Protein 8JDG (pdb70)

Nearest PDB structures (foldseek):
  8jdu-assembly1_A  TM=1.002E+00  e=8.566E-96  Mus musculus
  8jds-assembly1_A  TM=1.002E+00  e=3.041E-95  Mus musculus
  8jdx-assembly1_A  TM=1.002E+00  e=5.730E-95  Mus musculus
  8jdr-assembly1_A  TM=1.002E+00  e=1.525E-94  Mus musculus
  8jdt-assembly1_A  TM=1.001E+00  e=2.155E-94  Mus musculus

GO terms:
  GO:0140170 D-lactate dehydrogenase (FAD) activity (F, IDA)
  GO:0140174 (2R)-2-hydroxycarboxylate dehydrogenase activity (F, IDA)
  GO:0005739 mitochondrion (C, HDA)
  GO:0005739 mitochondrion (C, IDA)
  GO:0005739 mitochondrion (C, EXP)
  GO:0005515 protein binding (F, IPI)

Secondary structure (DSSP, 8-state):
--HHHHHHHHHHH-GGGEE--HHHHHHTS--SSSSPP---SEEE--SSHHHHHHHHHHHHHTT--EEEESSS--SS-TT--TT--EEEE-TT---EEEEETTTTEEEE-TT-BHHHHHHHTTTTTEE-----SS--BHHHHHHHT---TTHHHH--HHHHEEEEEEE-TTS-EEETT-TT---S---SSS--HHHHTT-TTSS-EEEEEEEE-EEPPSEEEEEEEE-SSHHHHHHHHHHHHHTT---SEEEEE-HHHHHHHHHHH-----SSSEEEEEEEE-HHHHHHHHHHHHHHHHHTTPPPPEE--HHHHHHHHHHHTHHHHHHHTSTT-EEEE-B-B--GGGHHHHHHHHHHHHHHSS--EEEEE-GGGTB-EEEEEE-TT-HHHHHHHHHHHHHHHHHHHHTT-BSBSSS--TTTSHHHHHHHHHHHHHHHHHHHHHHH-TTS-BSTTS--

Structure (mmCIF, N/CA/C/O backbone):
data_8JDG
#
_entry.id   8JDG
#
_cell.length_a   81.390
_cell.length_b   103.400
_cell.length_c   122.190
_cell.angle_alpha   90.00
_cell.angle_beta   90.00
_cell.angle_gamma   90.00
#
_symmetry.space_group_name_H-M   'I 2 2 2'
#
loop_
_entity.id
_entity.type
_entity.pdbx_description
1 polymer 'Probable D-lactate dehydrogenase, mitochondrial'
2 non-polymer 'FLAVIN-ADENINE DINUCLEOTIDE'
3 non-polymer '(2R)-2-oxidanylbutanoic acid'
4 water water
#
loop_
_atom_site.group_PDB
_atom_site.id
_atom_site.type_symbol
_atom_site.label_atom_id
_atom_site.label_alt_id
_atom_site.label_comp_id
_atom_site.label_asym_id
_atom_site.label_entity_id
_atom_site.label_seq_id
_atom_site.pdbx_PDB_ins_code
_atom_site.Cartn_x
_atom_site.Cartn_y
_atom_site.Cartn_z
_atom_site.occupancy
_atom_site.B_iso_or_equiv
_atom_site.auth_seq_id
_atom_site.auth_comp_id
_atom_site.auth_asym_id
_atom_site.auth_atom_id
_atom_site.pdbx_PDB_model_num
ATOM 1 N N . LEU A 1 14 ? 57.831 26.745 -1.600 1.00 33.08 27 LEU A N 1
ATOM 2 C CA . LEU A 1 14 ? 58.612 27.925 -1.950 1.00 30.57 27 LEU A CA 1
ATOM 3 C C . LEU A 1 14 ? 59.767 27.565 -2.875 1.00 32.08 27 LEU A C 1
ATOM 4 O O . LEU A 1 14 ? 60.366 26.499 -2.748 1.00 32.60 27 LEU A O 1
ATOM 9 N N . SER A 1 15 ? 60.083 28.473 -3.793 1.00 29.50 28 SER A N 1
ATOM 10 C CA . SER A 1 15 ? 61.196 28.273 -4.708 1.00 30.33 28 SER A CA 1
ATOM 11 C C . SER A 1 15 ? 62.528 28.425 -3.977 1.00 29.94 28 SER A C 1
ATOM 12 O O . SER A 1 15 ? 62.623 29.061 -2.922 1.00 26.84 28 SER A O 1
ATOM 15 N N . GLN A 1 16 ? 63.573 27.829 -4.557 1.00 31.59 29 GLN A N 1
ATOM 16 C CA . GLN A 1 16 ? 64.898 27.927 -3.952 1.00 29.91 29 GLN A CA 1
ATOM 17 C C . GLN A 1 16 ? 65.401 29.364 -3.943 1.00 27.28 29 GLN A C 1
ATOM 18 O O . GLN A 1 16 ? 66.044 29.796 -2.979 1.00 26.86 29 GLN A O 1
ATOM 24 N N . ASP A 1 17 ? 65.129 30.117 -5.012 1.00 27.15 30 ASP A N 1
ATOM 25 C CA . ASP A 1 17 ? 65.550 31.514 -5.051 1.00 28.50 30 ASP A CA 1
ATOM 26 C C . ASP A 1 17 ? 64.894 32.317 -3.936 1.00 22.81 30 ASP A C 1
ATOM 27 O O . ASP A 1 17 ? 65.528 33.193 -3.338 1.00 24.87 30 ASP A O 1
ATOM 32 N N . PHE A 1 18 ? 63.623 32.031 -3.645 1.00 23.43 31 PHE A N 1
ATOM 33 C CA . PHE A 1 18 ? 62.940 32.743 -2.570 1.00 22.83 31 PHE A CA 1
ATOM 34 C C . PHE A 1 18 ? 63.533 32.390 -1.212 1.00 21.83 31 PHE A C 1
ATOM 35 O O . PHE A 1 18 ? 63.747 33.272 -0.374 1.00 20.67 31 PHE A O 1
ATOM 43 N N . VAL A 1 19 ? 63.810 31.105 -0.981 1.00 21.23 32 VAL A N 1
ATOM 44 C CA . VAL A 1 19 ? 64.421 30.693 0.280 1.00 23.14 32 VAL A CA 1
ATOM 45 C C . VAL A 1 19 ? 65.788 31.341 0.449 1.00 21.06 32 VAL A C 1
ATOM 46 O O . VAL A 1 19 ? 66.141 31.807 1.538 1.00 21.49 32 VAL A O 1
ATOM 50 N N . GLU A 1 20 ? 66.578 31.390 -0.627 1.00 23.42 33 GLU A N 1
ATOM 51 C CA . GLU A 1 20 ? 67.871 32.060 -0.553 1.00 22.43 33 GLU A CA 1
ATOM 52 C C . GLU A 1 20 ? 67.715 33.546 -0.262 1.00 20.91 33 GLU A C 1
ATOM 53 O O . GLU A 1 20 ? 68.544 34.131 0.444 1.00 22.69 33 GLU A O 1
ATOM 59 N N . ALA A 1 21 ? 66.657 34.172 -0.785 1.00 20.94 34 ALA A N 1
ATOM 60 C CA . ALA A 1 21 ? 66.421 35.581 -0.487 1.00 19.44 34 ALA A CA 1
ATOM 61 C C . ALA A 1 21 ? 66.074 35.793 0.986 1.00 18.12 34 ALA A C 1
ATOM 62 O O . ALA A 1 21 ? 66.515 36.775 1.593 1.00 20.17 34 ALA A O 1
ATOM 64 N N . LEU A 1 22 ? 65.304 34.878 1.581 1.00 18.87 35 LEU A N 1
ATOM 65 C CA . LEU A 1 22 ? 65.054 34.950 3.019 1.00 17.88 35 LEU A CA 1
ATOM 66 C C . LEU A 1 22 ? 66.356 34.827 3.800 1.00 17.13 35 LEU A C 1
ATOM 67 O O . LEU A 1 22 ? 66.609 35.590 4.740 1.00 18.56 35 LEU A O 1
ATOM 72 N N . LYS A 1 23 ? 67.202 33.865 3.411 1.00 19.03 36 LYS A N 1
ATOM 73 C CA . LYS A 1 23 ? 68.477 33.661 4.091 1.00 19.98 36 LYS A CA 1
ATOM 74 C C . LYS A 1 23 ? 69.376 34.882 3.978 1.00 18.86 36 LYS A C 1
ATOM 75 O O . LYS A 1 23 ? 70.142 35.178 4.903 1.00 19.80 36 LYS A O 1
ATOM 81 N N . ALA A 1 24 ? 69.295 35.607 2.860 1.00 19.43 37 ALA A N 1
ATOM 82 C CA . ALA A 1 24 ? 70.099 36.812 2.704 1.00 21.47 37 ALA A CA 1
ATOM 83 C C . ALA A 1 24 ? 69.698 37.900 3.696 1.00 21.96 37 ALA A C 1
ATOM 84 O O . ALA A 1 24 ? 70.521 38.756 4.037 1.00 23.40 37 ALA A O 1
ATOM 86 N N . VAL A 1 25 ? 68.448 37.887 4.169 1.00 19.52 38 VAL A N 1
ATOM 87 C CA . VAL A 1 25 ? 68.003 38.891 5.134 1.00 19.76 38 VAL A CA 1
ATOM 88 C C . VAL A 1 25 ? 68.411 38.511 6.554 1.00 16.98 38 VAL A C 1
ATOM 89 O O . VAL A 1 25 ? 69.028 39.306 7.270 1.00 18.97 38 VAL A O 1
ATOM 93 N N . VAL A 1 26 ? 68.052 37.300 6.990 1.00 19.06 39 VAL A N 1
ATOM 94 C CA . VAL A 1 26 ? 68.153 36.931 8.401 1.00 18.02 39 VAL A CA 1
ATOM 95 C C . VAL A 1 26 ? 69.340 36.028 8.712 1.00 19.87 39 VAL A C 1
ATOM 96 O O . VAL A 1 26 ? 69.642 35.817 9.898 1.00 21.21 39 VAL A O 1
ATOM 100 N N . GLY A 1 27 ? 70.014 35.486 7.699 1.00 18.42 40 GLY A N 1
ATOM 101 C CA . GLY A 1 27 ? 71.082 34.533 7.925 1.00 20.38 40 GLY A CA 1
ATOM 102 C C . GLY A 1 27 ? 70.596 33.106 7.783 1.00 20.57 40 GLY A C 1
ATOM 103 O O . GLY A 1 27 ? 69.474 32.780 8.188 1.00 19.88 40 GLY A O 1
ATOM 104 N N . SER A 1 28 ? 71.433 32.246 7.204 1.00 22.01 41 SER A N 1
ATOM 105 C CA . SER A 1 28 ? 71.060 30.847 7.007 1.00 22.25 41 SER A CA 1
ATOM 106 C C . SER A 1 28 ? 70.577 30.136 8.268 1.00 20.37 41 SER A C 1
ATOM 107 O O . SER A 1 28 ? 69.588 29.387 8.175 1.00 21.15 41 SER A O 1
ATOM 110 N N . PRO A 1 29 ? 71.194 30.303 9.444 1.00 19.83 42 PRO A N 1
ATOM 111 C CA . PRO A 1 29 ? 70.687 29.600 10.634 1.00 19.61 42 PRO A CA 1
ATOM 112 C C . PRO A 1 29 ? 69.282 30.011 11.043 1.00 21.24 42 PRO A C 1
ATOM 113 O O . PRO A 1 29 ? 68.673 29.324 11.871 1.00 22.58 42 PRO A O 1
ATOM 117 N N . HIS A 1 30 ? 68.741 31.095 10.488 1.00 18.38 43 HIS A N 1
ATOM 118 C CA . HIS A 1 30 ? 67.459 31.635 10.922 1.00 17.77 43 HIS A CA 1
ATOM 119 C C . HIS A 1 30 ? 66.346 31.421 9.899 1.00 17.14 43 HIS A C 1
ATOM 120 O O . HIS A 1 30 ? 65.283 32.042 10.005 1.00 16.32 43 HIS A O 1
ATOM 127 N N . VAL A 1 31 ? 66.562 30.546 8.920 1.00 16.41 44 VAL A N 1
ATOM 128 C CA . VAL A 1 31 ? 65.527 30.104 7.994 1.00 17.49 44 VAL A CA 1
ATOM 129 C C . VAL A 1 31 ? 65.488 28.584 8.038 1.00 18.11 44 VAL A C 1
ATOM 130 O O . VAL A 1 31 ? 66.538 27.934 7.959 1.00 20.44 44 VAL A O 1
ATOM 134 N N . SER A 1 32 ? 64.291 28.012 8.145 1.00 16.21 45 SER A N 1
ATOM 135 C CA . SER A 1 32 ? 64.165 26.560 8.102 1.00 16.51 45 SER A CA 1
ATOM 136 C C . SER A 1 32 ? 63.010 26.144 7.207 1.00 19.50 45 SER A C 1
ATOM 137 O O . SER A 1 32 ? 61.894 26.656 7.339 1.00 17.61 45 SER A O 1
ATOM 140 N N . THR A 1 33 ? 63.284 25.209 6.302 1.00 19.38 46 THR A N 1
ATOM 141 C CA . THR A 1 33 ? 62.255 24.544 5.516 1.00 18.10 46 THR A CA 1
ATOM 142 C C . THR A 1 33 ? 62.093 23.083 5.909 1.00 17.97 46 THR A C 1
ATOM 143 O O . THR A 1 33 ? 61.429 22.326 5.192 1.00 19.92 46 THR A O 1
ATOM 147 N N . ALA A 1 34 ? 62.678 22.672 7.031 1.00 18.79 47 ALA A N 1
ATOM 148 C CA . ALA A 1 34 ? 62.590 21.286 7.464 1.00 19.85 47 ALA A CA 1
ATOM 149 C C . ALA A 1 34 ? 61.188 20.976 7.970 1.00 20.00 47 ALA A C 1
ATOM 150 O O . ALA A 1 34 ? 60.580 21.774 8.689 1.00 19.21 47 ALA A O 1
ATOM 152 N N . SER A 1 35 ? 60.685 19.792 7.610 1.00 22.77 48 SER A N 1
ATOM 153 C CA . SER A 1 35 ? 59.300 19.435 7.908 1.00 23.19 48 SER A CA 1
ATOM 154 C C . SER A 1 35 ? 59.006 19.495 9.402 1.00 22.29 48 SER A C 1
ATOM 155 O O . SER A 1 35 ? 57.974 20.031 9.821 1.00 22.42 48 SER A O 1
ATOM 158 N N . ALA A 1 36 ? 59.897 18.941 10.227 1.00 22.87 49 ALA A N 1
ATOM 159 C CA . ALA A 1 36 ? 59.628 18.900 11.661 1.00 21.32 49 ALA A CA 1
ATOM 160 C C . ALA A 1 36 ? 59.562 20.301 12.254 1.00 19.91 49 ALA A C 1
ATOM 161 O O . ALA A 1 36 ? 58.715 20.580 13.111 1.00 20.54 49 ALA A O 1
ATOM 163 N N . VAL A 1 37 ? 60.440 21.198 11.803 1.00 19.47 50 VAL A N 1
ATOM 164 C CA . VAL A 1 37 ? 60.443 22.564 12.318 1.00 18.65 50 VAL A CA 1
ATOM 165 C C . VAL A 1 37 ? 59.184 23.303 11.881 1.00 17.54 50 VAL A C 1
ATOM 166 O O . VAL A 1 37 ? 58.570 24.037 12.667 1.00 17.54 50 VAL A O 1
ATOM 170 N N . ARG A 1 38 ? 58.769 23.106 10.630 1.00 17.20 51 ARG A N 1
ATOM 171 C CA . ARG A 1 38 ? 57.537 23.719 10.150 1.00 17.66 51 ARG A CA 1
ATOM 172 C C . ARG A 1 38 ? 56.321 23.176 10.892 1.00 18.49 51 ARG A C 1
ATOM 173 O O . ARG A 1 38 ? 55.409 23.936 11.239 1.00 17.75 51 ARG A O 1
ATOM 181 N N . GLU A 1 39 ? 56.289 21.865 11.152 1.00 18.91 52 GLU A N 1
ATOM 182 C CA . GLU A 1 39 ? 55.150 21.288 11.857 1.00 20.27 52 GLU A CA 1
ATOM 183 C C . GLU A 1 39 ? 55.029 21.857 13.266 1.00 19.68 52 GLU A C 1
ATOM 184 O O . GLU A 1 39 ? 53.919 22.115 13.748 1.00 18.65 52 GLU A O 1
ATOM 190 N N . GLN A 1 40 ? 56.164 22.072 13.935 1.00 19.02 53 GLN A N 1
ATOM 191 C CA . GLN A 1 40 ? 56.158 22.659 15.270 1.00 19.09 53 GLN A CA 1
ATOM 192 C C . GLN A 1 40 ? 55.591 24.072 15.274 1.00 19.71 53 GLN A C 1
ATOM 193 O O . GLN A 1 40 ? 55.115 24.538 16.315 1.00 21.53 53 GLN A O 1
ATOM 199 N N . HIS A 1 41 ? 55.624 24.759 14.134 1.00 17.30 54 HIS A N 1
ATOM 200 C CA . HIS A 1 41 ? 55.111 26.113 14.002 1.00 17.45 54 HIS A CA 1
ATOM 201 C C . HIS A 1 41 ? 53.792 26.166 13.246 1.00 17.71 54 HIS A C 1
ATOM 202 O O . HIS A 1 41 ? 53.368 27.251 12.837 1.00 18.93 54 HIS A O 1
ATOM 209 N N . GLY A 1 42 ? 53.130 25.030 13.051 1.00 17.19 55 GLY A N 1
ATOM 210 C CA . GLY A 1 42 ? 51.888 24.972 12.310 1.00 18.68 55 GLY A CA 1
ATOM 211 C C . GLY A 1 42 ? 50.651 24.840 13.166 1.00 17.01 55 GLY A C 1
ATOM 212 O O . GLY A 1 42 ? 49.555 24.654 12.624 1.00 17.36 55 GLY A O 1
ATOM 213 N N . HIS A 1 43 ? 50.788 24.933 14.486 1.00 16.36 56 HIS A N 1
ATOM 214 C CA . HIS A 1 43 ? 49.664 24.771 15.391 1.00 16.51 56 HIS A CA 1
ATOM 215 C C . HIS A 1 43 ? 49.949 25.562 16.656 1.00 15.00 56 HIS A C 1
ATOM 216 O O . HIS A 1 43 ? 51.089 25.939 16.936 1.00 15.69 56 HIS A O 1
ATOM 223 N N . ASP A 1 44 ? 48.891 25.794 17.426 1.00 16.83 57 ASP A N 1
ATOM 224 C CA . ASP A 1 44 ? 49.043 26.387 18.746 1.00 16.99 57 ASP A CA 1
ATOM 225 C C . ASP A 1 44 ? 48.574 25.391 19.799 1.00 17.68 57 ASP A C 1
ATOM 226 O O . ASP A 1 44 ? 48.734 24.179 19.612 1.00 19.65 57 ASP A O 1
ATOM 231 N N . GLU A 1 45 ? 47.991 25.870 20.892 1.00 17.79 58 GLU A N 1
ATOM 232 C CA . GLU A 1 45 ? 47.578 24.979 21.967 1.00 20.37 58 GLU A CA 1
ATOM 233 C C . GLU A 1 45 ? 46.144 24.485 21.826 1.00 22.06 58 GLU A C 1
ATOM 234 O O . GLU A 1 45 ? 45.656 23.785 22.721 1.00 28.26 58 GLU A O 1
ATOM 240 N N . SER A 1 46 ? 45.466 24.801 20.730 1.00 20.22 59 SER A N 1
ATOM 241 C CA . SER A 1 46 ? 44.099 24.354 20.530 1.00 22.96 59 SER A CA 1
ATOM 242 C C . SER A 1 46 ? 44.063 23.135 19.614 1.00 24.01 59 SER A C 1
ATOM 243 O O . SER A 1 46 ? 45.077 22.698 19.065 1.00 21.89 59 SER A O 1
ATOM 246 N N . MET A 1 47 ? 42.852 22.615 19.402 1.00 24.91 60 MET A N 1
ATOM 247 C CA . MET A 1 47 ? 42.666 21.422 18.584 1.00 24.01 60 MET A CA 1
ATOM 248 C C . MET A 1 47 ? 42.703 21.687 17.085 1.00 24.43 60 MET A C 1
ATOM 249 O O . MET A 1 47 ? 42.639 20.720 16.314 1.00 25.78 60 MET A O 1
ATOM 254 N N . HIS A 1 48 ? 42.768 22.949 16.647 1.00 21.98 61 HIS A N 1
ATOM 255 C CA . HIS A 1 48 ? 42.803 23.254 15.219 1.00 20.68 61 HIS A CA 1
ATOM 256 C C . HIS A 1 48 ? 43.960 22.518 14.565 1.00 23.46 61 HIS A C 1
ATOM 257 O O . HIS A 1 48 ? 45.077 22.507 15.090 1.00 23.08 61 HIS A O 1
ATOM 264 N N . ARG A 1 49 ? 43.675 21.867 13.435 1.00 24.20 62 ARG A N 1
ATOM 265 C CA . ARG A 1 49 ? 44.632 20.897 12.913 1.00 26.61 62 ARG A CA 1
ATOM 266 C C . ARG A 1 49 ? 45.912 21.611 12.506 1.00 24.72 62 ARG A C 1
ATOM 267 O O . ARG A 1 49 ? 45.904 22.769 12.070 1.00 25.85 62 ARG A O 1
ATOM 275 N N . CYS A 1 50 ? 47.029 20.930 12.698 1.00 24.42 63 CYS A N 1
ATOM 276 C CA . CYS A 1 50 ? 48.305 21.519 12.327 1.00 23.70 63 CYS A CA 1
ATOM 277 C C . CYS A 1 50 ? 48.335 21.735 10.822 1.00 24.77 63 CYS A C 1
ATOM 278 O O . CYS A 1 50 ? 48.041 20.822 10.046 1.00 25.65 63 CYS A O 1
ATOM 281 N N . GLN A 1 51 ? 48.649 22.959 10.411 1.00 22.44 64 GLN A N 1
ATOM 282 C CA . GLN A 1 51 ? 48.856 23.295 9.004 1.00 23.74 64 GLN A CA 1
ATOM 283 C C . GLN A 1 51 ? 50.214 23.970 8.899 1.00 22.44 64 GLN A C 1
ATOM 284 O O . GLN A 1 51 ? 50.357 25.160 9.237 1.00 19.89 64 GLN A O 1
ATOM 290 N N . PRO A 1 52 ? 51.236 23.228 8.490 1.00 21.25 65 PRO A N 1
ATOM 291 C CA . PRO A 1 52 ? 52.606 23.720 8.572 1.00 19.48 65 PRO A CA 1
ATOM 292 C C . PRO A 1 52 ? 52.869 24.799 7.541 1.00 18.08 65 PRO A C 1
ATOM 293 O O . PRO A 1 52 ? 52.494 24.670 6.363 1.00 19.48 65 PRO A O 1
ATOM 297 N N . PRO A 1 53 ? 53.526 25.875 7.953 1.00 17.34 66 PRO A N 1
ATOM 298 C CA . PRO A 1 53 ? 54.019 26.855 6.988 1.00 15.82 66 PRO A CA 1
ATOM 299 C C . PRO A 1 53 ? 55.043 26.208 6.070 1.00 17.78 66 PRO A C 1
ATOM 300 O O . PRO A 1 53 ? 55.574 25.127 6.343 1.00 16.41 66 PRO A O 1
ATOM 304 N N . ASP A 1 54 ? 55.317 26.886 4.959 1.00 16.51 67 ASP A N 1
ATOM 305 C CA . ASP A 1 54 ? 56.339 26.418 4.031 1.00 17.30 67 ASP A CA 1
ATOM 306 C C . ASP A 1 54 ? 57.752 26.691 4.526 1.00 18.65 67 ASP A C 1
ATOM 307 O O . ASP A 1 54 ? 58.691 26.007 4.101 1.00 18.71 67 ASP A O 1
ATOM 312 N N . ALA A 1 55 ? 57.923 27.667 5.408 1.00 16.02 68 ALA A N 1
ATOM 313 C CA . ALA A 1 55 ? 59.216 27.964 6.000 1.00 15.85 68 ALA A CA 1
ATOM 314 C C . ALA A 1 55 ? 58.965 28.684 7.313 1.00 15.88 68 ALA A C 1
ATOM 315 O O . ALA A 1 55 ? 57.901 29.278 7.521 1.00 16.17 68 ALA A O 1
ATOM 317 N N . VAL A 1 56 ? 59.951 28.611 8.202 1.00 15.74 69 VAL A N 1
ATOM 318 C CA . VAL A 1 56 ? 59.964 29.381 9.439 1.00 15.11 69 VAL A CA 1
ATOM 319 C C . VAL A 1 56 ? 61.195 30.267 9.405 1.00 15.04 69 VAL A C 1
ATOM 320 O O . VAL A 1 56 ? 62.282 29.809 9.028 1.00 16.05 69 VAL A O 1
ATOM 324 N N . VAL A 1 57 ? 61.027 31.533 9.779 1.00 14.29 70 VAL A N 1
ATOM 325 C CA . VAL A 1 57 ? 62.096 32.519 9.727 1.00 14.27 70 VAL A CA 1
ATOM 326 C C . VAL A 1 57 ? 62.136 33.243 11.067 1.00 14.90 70 VAL A C 1
ATOM 327 O O . VAL A 1 57 ? 61.087 33.577 11.630 1.00 15.21 70 VAL A O 1
ATOM 331 N N . TRP A 1 58 ? 63.346 33.480 11.582 1.00 14.45 71 TRP A N 1
ATOM 332 C CA . TRP A 1 58 ? 63.568 34.180 12.848 1.00 13.75 71 TRP A CA 1
ATOM 333 C C . TRP A 1 58 ? 64.326 35.473 12.575 1.00 15.57 71 TRP A C 1
ATOM 334 O O . TRP A 1 58 ? 65.568 35.484 12.570 1.00 15.78 71 TRP A O 1
ATOM 345 N N . PRO A 1 59 ? 63.636 36.591 12.364 1.00 15.02 72 PRO A N 1
ATOM 346 C CA . PRO A 1 59 ? 64.343 37.865 12.198 1.00 15.08 72 PRO A CA 1
ATOM 347 C C . PRO A 1 59 ? 65.023 38.274 13.495 1.00 15.66 72 PRO A C 1
ATOM 348 O O . PRO A 1 59 ? 64.508 38.045 14.593 1.00 15.53 72 PRO A O 1
ATOM 352 N N . GLN A 1 60 ? 66.183 38.912 13.356 1.00 15.57 73 GLN A N 1
ATOM 353 C CA . GLN A 1 60 ? 67.008 39.298 14.493 1.00 15.88 73 GLN A CA 1
ATOM 354 C C . GLN A 1 60 ? 66.845 40.756 14.895 1.00 16.99 73 GLN A C 1
ATOM 355 O O . GLN A 1 60 ? 67.340 41.147 15.957 1.00 18.44 73 GLN A O 1
ATOM 361 N N . ASN A 1 61 ? 66.182 41.568 14.076 1.00 16.14 74 ASN A N 1
ATOM 362 C CA . ASN A 1 61 ? 65.939 42.967 14.395 1.00 16.54 74 ASN A CA 1
ATOM 363 C C . ASN A 1 61 ? 64.796 43.456 13.515 1.00 13.89 74 ASN A C 1
ATOM 364 O O . ASN A 1 61 ? 64.328 42.742 12.625 1.00 14.97 74 ASN A O 1
ATOM 369 N N . VAL A 1 62 ? 64.359 44.690 13.771 1.00 15.29 75 VAL A N 1
ATOM 370 C CA . VAL A 1 62 ? 63.178 45.215 13.087 1.00 15.53 75 VAL A CA 1
ATOM 371 C C . VAL A 1 62 ? 63.450 45.424 11.603 1.00 15.66 75 VAL A C 1
ATOM 372 O O . VAL A 1 62 ? 62.565 45.211 10.765 1.00 15.73 75 VAL A O 1
ATOM 376 N N . ASP A 1 63 ? 64.665 45.849 11.248 1.00 15.20 76 ASP A N 1
ATOM 377 C CA . ASP A 1 63 ? 65.008 45.975 9.833 1.00 17.07 76 ASP A CA 1
ATOM 378 C C . ASP A 1 63 ? 64.806 44.651 9.108 1.00 15.95 76 ASP A C 1
ATOM 379 O O . ASP A 1 63 ? 64.272 44.616 7.992 1.00 15.22 76 ASP A O 1
ATOM 384 N N . GLN A 1 64 ? 65.200 43.545 9.744 1.00 14.64 77 GLN A N 1
ATOM 385 C CA . GLN A 1 64 ? 65.005 42.235 9.139 1.00 14.37 77 GLN A CA 1
ATOM 386 C C . GLN A 1 64 ? 63.528 41.863 9.056 1.00 14.10 77 GLN A C 1
ATOM 387 O O . GLN A 1 64 ? 63.101 41.255 8.071 1.00 14.56 77 GLN A O 1
ATOM 393 N N . VAL A 1 65 ? 62.731 42.195 10.081 1.00 13.65 78 VAL A N 1
ATOM 394 C CA . VAL A 1 65 ? 61.291 41.945 9.985 1.00 13.45 78 VAL A CA 1
ATOM 395 C C . VAL A 1 65 ? 60.717 42.664 8.775 1.00 13.32 78 VAL A C 1
ATOM 396 O O . VAL A 1 65 ? 59.963 42.087 7.983 1.00 14.02 78 VAL A O 1
ATOM 400 N N . SER A 1 66 ? 61.083 43.935 8.615 1.00 13.98 79 SER A N 1
ATOM 401 C CA . SER A 1 66 ? 60.587 44.728 7.496 1.00 14.30 79 SER A CA 1
ATOM 402 C C . SER A 1 66 ? 60.976 44.109 6.161 1.00 14.98 79 SER A C 1
ATOM 403 O O . SER A 1 66 ? 60.151 44.010 5.247 1.00 15.40 79 SER A O 1
ATOM 406 N N . ARG A 1 67 ? 62.231 43.674 6.034 1.00 14.34 80 ARG A N 1
ATOM 407 C CA . ARG A 1 67 ? 62.697 43.126 4.767 1.00 14.56 80 ARG A CA 1
ATOM 408 C C . ARG A 1 67 ? 62.085 41.763 4.475 1.00 14.20 80 ARG A C 1
ATOM 409 O O . ARG A 1 67 ? 61.805 41.448 3.312 1.00 15.18 80 ARG A O 1
ATOM 417 N N . VAL A 1 68 ? 61.862 40.941 5.503 1.00 14.60 81 VAL A N 1
ATOM 418 C CA . VAL A 1 68 ? 61.162 39.678 5.290 1.00 14.86 81 VAL A CA 1
ATOM 419 C C . VAL A 1 68 ? 59.726 39.934 4.844 1.00 13.91 81 VAL A C 1
ATOM 420 O O . VAL A 1 68 ? 59.231 39.304 3.903 1.00 14.02 81 VAL A O 1
ATOM 424 N N . ALA A 1 69 ? 59.032 40.852 5.524 1.00 13.53 82 ALA A N 1
ATOM 425 C CA . ALA A 1 69 ? 57.652 41.157 5.148 1.00 13.85 82 ALA A CA 1
ATOM 426 C C . ALA A 1 69 ? 57.572 41.661 3.712 1.00 14.10 82 ALA A C 1
ATOM 427 O O . ALA A 1 69 ? 56.731 41.205 2.932 1.00 14.21 82 ALA A O 1
ATOM 429 N N . SER A 1 70 ? 58.457 42.588 3.340 1.00 13.27 83 SER A N 1
ATOM 430 C CA . SER A 1 70 ? 58.466 43.114 1.973 1.00 15.16 83 SER A CA 1
ATOM 431 C C . SER A 1 70 ? 58.697 42.012 0.949 1.00 16.37 83 SER A C 1
ATOM 432 O O . SER A 1 70 ? 58.027 41.964 -0.091 1.00 15.83 83 SER A O 1
ATOM 435 N N . LEU A 1 71 ? 59.659 41.130 1.217 1.00 15.28 84 LEU A N 1
ATOM 436 C CA . LEU A 1 71 ? 59.949 40.031 0.306 1.00 15.74 84 LEU A CA 1
ATOM 437 C C . LEU A 1 71 ? 58.729 39.139 0.114 1.00 15.75 84 LEU A C 1
ATOM 438 O O . LEU A 1 71 ? 58.350 38.817 -1.018 1.00 16.22 84 LEU A O 1
ATOM 443 N N . CYS A 1 72 ? 58.105 38.716 1.216 1.00 13.55 85 CYS A N 1
ATOM 444 C CA . CYS A 1 72 ? 56.931 37.857 1.119 1.00 14.67 85 CYS A CA 1
ATOM 445 C C . CYS A 1 72 ? 55.786 38.573 0.423 1.00 15.04 85 CYS A C 1
ATOM 446 O O . CYS A 1 72 ? 55.162 38.028 -0.496 1.00 15.18 85 CYS A O 1
ATOM 449 N N . TYR A 1 73 ? 55.482 39.790 0.875 1.00 14.23 86 TYR A N 1
ATOM 450 C CA . TYR A 1 73 ? 54.323 40.509 0.369 1.00 14.93 86 TYR A CA 1
ATOM 451 C C . TYR A 1 73 ? 54.424 40.699 -1.137 1.00 15.66 86 TYR A C 1
ATOM 452 O O . TYR A 1 73 ? 53.485 40.390 -1.881 1.00 15.52 86 TYR A O 1
ATOM 461 N N . ASN A 1 74 ? 55.580 41.155 -1.610 1.00 14.71 87 ASN A N 1
ATOM 462 C CA . ASN A 1 74 ? 55.701 41.460 -3.027 1.00 16.52 87 ASN A CA 1
ATOM 463 C C . ASN A 1 74 ? 55.780 40.212 -3.889 1.00 17.36 87 ASN A C 1
ATOM 464 O O . ASN A 1 74 ? 55.505 40.288 -5.091 1.00 17.95 87 ASN A O 1
ATOM 469 N N . GLN A 1 75 ? 56.103 39.063 -3.305 1.00 16.31 88 GLN A N 1
ATOM 470 C CA . GLN A 1 75 ? 56.103 37.808 -4.041 1.00 16.85 88 GLN A CA 1
ATOM 471 C C . GLN A 1 75 ? 54.818 37.012 -3.872 1.00 17.29 88 GLN A C 1
ATOM 472 O O . GLN A 1 75 ? 54.732 35.885 -4.370 1.00 18.26 88 GLN A O 1
ATOM 478 N N . GLY A 1 76 ? 53.813 37.571 -3.202 1.00 16.91 89 GLY A N 1
ATOM 479 C CA . GLY A 1 76 ? 52.562 36.860 -3.030 1.00 17.24 89 GLY A CA 1
ATOM 480 C C . GLY A 1 76 ? 52.625 35.688 -2.077 1.00 15.29 89 GLY A C 1
ATOM 481 O O . GLY A 1 76 ? 51.861 34.736 -2.236 1.00 17.32 89 GLY A O 1
ATOM 482 N N . VAL A 1 77 ? 53.502 35.744 -1.081 1.00 14.85 90 VAL A N 1
ATOM 483 C CA . VAL A 1 77 ? 53.688 34.661 -0.117 1.00 16.56 90 VAL A CA 1
ATOM 484 C C . VAL A 1 77 ? 53.031 35.074 1.196 1.00 14.66 90 VAL A C 1
ATOM 485 O O . VAL A 1 77 ? 53.387 36.127 1.744 1.00 15.00 90 VAL A O 1
ATOM 489 N N . PRO A 1 78 ? 52.104 34.283 1.744 1.00 14.54 91 PRO A N 1
ATOM 490 C CA . PRO A 1 78 ? 51.486 34.653 3.024 1.00 14.13 91 PRO A CA 1
ATOM 491 C C . PRO A 1 78 ? 52.496 34.735 4.158 1.00 15.09 91 PRO A C 1
ATOM 492 O O . PRO A 1 78 ? 53.522 34.043 4.167 1.00 15.12 91 PRO A O 1
ATOM 496 N N . ILE A 1 79 ? 52.167 35.573 5.141 1.00 13.62 92 ILE A N 1
ATOM 497 C CA . ILE A 1 79 ? 52.989 35.833 6.318 1.00 13.98 92 ILE A CA 1
ATOM 498 C C . ILE A 1 79 ? 52.171 35.441 7.543 1.00 14.75 92 ILE A C 1
ATOM 499 O O . ILE A 1 79 ? 51.022 35.876 7.683 1.00 15.31 92 ILE A O 1
ATOM 504 N N . ILE A 1 80 ? 52.754 34.645 8.433 1.00 14.18 93 ILE A N 1
ATOM 505 C CA . ILE A 1 80 ? 52.100 34.249 9.675 1.00 13.46 93 ILE A CA 1
ATOM 506 C C . ILE A 1 80 ? 52.982 34.671 10.841 1.00 13.85 93 ILE A C 1
ATOM 507 O O . ILE A 1 80 ? 53.988 34.025 11.136 1.00 14.04 93 ILE A O 1
ATOM 512 N N . PRO A 1 81 ? 52.627 35.739 11.552 1.00 12.87 94 PRO A N 1
ATOM 513 C CA . PRO A 1 81 ? 53.404 36.099 12.743 1.00 13.34 94 PRO A CA 1
ATOM 514 C C . PRO A 1 81 ? 53.243 35.025 13.806 1.00 14.00 94 PRO A C 1
ATOM 515 O O . PRO A 1 81 ? 52.167 34.443 13.964 1.00 14.06 94 PRO A O 1
ATOM 519 N N . PHE A 1 82 ? 54.328 34.754 14.528 1.00 13.44 95 PHE A N 1
ATOM 520 C CA . PHE A 1 82 ? 54.340 33.683 15.517 1.00 14.00 95 PHE A CA 1
ATOM 521 C C . PHE A 1 82 ? 55.063 34.200 16.748 1.00 13.21 95 PHE A C 1
ATOM 522 O O . PHE A 1 82 ? 56.202 34.667 16.653 1.00 13.87 95 PHE A O 1
ATOM 530 N N . GLY A 1 83 ? 54.388 34.165 17.892 1.00 12.67 96 GLY A N 1
ATOM 531 C CA . GLY A 1 83 ? 55.016 34.558 19.135 1.00 13.44 96 GLY A CA 1
ATOM 532 C C . GLY A 1 83 ? 55.494 33.335 19.887 1.00 13.34 96 GLY A C 1
ATOM 533 O O . GLY A 1 83 ? 56.485 32.706 19.507 1.00 14.80 96 GLY A O 1
ATOM 534 N N . THR A 1 84 ? 54.768 32.974 20.936 1.00 13.67 97 THR A N 1
ATOM 535 C CA . THR A 1 84 ? 55.017 31.765 21.711 1.00 14.81 97 THR A CA 1
ATOM 536 C C . THR A 1 84 ? 54.107 30.591 21.362 1.00 15.85 97 THR A C 1
ATOM 537 O O . THR A 1 84 ? 54.288 29.501 21.920 1.00 17.68 97 THR A O 1
ATOM 541 N N . GLY A 1 85 ? 53.187 30.757 20.415 1.00 14.45 98 GLY A N 1
ATOM 542 C CA . GLY A 1 85 ? 52.347 29.650 19.986 1.00 15.36 98 GLY A CA 1
ATOM 543 C C . GLY A 1 85 ? 51.398 29.126 21.039 1.00 16.12 98 GLY A C 1
ATOM 544 O O . GLY A 1 85 ? 51.004 27.955 20.981 1.00 17.64 98 GLY A O 1
ATOM 545 N N . THR A 1 86 ? 51.014 29.958 22.007 1.00 14.53 99 THR A N 1
ATOM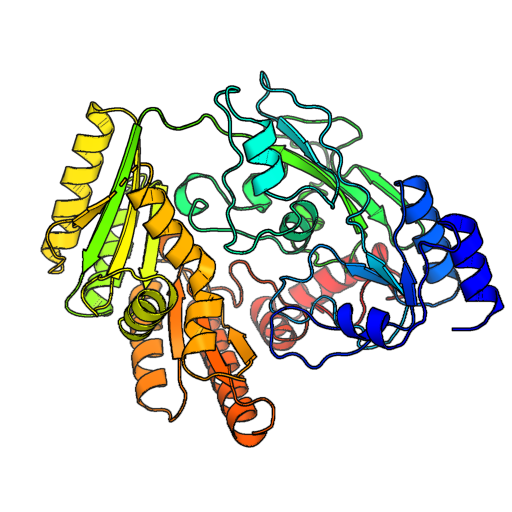 546 C CA . THR A 1 86 ? 50.110 29.536 23.069 1.00 14.52 99 THR A CA 1
ATOM 547 C C . THR A 1 86 ? 48.661 29.918 22.802 1.00 15.01 99 THR A C 1
ATOM 548 O O . THR A 1 86 ? 47.808 29.700 23.666 1.00 15.85 99 THR A O 1
ATOM 552 N N . GLY A 1 87 ? 48.358 30.475 21.631 1.00 15.35 100 GLY A N 1
ATOM 553 C CA . GLY A 1 87 ? 46.985 30.824 21.320 1.00 14.42 100 GLY A CA 1
ATOM 554 C C . GLY A 1 87 ? 46.083 29.605 21.285 1.00 14.28 100 GLY A C 1
ATOM 555 O O . GLY A 1 87 ? 46.533 28.456 21.224 1.00 15.43 100 GLY A O 1
ATOM 556 N N . VAL A 1 88 ? 44.778 29.859 21.327 1.00 14.43 101 VAL A N 1
ATOM 557 C CA . VAL A 1 88 ? 43.814 28.763 21.365 1.00 14.67 101 VAL A CA 1
ATOM 558 C C . VAL A 1 88 ? 42.771 28.852 20.258 1.00 15.45 101 VAL A C 1
ATOM 559 O O . VAL A 1 88 ? 41.740 28.170 20.320 1.00 16.20 101 VAL A O 1
ATOM 563 N N . GLU A 1 89 ? 43.024 29.668 19.226 1.00 14.29 102 GLU A N 1
ATOM 564 C CA . GLU A 1 89 ? 42.087 29.732 18.110 1.00 15.08 102 GLU A CA 1
ATOM 565 C C . GLU A 1 89 ? 42.725 29.461 16.751 1.00 14.54 102 GLU A C 1
ATOM 566 O O . GLU A 1 89 ? 42.131 29.784 15.720 1.00 15.95 102 GLU A O 1
ATOM 572 N N . GLY A 1 90 ? 43.901 28.846 16.722 1.00 14.50 103 GLY A N 1
ATOM 573 C CA . GLY A 1 90 ? 44.501 28.502 15.448 1.00 15.78 103 GLY A CA 1
ATOM 574 C C . GLY A 1 90 ? 45.110 29.675 14.719 1.00 14.18 103 GLY A C 1
ATOM 575 O O . GLY A 1 90 ? 45.318 29.604 13.502 1.00 14.62 103 GLY A O 1
ATOM 576 N N . GLY A 1 91 ? 45.418 30.755 15.439 1.00 14.37 104 GLY A N 1
ATOM 577 C CA . GLY A 1 91 ? 45.946 31.944 14.794 1.00 14.70 104 GLY A CA 1
ATOM 578 C C . GLY A 1 91 ? 47.206 31.689 13.992 1.00 13.74 104 GLY A C 1
ATOM 579 O O . GLY A 1 91 ? 47.403 32.295 12.936 1.00 14.60 104 GLY A O 1
ATOM 580 N N . VAL A 1 92 ? 48.066 30.774 14.459 1.00 14.62 105 VAL A N 1
ATOM 581 C CA . VAL A 1 92 ? 49.324 30.507 13.765 1.00 15.04 105 VAL A CA 1
ATOM 582 C C . VAL A 1 92 ? 49.198 29.431 12.697 1.00 14.46 105 VAL A C 1
ATOM 583 O O . VAL A 1 92 ? 50.184 29.150 12.003 1.00 15.42 105 VAL A O 1
ATOM 587 N N . CYS A 1 93 ? 48.025 28.829 12.529 1.00 14.79 106 CYS A N 1
ATOM 588 C CA . CYS A 1 93 ? 47.879 27.740 11.570 1.00 16.02 106 CYS A CA 1
ATOM 589 C C . CYS A 1 93 ? 48.042 28.282 10.152 1.00 17.41 106 CYS A C 1
ATOM 590 O O . CYS A 1 93 ? 47.348 29.220 9.756 1.00 17.55 106 CYS A O 1
ATOM 593 N N . ALA A 1 94 ? 48.947 27.697 9.371 1.00 16.66 107 ALA A N 1
ATOM 594 C CA . ALA A 1 94 ? 49.224 28.236 8.037 1.00 17.76 107 ALA A CA 1
ATOM 595 C C . ALA A 1 94 ? 48.260 27.641 7.009 1.00 18.67 107 ALA A C 1
ATOM 596 O O . ALA A 1 94 ? 48.614 26.805 6.176 1.00 18.41 107 ALA A O 1
ATOM 598 N N . VAL A 1 95 ? 47.017 28.132 7.056 1.00 20.13 108 VAL A N 1
ATOM 599 C CA . VAL A 1 95 ? 45.950 27.564 6.229 1.00 19.14 108 VAL A CA 1
ATOM 600 C C . VAL A 1 95 ? 46.236 27.723 4.741 1.00 20.63 108 VAL A C 1
ATOM 601 O O . VAL A 1 95 ? 45.744 26.937 3.921 1.00 22.31 108 VAL A O 1
ATOM 605 N N . GLN A 1 96 ? 47.013 28.737 4.361 1.00 18.33 109 GLN A N 1
ATOM 606 C CA . GLN A 1 96 ? 47.374 28.968 2.968 1.00 20.18 109 GLN A CA 1
ATOM 607 C C . GLN A 1 96 ? 48.877 28.840 2.749 1.00 19.75 109 GLN A C 1
ATOM 608 O O . GLN A 1 96 ? 49.418 29.394 1.787 1.00 21.12 109 GLN A O 1
ATOM 614 N N . GLY A 1 97 ? 49.563 28.108 3.627 1.00 18.02 110 GLY A N 1
ATOM 615 C CA . GLY A 1 97 ? 51.008 28.009 3.562 1.00 18.86 110 GLY A CA 1
ATOM 616 C C . GLY A 1 97 ? 51.674 29.347 3.866 1.00 18.64 110 GLY A C 1
ATOM 617 O O . GLY A 1 97 ? 51.113 30.227 4.532 1.00 17.24 110 GLY A O 1
ATOM 618 N N . GLY A 1 98 ? 52.896 29.488 3.371 1.00 16.85 111 GLY A N 1
ATOM 619 C CA . GLY A 1 98 ? 53.637 30.728 3.467 1.00 17.19 111 GLY A CA 1
ATOM 620 C C . GLY A 1 98 ? 54.760 30.674 4.485 1.00 16.04 111 GLY A C 1
ATOM 621 O O . GLY A 1 98 ? 55.267 29.608 4.855 1.00 16.79 111 GLY A O 1
ATOM 622 N N . VAL A 1 99 ? 55.158 31.860 4.938 1.00 15.38 112 VAL A N 1
ATOM 623 C CA . VAL A 1 99 ? 56.317 32.041 5.807 1.00 15.52 112 VAL A CA 1
ATOM 624 C C . VAL A 1 99 ? 55.831 32.382 7.209 1.00 14.95 112 VAL A C 1
ATOM 625 O O . VAL A 1 99 ? 55.162 33.404 7.419 1.00 14.70 112 VAL A O 1
ATOM 629 N N . CYS A 1 100 ? 56.176 31.530 8.167 1.00 14.01 113 CYS A N 1
ATOM 630 C CA . CYS A 1 100 ? 55.929 31.781 9.577 1.00 14.44 113 CYS A CA 1
ATOM 631 C C . CYS A 1 100 ? 57.100 32.588 10.124 1.00 14.58 113 CYS A C 1
ATOM 632 O O . CYS A 1 100 ? 58.255 32.162 10.021 1.00 14.94 113 CYS A O 1
ATOM 635 N N . ILE A 1 101 ? 56.812 33.755 10.688 1.00 13.04 114 ILE A N 1
ATOM 636 C CA . ILE A 1 101 ? 57.842 34.632 11.229 1.00 14.27 114 ILE A CA 1
ATOM 637 C C . ILE A 1 101 ? 57.831 34.469 12.743 1.00 14.26 114 ILE A C 1
ATOM 638 O O . ILE A 1 101 ? 56.978 35.034 13.435 1.00 14.22 114 ILE A O 1
ATOM 643 N N . ASN A 1 102 ? 58.785 33.698 13.264 1.00 13.13 115 ASN A N 1
ATOM 644 C CA . ASN A 1 102 ? 58.948 33.568 14.705 1.00 14.39 115 ASN A CA 1
ATOM 645 C C . ASN A 1 102 ? 59.723 34.778 15.205 1.00 13.67 115 ASN A C 1
ATOM 646 O O . ASN A 1 102 ? 60.879 34.988 14.821 1.00 13.98 115 ASN A O 1
ATOM 651 N N . LEU A 1 103 ? 59.094 35.567 16.067 1.00 14.16 116 LEU A N 1
ATOM 652 C CA . LEU A 1 103 ? 59.619 36.864 16.457 1.00 14.38 116 LEU A CA 1
ATOM 653 C C . LEU A 1 103 ? 60.407 36.837 17.758 1.00 14.81 116 LEU A C 1
ATOM 654 O O . LEU A 1 103 ? 60.856 37.891 18.216 1.00 14.91 116 LEU A O 1
ATOM 659 N N . THR A 1 104 ? 60.622 35.661 18.346 1.00 13.67 117 THR A N 1
ATOM 660 C CA . THR A 1 104 ? 61.062 35.615 19.738 1.00 14.36 117 THR A CA 1
ATOM 661 C C . THR A 1 104 ? 62.553 35.849 19.949 1.00 15.42 117 THR A C 1
ATOM 662 O O . THR A 1 104 ? 62.969 35.980 21.104 1.00 16.30 117 THR A O 1
ATOM 666 N N . HIS A 1 105 ? 63.371 35.914 18.898 1.00 14.30 118 HIS A N 1
ATOM 667 C CA . HIS A 1 105 ? 64.778 36.243 19.118 1.00 15.06 118 HIS A CA 1
ATOM 668 C C . HIS A 1 105 ? 64.984 37.720 19.415 1.00 15.90 118 HIS A C 1
ATOM 669 O O . HIS A 1 105 ? 66.056 38.105 19.896 1.00 17.48 118 HIS A O 1
ATOM 676 N N . MET A 1 106 ? 63.996 38.558 19.119 1.00 14.58 119 MET A N 1
ATOM 677 C CA . MET A 1 106 ? 64.007 39.953 19.542 1.00 15.16 119 MET A CA 1
ATOM 678 C C . MET A 1 106 ? 63.383 39.967 20.925 1.00 15.85 119 MET A C 1
ATOM 679 O O . MET A 1 106 ? 62.159 39.949 21.070 1.00 14.97 119 MET A O 1
ATOM 684 N N . ASP A 1 107 ? 64.232 39.961 21.948 1.00 15.85 120 ASP A N 1
ATOM 685 C CA . ASP A 1 107 ? 63.797 39.666 23.306 1.00 16.75 120 ASP A CA 1
ATOM 686 C C . ASP A 1 107 ? 64.257 40.716 24.309 1.00 16.77 120 ASP A C 1
ATOM 687 O O . ASP A 1 107 ? 64.410 40.415 25.497 1.00 19.29 120 ASP A O 1
ATOM 692 N N . GLN A 1 108 ? 64.463 41.950 23.863 1.00 16.19 121 GLN A N 1
ATOM 693 C CA . GLN A 1 108 ? 65.001 42.986 24.730 1.00 18.21 121 GLN A CA 1
ATOM 694 C C . GLN A 1 108 ? 63.900 43.832 25.357 1.00 16.51 121 GLN A C 1
ATOM 695 O O . GLN A 1 108 ? 62.875 44.128 24.727 1.00 16.51 121 GLN A O 1
ATOM 701 N N . ILE A 1 109 ? 64.128 44.214 26.612 1.00 16.89 122 ILE A N 1
ATOM 702 C CA . ILE A 1 109 ? 63.337 45.211 27.322 1.00 17.72 122 ILE A CA 1
ATOM 703 C C . ILE A 1 109 ? 64.090 46.527 27.230 1.00 19.48 122 ILE A C 1
ATOM 704 O O . ILE A 1 109 ? 65.293 46.583 27.517 1.00 20.53 122 ILE A O 1
ATOM 709 N N . THR A 1 110 ? 63.395 47.591 26.838 1.00 20.59 123 THR A N 1
ATOM 710 C CA . THR A 1 110 ? 64.026 48.893 26.685 1.00 22.92 123 THR A CA 1
ATOM 711 C C . THR A 1 110 ? 63.094 49.975 27.206 1.00 21.35 123 THR A C 1
ATOM 712 O O . THR A 1 110 ? 61.931 49.723 27.540 1.00 21.45 123 THR A O 1
ATOM 716 N N . GLU A 1 111 ? 63.629 51.194 27.266 1.00 21.61 124 GLU A N 1
ATOM 717 C CA . GLU A 1 111 ? 62.860 52.382 27.619 1.00 24.83 124 GLU A CA 1
ATOM 718 C C . GLU A 1 111 ? 62.071 52.182 28.908 1.00 22.98 124 GLU A C 1
ATOM 719 O O . GLU A 1 111 ? 60.917 52.600 29.028 1.00 24.57 124 GLU A O 1
ATOM 725 N N . LEU A 1 112 ? 62.690 51.521 29.881 1.00 19.56 125 LEU A N 1
ATOM 726 C CA . LEU A 1 112 ? 62.049 51.388 31.180 1.00 20.37 125 LEU A CA 1
ATOM 727 C C . LEU A 1 112 ? 61.994 52.763 31.829 1.00 22.03 125 LEU A C 1
ATOM 728 O O . LEU A 1 112 ? 63.032 53.375 32.103 1.00 22.49 125 LEU A O 1
ATOM 733 N N . ASN A 1 113 ? 60.783 53.264 32.036 1.00 20.30 126 ASN A N 1
ATOM 734 C CA . ASN A 1 113 ? 60.551 54.580 32.620 1.00 21.49 126 ASN A CA 1
ATOM 735 C C . ASN A 1 113 ? 59.703 54.381 33.874 1.00 22.10 126 ASN A C 1
ATOM 736 O O . ASN A 1 113 ? 58.479 54.528 33.840 1.00 22.67 126 ASN A O 1
ATOM 741 N N . THR A 1 114 ? 60.366 54.049 34.987 1.00 21.16 127 THR A N 1
ATOM 742 C CA . THR A 1 114 ? 59.678 53.754 36.241 1.00 25.54 127 THR A CA 1
ATOM 743 C C . THR A 1 114 ? 59.094 54.988 36.912 1.00 26.69 127 THR A C 1
ATOM 744 O O . THR A 1 114 ? 58.351 54.845 37.889 1.00 38.60 127 THR A O 1
ATOM 748 N N . GLU A 1 115 ? 59.437 56.186 36.454 1.00 20.21 128 GLU A N 1
ATOM 749 C CA . GLU A 1 115 ? 58.798 57.389 36.961 1.00 19.72 128 GLU A CA 1
ATOM 750 C C . GLU A 1 115 ? 57.521 57.721 36.201 1.00 20.52 128 GLU A C 1
ATOM 751 O O . GLU A 1 115 ? 56.657 58.422 36.739 1.00 19.37 128 GLU A O 1
ATOM 757 N N . ASP A 1 116 ? 57.384 57.211 34.976 1.00 18.38 129 ASP A N 1
ATOM 758 C CA . ASP A 1 116 ? 56.197 57.361 34.143 1.00 18.58 129 ASP A CA 1
ATOM 759 C C . ASP A 1 116 ? 55.354 56.097 34.114 1.00 17.44 129 ASP A C 1
ATOM 760 O O . ASP A 1 116 ? 54.296 56.082 33.474 1.00 20.44 129 ASP A O 1
ATOM 765 N N . PHE A 1 117 ? 55.829 55.028 34.748 1.00 17.27 130 PHE A N 1
ATOM 766 C CA . PHE A 1 117 ? 55.147 53.735 34.809 1.00 18.00 130 PHE A CA 1
ATOM 767 C C . PHE A 1 117 ? 54.943 53.160 33.402 1.00 16.04 130 PHE A C 1
ATOM 768 O O . PHE A 1 117 ? 53.830 52.835 32.987 1.00 15.97 130 PHE A O 1
ATOM 776 N N . SER A 1 118 ? 56.046 53.047 32.662 1.00 15.03 131 SER A N 1
ATOM 777 C CA . SER A 1 118 ? 55.975 52.529 31.303 1.00 15.87 131 SER A CA 1
ATOM 778 C C . SER A 1 118 ? 57.269 51.813 30.933 1.00 16.20 131 SER A C 1
ATOM 779 O O . SER A 1 118 ? 58.327 52.046 31.525 1.00 15.94 131 SER A O 1
ATOM 782 N N . VAL A 1 119 ? 57.165 50.944 29.926 1.00 15.29 132 VAL A N 1
ATOM 783 C CA . VAL A 1 119 ? 58.286 50.131 29.471 1.00 14.36 132 VAL A CA 1
ATOM 784 C C . VAL A 1 119 ? 57.974 49.678 28.050 1.00 14.06 132 VAL A C 1
ATOM 785 O O . VAL A 1 119 ? 56.810 49.591 27.651 1.00 15.26 132 VAL A O 1
ATOM 789 N N . VAL A 1 120 ? 59.021 49.391 27.279 1.00 14.18 133 VAL A N 1
ATOM 790 C CA . VAL A 1 120 ? 58.907 48.885 25.913 1.00 13.77 133 VAL A CA 1
ATOM 791 C C . VAL A 1 120 ? 59.500 47.483 25.865 1.00 14.87 133 VAL A C 1
ATOM 792 O O . VAL A 1 120 ? 60.608 47.257 26.370 1.00 15.42 133 VAL A O 1
ATOM 796 N N . VAL A 1 121 ? 58.781 46.545 25.241 1.00 13.41 134 VAL A N 1
ATOM 797 C CA . VAL A 1 121 ? 59.215 45.153 25.159 1.00 14.27 134 VAL A CA 1
ATOM 798 C C . VAL A 1 121 ? 59.138 44.659 23.720 1.00 13.49 134 VAL A C 1
ATOM 799 O O . VAL A 1 121 ? 58.187 44.966 22.991 1.00 14.02 134 VAL A O 1
ATOM 803 N N . GLU A 1 122 ? 60.133 43.879 23.323 1.00 13.91 135 GLU A N 1
ATOM 804 C CA . GLU A 1 122 ? 60.165 43.179 22.046 1.00 13.99 135 GLU A CA 1
ATOM 805 C C . GLU A 1 122 ? 59.436 41.846 22.172 1.00 14.71 135 GLU A C 1
ATOM 806 O O . GLU A 1 122 ? 59.140 41.391 23.282 1.00 13.80 135 GLU A O 1
ATOM 812 N N . PRO A 1 123 ? 59.128 41.180 21.048 1.00 13.44 136 PRO A N 1
ATOM 813 C CA . PRO A 1 123 ? 58.214 40.021 21.104 1.00 13.28 136 PRO A CA 1
ATOM 814 C C . PRO A 1 123 ? 58.710 38.830 21.914 1.00 13.56 136 PRO A C 1
ATOM 815 O O . PRO A 1 123 ? 57.882 38.034 22.380 1.00 13.78 136 PRO A O 1
ATOM 819 N N . GLY A 1 124 ? 60.025 38.660 22.076 1.00 14.50 137 GLY A N 1
ATOM 820 C CA . GLY A 1 124 ? 60.538 37.560 22.876 1.00 15.52 137 GLY A CA 1
ATOM 821 C C . GLY A 1 124 ? 60.402 37.733 24.374 1.00 14.99 137 GLY A C 1
ATOM 822 O O . GLY A 1 124 ? 60.679 36.786 25.117 1.00 16.62 137 GLY A O 1
ATOM 823 N N . VAL A 1 125 ? 59.986 38.909 24.836 1.00 14.98 138 VAL A N 1
ATOM 824 C CA . VAL A 1 125 ? 59.807 39.158 26.264 1.00 14.34 138 VAL A CA 1
ATOM 825 C C . VAL A 1 125 ? 58.461 38.595 26.699 1.00 15.54 138 VAL A C 1
ATOM 826 O O . VAL A 1 125 ? 57.418 38.916 26.117 1.00 15.59 138 VAL A O 1
ATOM 830 N N . THR A 1 126 ? 58.475 37.750 27.722 1.00 16.30 139 THR A N 1
ATOM 831 C CA . THR A 1 126 ? 57.257 37.248 28.336 1.00 15.84 139 THR A CA 1
ATOM 832 C C . THR A 1 126 ? 56.954 38.039 29.603 1.00 15.95 139 THR A C 1
ATOM 833 O O . THR A 1 126 ? 57.785 38.797 30.104 1.00 15.72 139 THR A O 1
ATOM 837 N N . ARG A 1 127 ? 55.738 37.858 30.126 1.00 16.46 140 ARG A N 1
ATOM 838 C CA . ARG A 1 127 ? 55.378 38.540 31.365 1.00 17.76 140 ARG A CA 1
ATOM 839 C C . ARG A 1 127 ? 56.318 38.149 32.496 1.00 18.81 140 ARG A C 1
ATOM 840 O O . ARG A 1 127 ? 56.733 38.998 33.295 1.00 18.85 140 ARG A O 1
ATOM 848 N N . LYS A 1 128 ? 56.676 36.866 32.572 1.00 18.37 141 LYS A N 1
ATOM 849 C CA . LYS A 1 128 ? 57.570 36.405 33.626 1.00 22.04 141 LYS A CA 1
ATOM 850 C C . LYS A 1 128 ? 58.934 37.076 33.517 1.00 20.19 141 LYS A C 1
ATOM 851 O O . LYS A 1 128 ? 59.503 37.509 34.526 1.00 19.58 141 LYS A O 1
ATOM 857 N N . ALA A 1 129 ? 59.453 37.218 32.294 1.00 17.61 142 ALA A N 1
ATOM 858 C CA . ALA A 1 129 ? 60.727 37.906 32.111 1.00 18.83 142 ALA A CA 1
ATOM 859 C C . ALA A 1 129 ? 60.632 39.370 32.518 1.00 18.71 142 ALA A C 1
ATOM 860 O O . ALA A 1 129 ? 61.535 39.901 33.177 1.00 19.51 142 ALA A O 1
ATOM 862 N N . LEU A 1 130 ? 59.545 40.044 32.129 1.00 17.15 143 LEU A N 1
ATOM 863 C CA . LEU A 1 130 ? 59.393 41.456 32.462 1.00 16.30 143 LEU A CA 1
ATOM 864 C C . LEU A 1 130 ? 59.298 41.654 33.970 1.00 16.31 143 LEU A C 1
ATOM 865 O O . LEU A 1 130 ? 59.982 42.511 34.540 1.00 18.18 143 LEU A O 1
ATOM 870 N N . ASN A 1 131 ? 58.462 40.858 34.637 1.00 16.79 144 ASN A N 1
ATOM 871 C CA . ASN A 1 131 ? 58.287 41.043 36.072 1.00 18.38 144 ASN A CA 1
ATOM 872 C C . ASN A 1 131 ? 59.548 40.683 36.848 1.00 20.80 144 ASN A C 1
ATOM 873 O O . ASN A 1 131 ? 59.839 41.313 37.872 1.00 20.07 144 ASN A O 1
ATOM 878 N N . THR A 1 132 ? 60.311 39.698 36.371 1.00 20.23 145 THR A N 1
ATOM 879 C CA . THR A 1 132 ? 61.620 39.426 36.958 1.00 21.04 145 THR A CA 1
ATOM 880 C C . THR A 1 132 ? 62.536 40.631 36.803 1.00 23.39 145 THR A C 1
ATOM 881 O O . THR A 1 132 ? 63.221 41.031 37.751 1.00 24.95 145 THR A O 1
ATOM 885 N N . HIS A 1 133 ? 62.548 41.233 35.611 1.00 21.07 146 HIS A N 1
ATOM 886 C CA . HIS A 1 133 ? 63.356 42.423 35.375 1.00 21.96 146 HIS A CA 1
ATOM 887 C C . HIS A 1 133 ? 62.942 43.566 36.293 1.00 22.52 146 HIS A C 1
ATOM 888 O O . HIS A 1 133 ? 63.777 44.398 36.668 1.00 23.74 146 HIS A O 1
ATOM 895 N N . LEU A 1 134 ? 61.670 43.607 36.682 1.00 19.64 147 LEU A N 1
ATOM 896 C CA . LEU A 1 134 ? 61.113 44.672 37.502 1.00 22.90 147 LEU A CA 1
ATOM 897 C C . LEU A 1 134 ? 61.192 44.393 38.997 1.00 23.33 147 LEU A C 1
ATOM 898 O O . LEU A 1 134 ? 60.664 45.188 39.780 1.00 23.33 147 LEU A O 1
ATOM 903 N N . ARG A 1 135 ? 61.812 43.291 39.416 1.00 23.71 148 ARG A N 1
ATOM 904 C CA . ARG A 1 135 ? 61.917 43.017 40.842 1.00 30.62 148 ARG A CA 1
ATOM 905 C C . ARG A 1 135 ? 62.709 44.131 41.518 1.00 32.80 148 ARG A C 1
ATOM 906 O O . ARG A 1 135 ? 63.700 44.629 40.976 1.00 38.13 148 ARG A O 1
ATOM 914 N N . ASP A 1 136 ? 62.232 44.556 42.686 1.00 35.81 149 ASP A N 1
ATOM 915 C CA . ASP A 1 136 ? 62.793 45.659 43.464 1.00 37.50 149 ASP A CA 1
ATOM 916 C C . ASP A 1 136 ? 62.539 47.034 42.853 1.00 36.85 149 ASP A C 1
ATOM 917 O O . ASP A 1 136 ? 63.049 48.034 43.374 1.00 36.00 149 ASP A O 1
ATOM 922 N N . SER A 1 137 ? 61.773 47.124 41.762 1.00 33.18 150 SER A N 1
ATOM 923 C CA . SER A 1 137 ? 61.377 48.426 41.241 1.00 27.14 150 SER A CA 1
ATOM 924 C C . SER A 1 137 ? 60.124 48.965 41.912 1.00 24.35 150 SER A C 1
ATOM 925 O O . SER A 1 137 ? 59.838 50.163 41.792 1.00 26.55 150 SER A O 1
ATOM 928 N N . GLY A 1 138 ? 59.373 48.114 42.609 1.00 23.20 151 GLY A N 1
ATOM 929 C CA . GLY A 1 138 ? 58.075 48.483 43.124 1.00 22.20 151 GLY A CA 1
ATOM 930 C C . GLY A 1 138 ? 56.965 48.470 42.097 1.00 22.39 151 GLY A C 1
ATOM 931 O O . GLY A 1 138 ? 55.825 48.810 42.438 1.00 22.03 151 GLY A O 1
ATOM 932 N N . LEU A 1 139 ? 57.260 48.088 40.857 1.00 20.03 152 LEU A N 1
ATOM 933 C CA . LEU A 1 139 ? 56.291 48.056 39.775 1.00 19.05 152 LEU A CA 1
ATOM 934 C C . LEU A 1 139 ? 56.158 46.633 39.250 1.00 18.28 152 LEU A C 1
ATOM 935 O O . LEU A 1 139 ? 57.036 45.791 39.447 1.00 19.42 152 LEU A O 1
ATOM 940 N N . TRP A 1 140 ? 55.044 46.379 38.566 1.00 17.44 153 TRP A N 1
ATOM 941 C CA . TRP A 1 140 ? 54.785 45.080 37.967 1.00 16.16 153 TRP A CA 1
ATOM 942 C C . TRP A 1 140 ? 53.846 45.265 36.784 1.00 16.16 153 TRP A C 1
ATOM 943 O O . TRP A 1 140 ? 53.158 46.284 36.666 1.00 16.36 153 TRP A O 1
ATOM 954 N N . PHE A 1 141 ? 53.838 44.264 35.898 1.00 15.56 154 PHE A N 1
ATOM 955 C CA . PHE A 1 141 ? 52.883 44.220 34.799 1.00 15.61 154 PHE A CA 1
ATOM 956 C C . PHE A 1 141 ? 51.786 43.215 35.112 1.00 15.77 154 PHE A C 1
ATOM 957 O O . PHE A 1 141 ? 52.085 42.026 35.303 1.00 16.35 154 PHE A O 1
ATOM 965 N N . PRO A 1 142 ? 50.517 43.637 35.148 1.00 16.11 155 PRO A N 1
ATOM 966 C CA . PRO A 1 142 ? 49.462 42.788 35.723 1.00 17.45 155 PRO A CA 1
ATOM 967 C C . PRO A 1 142 ? 48.774 41.804 34.789 1.00 16.23 155 PRO A C 1
ATOM 968 O O . PRO A 1 142 ? 48.203 40.828 35.280 1.00 17.29 155 PRO A O 1
ATOM 972 N N . VAL A 1 143 ? 48.747 42.037 33.476 1.00 14.83 156 VAL A N 1
ATOM 973 C CA . VAL A 1 143 ? 47.886 41.218 32.625 1.00 14.63 156 VAL A CA 1
ATOM 974 C C . VAL A 1 143 ? 48.485 39.820 32.513 1.00 14.76 156 VAL A C 1
ATOM 975 O O . VAL A 1 143 ? 49.576 39.640 31.959 1.00 15.45 156 VAL A O 1
ATOM 979 N N . ASP A 1 144 ? 47.767 38.816 33.028 1.00 16.72 157 ASP A N 1
ATOM 980 C CA . ASP A 1 144 ? 48.353 37.511 33.356 1.00 15.92 157 ASP A CA 1
ATOM 981 C C . ASP A 1 144 ? 47.603 36.322 32.754 1.00 17.54 157 ASP A C 1
ATOM 982 O O . ASP A 1 144 ? 46.994 35.526 33.481 1.00 16.98 157 ASP A O 1
ATOM 987 N N . PRO A 1 145 ? 47.697 36.118 31.440 1.00 15.35 158 PRO A N 1
ATOM 988 C CA . PRO A 1 145 ? 47.311 34.816 30.878 1.00 17.47 158 PRO A CA 1
ATOM 989 C C . PRO A 1 145 ? 48.085 33.706 31.569 1.00 18.48 158 PRO A C 1
ATOM 990 O O . PRO A 1 145 ? 49.217 33.897 32.015 1.00 18.65 158 PRO A O 1
ATOM 994 N N . GLY A 1 146 ? 47.461 32.528 31.640 1.00 17.47 159 GLY A N 1
ATOM 995 C CA . GLY A 1 146 ? 48.078 31.413 32.342 1.00 20.10 159 GLY A CA 1
ATOM 996 C C . GLY A 1 146 ? 49.355 30.910 31.699 1.00 18.45 159 GLY A C 1
ATOM 997 O O . GLY A 1 146 ? 50.228 30.370 32.386 1.00 24.27 159 GLY A O 1
ATOM 998 N N . ALA A 1 147 ? 49.482 31.068 30.384 1.00 17.87 160 ALA A N 1
ATOM 999 C CA . ALA A 1 147 ? 50.671 30.656 29.656 1.00 18.11 160 ALA A CA 1
ATOM 1000 C C . ALA A 1 147 ? 51.738 31.741 29.708 1.00 18.45 160 ALA A C 1
ATOM 1001 O O . ALA A 1 147 ? 51.434 32.933 29.780 1.00 19.99 160 ALA A O 1
ATOM 1003 N N . ASP A 1 148 ? 52.998 31.303 29.651 1.00 22.55 161 ASP A N 1
ATOM 1004 C CA . ASP A 1 148 ? 54.179 32.158 29.581 1.00 27.03 161 ASP A CA 1
ATOM 1005 C C . ASP A 1 148 ? 54.275 32.790 28.195 1.00 23.02 161 ASP A C 1
ATOM 1006 O O . ASP A 1 148 ? 55.194 32.477 27.431 1.00 28.76 161 ASP A O 1
ATOM 1011 N N . ALA A 1 149 ? 53.340 33.674 27.857 1.00 18.93 162 ALA A N 1
ATOM 1012 C CA . ALA A 1 149 ? 53.179 34.125 26.481 1.00 16.93 162 ALA A CA 1
ATOM 1013 C C . ALA A 1 149 ? 53.994 35.379 26.176 1.00 14.73 162 ALA A C 1
ATOM 1014 O O . ALA A 1 149 ? 54.258 36.210 27.047 1.00 15.24 162 ALA A O 1
ATOM 1016 N N . SER A 1 150 ? 54.370 35.506 24.904 1.00 14.33 163 SER A N 1
ATOM 1017 C CA . SER A 1 150 ? 54.913 36.751 24.369 1.00 14.14 163 SER A CA 1
ATOM 1018 C C . SER A 1 150 ? 53.984 37.920 24.672 1.00 13.07 163 SER A C 1
ATOM 1019 O O . 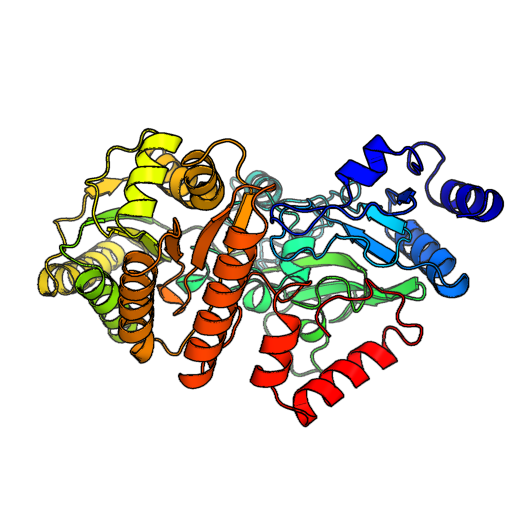SER A 1 150 ? 52.793 37.878 24.351 1.00 13.70 163 SER A O 1
ATOM 1022 N N . LEU A 1 151 ? 54.541 38.984 25.259 1.00 13.54 164 LEU A N 1
ATOM 1023 C CA . LEU A 1 151 ? 53.737 40.175 25.534 1.00 13.32 164 LEU A CA 1
ATOM 1024 C C . LEU A 1 151 ? 53.224 40.820 24.249 1.00 12.87 164 LEU A C 1
ATOM 1025 O O . LEU A 1 151 ? 52.104 41.345 24.217 1.00 12.69 164 LEU A O 1
ATOM 1030 N N . CYS A 1 152 ? 54.028 40.801 23.180 1.00 12.53 165 CYS A N 1
ATOM 1031 C CA . CYS A 1 152 ? 53.540 41.314 21.902 1.00 12.28 165 CYS A CA 1
ATOM 1032 C C . CYS A 1 152 ? 52.452 40.418 21.324 1.00 13.30 165 CYS A C 1
ATOM 1033 O O . CYS A 1 152 ? 51.530 40.915 20.666 1.00 13.50 165 CYS A O 1
ATOM 1036 N N . GLY A 1 153 ? 52.542 39.105 21.546 1.00 13.13 166 GLY A N 1
ATOM 1037 C CA . GLY A 1 153 ? 51.452 38.226 21.146 1.00 12.93 166 GLY A CA 1
ATOM 1038 C C . GLY A 1 153 ? 50.179 38.517 21.915 1.00 11.49 166 GLY A C 1
ATOM 1039 O O . GLY A 1 153 ? 49.082 38.479 21.358 1.00 12.73 166 GLY A O 1
ATOM 1040 N N . MET A 1 154 ? 50.319 38.832 23.204 1.00 11.76 167 MET A N 1
ATOM 1041 C CA . MET A 1 154 ? 49.177 39.219 24.035 1.00 12.82 167 MET A CA 1
ATOM 1042 C C . MET A 1 154 ? 48.537 40.504 23.527 1.00 13.04 167 MET A C 1
ATOM 1043 O O . MET A 1 154 ? 47.308 40.641 23.535 1.00 12.71 167 MET A O 1
ATOM 1048 N N . ALA A 1 155 ? 49.355 41.466 23.102 1.00 11.88 168 ALA A N 1
ATOM 1049 C CA . ALA A 1 155 ? 48.813 42.652 22.448 1.00 11.73 168 ALA A CA 1
ATOM 1050 C C . ALA A 1 155 ? 48.084 42.276 21.160 1.00 11.72 168 ALA A C 1
ATOM 1051 O O . ALA A 1 155 ? 46.986 42.777 20.884 1.00 12.63 168 ALA A O 1
ATOM 1053 N N . ALA A 1 156 ? 48.666 41.362 20.380 1.00 12.08 169 ALA A N 1
ATOM 1054 C CA . ALA A 1 156 ? 48.048 40.945 19.125 1.00 13.00 169 ALA A CA 1
ATOM 1055 C C . ALA A 1 156 ? 46.698 40.266 19.347 1.00 12.77 169 ALA A C 1
ATOM 1056 O O . ALA A 1 156 ? 45.769 40.457 18.555 1.00 12.31 169 ALA A O 1
ATOM 1058 N N . THR A 1 157 ? 46.559 39.460 20.406 1.00 11.88 170 THR A N 1
ATOM 1059 C CA . THR A 1 157 ? 45.287 38.778 20.638 1.00 12.59 170 THR A CA 1
ATOM 1060 C C . THR A 1 157 ? 44.296 39.594 21.458 1.00 13.52 170 THR A C 1
ATOM 1061 O O . THR A 1 157 ? 43.123 39.215 21.533 1.00 13.76 170 THR A O 1
ATOM 1065 N N . GLY A 1 158 ? 44.722 40.694 22.063 1.00 12.20 171 GLY A N 1
ATOM 1066 C CA . GLY A 1 158 ? 43.834 41.430 22.952 1.00 13.57 171 GLY A CA 1
ATOM 1067 C C . GLY A 1 158 ? 43.602 40.707 24.262 1.00 14.37 171 GLY A C 1
ATOM 1068 O O . GLY A 1 158 ? 42.486 40.735 24.800 1.00 13.90 171 GLY A O 1
ATOM 1069 N N . ALA A 1 159 ? 44.641 40.080 24.801 1.00 13.91 172 ALA A N 1
ATOM 1070 C CA . ALA A 1 159 ? 44.532 39.182 25.939 1.00 13.27 172 ALA A CA 1
ATOM 1071 C C . ALA A 1 159 ? 44.066 39.901 27.199 1.00 13.74 172 ALA A C 1
ATOM 1072 O O . ALA A 1 159 ? 44.200 41.119 27.357 1.00 14.29 172 ALA A O 1
ATOM 1074 N N . SER A 1 160 ? 43.519 39.112 28.121 1.00 13.77 173 SER A N 1
ATOM 1075 C CA . SER A 1 160 ? 43.311 39.581 29.484 1.00 15.15 173 SER A CA 1
ATOM 1076 C C . SER A 1 160 ? 43.884 38.557 30.463 1.00 14.26 173 SER A C 1
ATOM 1077 O O . SER A 1 160 ? 44.827 37.838 30.118 1.00 15.36 173 SER A O 1
ATOM 1080 N N . GLY A 1 161 ? 43.356 38.496 31.678 1.00 14.82 174 GLY A N 1
ATOM 1081 C CA . GLY A 1 161 ? 43.883 37.580 32.676 1.00 15.36 174 GLY A CA 1
ATOM 1082 C C . GLY A 1 161 ? 43.115 37.743 33.965 1.00 14.76 174 GLY A C 1
ATOM 1083 O O . GLY A 1 161 ? 42.156 38.516 34.048 1.00 15.66 174 GLY A O 1
ATOM 1084 N N . THR A 1 162 ? 43.561 37.008 34.993 1.00 14.13 175 THR A N 1
ATOM 1085 C CA . THR A 1 162 ? 42.870 37.076 36.281 1.00 15.03 175 THR A CA 1
ATOM 1086 C C . THR A 1 162 ? 42.936 38.468 36.894 1.00 16.01 175 THR A C 1
ATOM 1087 O O . THR A 1 162 ? 42.011 38.875 37.608 1.00 15.91 175 THR A O 1
ATOM 1091 N N . ASN A 1 163 ? 44.014 39.213 36.645 1.00 14.80 176 ASN A N 1
ATOM 1092 C CA . ASN A 1 163 ? 44.144 40.534 37.241 1.00 15.71 176 ASN A CA 1
ATOM 1093 C C . ASN A 1 163 ? 43.369 41.607 36.493 1.00 13.34 176 ASN A C 1
ATOM 1094 O O . ASN A 1 163 ? 43.313 42.743 36.971 1.00 16.20 176 ASN A O 1
ATOM 1099 N N . ALA A 1 164 ? 42.782 41.286 35.337 1.00 14.30 177 ALA A N 1
ATOM 1100 C CA . ALA A 1 164 ? 42.209 42.333 34.498 1.00 16.19 177 ALA A CA 1
ATOM 1101 C C . ALA A 1 164 ? 41.025 43.020 35.161 1.00 15.52 177 ALA A C 1
ATOM 1102 O O . ALA A 1 164 ? 40.803 44.214 34.926 1.00 16.18 177 ALA A O 1
ATOM 1104 N N . VAL A 1 165 ? 40.262 42.294 35.987 1.00 15.66 178 VAL A N 1
ATOM 1105 C CA . VAL A 1 165 ? 39.094 42.879 36.646 1.00 16.49 178 VAL A CA 1
ATOM 1106 C C . VAL A 1 165 ? 39.461 44.161 37.388 1.00 16.52 178 VAL A C 1
ATOM 1107 O O . VAL A 1 165 ? 38.681 45.121 37.423 1.00 20.39 178 VAL A O 1
ATOM 1111 N N . ARG A 1 166 ? 40.658 44.210 37.972 1.00 15.67 179 ARG A N 1
ATOM 1112 C CA . ARG A 1 166 ? 41.115 45.415 38.652 1.00 15.89 179 ARG A CA 1
ATOM 1113 C C . ARG A 1 166 ? 42.073 46.254 37.816 1.00 16.90 179 ARG A C 1
ATOM 1114 O O . ARG A 1 166 ? 41.968 47.486 37.808 1.00 19.01 179 ARG A O 1
ATOM 1122 N N . TYR A 1 167 ? 42.998 45.617 37.099 1.00 15.65 180 TYR A N 1
ATOM 1123 C CA . TYR A 1 167 ? 44.128 46.310 36.497 1.00 16.61 180 TYR A CA 1
ATOM 1124 C C . TYR A 1 167 ? 44.014 46.488 34.986 1.00 15.47 180 TYR A C 1
ATOM 1125 O O . TYR A 1 167 ? 44.902 47.103 34.383 1.00 17.36 180 TYR A O 1
ATOM 1134 N N . GLY A 1 168 ? 42.954 45.986 34.359 1.00 14.76 181 GLY A N 1
ATOM 1135 C CA . GLY A 1 168 ? 42.706 46.202 32.946 1.00 15.17 181 GLY A CA 1
ATOM 1136 C C . GLY A 1 168 ? 43.235 45.074 32.065 1.00 14.22 181 GLY A C 1
ATOM 1137 O O . GLY A 1 168 ? 44.053 44.248 32.471 1.00 14.77 181 GLY A O 1
ATOM 1138 N N . THR A 1 169 ? 42.757 45.059 30.820 1.00 14.72 182 THR A N 1
ATOM 1139 C CA . THR A 1 169 ? 43.183 44.096 29.817 1.00 14.53 182 THR A CA 1
ATOM 1140 C C . THR A 1 169 ? 44.400 44.647 29.065 1.00 13.86 182 THR A C 1
ATOM 1141 O O . THR A 1 169 ? 44.914 45.722 29.375 1.00 14.40 182 THR A O 1
ATOM 1145 N N . MET A 1 170 ? 44.874 43.913 28.049 1.00 13.52 183 MET A N 1
ATOM 1146 C CA . MET A 1 170 ? 45.895 44.475 27.156 1.00 13.05 183 MET A CA 1
ATOM 1147 C C . MET A 1 170 ? 45.425 45.782 26.529 1.00 13.25 183 MET A C 1
ATOM 1148 O O . MET A 1 170 ? 46.212 46.726 26.391 1.00 15.01 183 MET A O 1
ATOM 1153 N N . ARG A 1 171 ? 44.148 45.864 26.136 1.00 13.48 184 ARG A N 1
ATOM 1154 C CA . ARG A 1 171 ? 43.644 47.100 25.534 1.00 13.54 184 ARG A CA 1
ATOM 1155 C C . ARG A 1 171 ? 43.806 48.283 26.482 1.00 14.97 184 ARG A C 1
ATOM 1156 O O . ARG A 1 171 ? 44.124 49.396 26.050 1.00 15.10 184 ARG A O 1
ATOM 1164 N N . ASP A 1 172 ? 43.612 48.057 27.781 1.00 13.93 185 ASP A N 1
ATOM 1165 C CA . ASP A 1 172 ? 43.764 49.117 28.767 1.00 15.18 185 ASP A CA 1
ATOM 1166 C C . ASP A 1 172 ? 45.220 49.444 29.056 1.00 15.88 185 ASP A C 1
ATOM 1167 O O . ASP A 1 172 ? 45.507 50.551 29.525 1.00 19.46 185 ASP A O 1
ATOM 1172 N N . ASN A 1 173 ? 46.141 48.524 28.789 1.00 12.57 186 ASN A N 1
ATOM 1173 C CA . ASN A 1 173 ? 47.513 48.661 29.244 1.00 13.95 186 ASN A CA 1
ATOM 1174 C C . ASN A 1 173 ? 48.537 48.768 28.125 1.00 14.02 186 ASN A C 1
ATOM 1175 O O . ASN A 1 173 ? 49.737 48.847 28.413 1.00 16.29 186 ASN A O 1
ATOM 1180 N N . VAL A 1 174 ? 48.105 48.791 26.870 1.00 13.30 187 VAL A N 1
ATOM 1181 C CA . VAL A 1 174 ? 48.985 49.035 25.733 1.00 13.25 187 VAL A CA 1
ATOM 1182 C C . VAL A 1 174 ? 48.877 50.512 25.375 1.00 12.44 187 VAL A C 1
ATOM 1183 O O . VAL A 1 174 ? 47.797 50.993 25.008 1.00 14.50 187 VAL A O 1
ATOM 1187 N N . ILE A 1 175 ? 50.003 51.222 25.473 1.00 13.33 188 ILE A N 1
ATOM 1188 C CA . ILE A 1 175 ? 50.065 52.670 25.276 1.00 14.99 188 ILE A CA 1
ATOM 1189 C C . ILE A 1 175 ? 50.594 53.034 23.889 1.00 13.88 188 ILE A C 1
ATOM 1190 O O . ILE A 1 175 ? 50.347 54.153 23.411 1.00 13.47 188 ILE A O 1
ATOM 1195 N N . ASN A 1 176 ? 51.322 52.136 23.242 1.00 12.64 189 ASN A N 1
ATOM 1196 C CA . ASN A 1 176 ? 51.917 52.376 21.935 1.00 11.58 189 ASN A CA 1
ATOM 1197 C C . ASN A 1 176 ? 52.321 51.013 21.399 1.00 11.43 189 ASN A C 1
ATOM 1198 O O . ASN A 1 176 ? 52.548 50.072 22.167 1.00 11.98 189 ASN A O 1
ATOM 1203 N N . LEU A 1 177 ? 52.400 50.914 20.072 1.00 11.92 190 LEU A N 1
ATOM 1204 C CA . LEU A 1 177 ? 52.849 49.705 19.401 1.00 11.49 190 LEU A CA 1
ATOM 1205 C C . LEU A 1 177 ? 53.768 50.093 18.259 1.00 12.28 190 LEU A C 1
ATOM 1206 O O . LEU A 1 177 ? 53.532 51.092 17.572 1.00 12.52 190 LEU A O 1
ATOM 1211 N N . GLU A 1 178 ? 54.806 49.296 18.051 1.00 11.78 191 GLU A N 1
ATOM 1212 C CA . GLU A 1 178 ? 55.622 49.385 16.850 1.00 11.52 191 GLU A CA 1
ATOM 1213 C C . GLU A 1 178 ? 55.204 48.238 15.949 1.00 12.21 191 GLU A C 1
ATOM 1214 O O . GLU A 1 178 ? 55.224 47.078 16.376 1.00 11.56 191 GLU A O 1
ATOM 1220 N N . VAL A 1 179 ? 54.806 48.556 14.719 1.00 11.72 192 VAL A N 1
ATOM 1221 C CA . VAL A 1 179 ? 54.186 47.587 13.827 1.00 12.14 192 VAL A CA 1
ATOM 1222 C C . VAL A 1 179 ? 54.882 47.644 12.477 1.00 11.65 192 VAL A C 1
ATOM 1223 O O . VAL A 1 179 ? 54.967 48.714 11.861 1.00 13.34 192 VAL A O 1
ATOM 1227 N N . VAL A 1 180 ? 55.350 46.499 12.002 1.00 11.65 193 VAL A N 1
ATOM 1228 C CA . VAL A 1 180 ? 55.770 46.370 10.614 1.00 12.04 193 VAL A CA 1
ATOM 1229 C C . VAL A 1 180 ? 54.518 46.036 9.816 1.00 11.93 193 VAL A C 1
ATOM 1230 O O . VAL A 1 180 ? 53.895 44.990 10.024 1.00 12.41 193 VAL A O 1
ATOM 1234 N N . LEU A 1 181 ? 54.116 46.953 8.941 1.00 12.36 194 LEU A N 1
ATOM 1235 C CA . LEU A 1 181 ? 52.943 46.745 8.111 1.00 12.73 194 LEU A CA 1
ATOM 1236 C C . LEU A 1 181 ? 53.243 45.687 7.053 1.00 12.64 194 LEU A C 1
ATOM 1237 O O . LEU A 1 181 ? 54.405 45.338 6.826 1.00 13.50 194 LEU A O 1
ATOM 1242 N N . PRO A 1 182 ? 52.206 45.133 6.416 1.00 12.84 195 PRO A N 1
ATOM 1243 C CA . PRO A 1 182 ? 52.427 43.974 5.536 1.00 14.83 195 PRO A CA 1
ATOM 1244 C C . PRO A 1 182 ? 53.451 44.201 4.439 1.00 15.16 195 PRO A C 1
ATOM 1245 O O . PRO A 1 182 ? 54.194 43.269 4.101 1.00 15.66 195 PRO A O 1
ATOM 1249 N N . ASP A 1 183 ? 53.536 45.407 3.882 1.00 14.07 196 ASP A N 1
ATOM 1250 C CA . ASP A 1 183 ? 54.506 45.640 2.821 1.00 14.71 196 ASP A CA 1
ATOM 1251 C C . ASP A 1 183 ? 55.867 46.079 3.346 1.00 15.61 196 ASP A C 1
ATOM 1252 O O . ASP A 1 183 ? 56.740 46.421 2.544 1.00 15.88 196 ASP A O 1
ATOM 1257 N N . GLY A 1 184 ? 56.061 46.087 4.667 1.00 15.12 197 GLY A N 1
ATOM 1258 C CA . GLY A 1 184 ? 57.350 46.366 5.271 1.00 14.71 197 GLY A CA 1
ATOM 1259 C C . GLY A 1 184 ? 57.499 47.734 5.906 1.00 14.30 197 GLY A C 1
ATOM 1260 O O . GLY A 1 184 ? 58.506 47.969 6.587 1.00 15.21 197 GLY A O 1
ATOM 1261 N N . ARG A 1 185 ? 56.553 48.650 5.706 1.00 13.85 198 ARG A N 1
ATOM 1262 C CA . ARG A 1 185 ? 56.669 49.971 6.314 1.00 13.39 198 ARG A CA 1
ATOM 1263 C C . ARG A 1 185 ? 56.589 49.861 7.834 1.00 13.09 198 ARG A C 1
ATOM 1264 O O . ARG A 1 185 ? 55.913 48.986 8.380 1.00 14.17 198 ARG A O 1
ATOM 1272 N N . LEU A 1 186 ? 57.272 50.769 8.523 1.00 13.92 199 LEU A N 1
ATOM 1273 C CA . LEU A 1 186 ? 57.318 50.762 9.981 1.00 13.45 199 LEU A CA 1
ATOM 1274 C C . LEU A 1 186 ? 56.387 51.840 10.529 1.00 13.54 199 LEU A C 1
ATOM 1275 O O . LEU A 1 186 ? 56.535 53.020 10.193 1.00 14.79 199 LEU A O 1
ATOM 1280 N N . LEU A 1 187 ? 55.440 51.434 11.374 1.00 12.78 200 LEU A N 1
ATOM 1281 C CA . LEU A 1 187 ? 54.469 52.329 11.994 1.00 12.55 200 LEU A CA 1
ATOM 1282 C C . LEU A 1 187 ? 54.643 52.298 13.505 1.00 12.86 200 LEU A C 1
ATOM 1283 O O . LEU A 1 187 ? 54.657 51.220 14.108 1.00 14.56 200 LEU A O 1
ATOM 1288 N N . HIS A 1 188 ? 54.752 53.469 14.120 1.00 12.73 201 HIS A N 1
ATOM 1289 C CA . HIS A 1 188 ? 54.602 53.607 15.566 1.00 12.27 201 HIS A CA 1
ATOM 1290 C C . HIS A 1 188 ? 53.211 54.177 15.795 1.00 11.99 201 HIS A C 1
ATOM 1291 O O . HIS A 1 188 ? 52.941 55.328 15.439 1.00 13.36 201 HIS A O 1
ATOM 1298 N N . THR A 1 189 ? 52.312 53.359 16.352 1.00 11.33 202 THR A N 1
ATOM 1299 C CA . THR A 1 189 ? 50.890 53.695 16.280 1.00 12.15 202 THR A CA 1
ATOM 1300 C C . THR A 1 189 ? 50.579 55.032 16.937 1.00 11.57 202 THR A C 1
ATOM 1301 O O . THR A 1 189 ? 49.742 55.790 16.436 1.00 12.93 202 THR A O 1
ATOM 1305 N N . ALA A 1 190 ? 51.230 55.340 18.057 1.00 12.42 203 ALA A N 1
ATOM 1306 C CA . ALA A 1 190 ? 51.038 56.611 18.744 1.00 12.87 203 ALA A CA 1
ATOM 1307 C C . ALA A 1 190 ? 52.202 57.574 18.535 1.00 13.08 203 ALA A C 1
ATOM 1308 O O . ALA A 1 190 ? 52.256 58.619 19.195 1.00 14.39 203 ALA A O 1
ATOM 1310 N N . GLY A 1 191 ? 53.122 57.251 17.630 1.00 12.76 204 GLY A N 1
ATOM 1311 C CA . GLY A 1 191 ? 54.297 58.072 17.396 1.00 13.85 204 GLY A CA 1
ATOM 1312 C C . GLY A 1 191 ? 55.540 57.475 18.024 1.00 13.10 204 GLY A C 1
ATOM 1313 O O . GLY A 1 191 ? 55.477 56.921 19.125 1.00 13.48 204 GLY A O 1
ATOM 1314 N N . ARG A 1 192 ? 56.680 57.575 17.339 1.00 14.80 205 ARG A N 1
ATOM 1315 C CA . ARG A 1 192 ? 57.893 56.929 17.825 1.00 13.55 205 ARG A CA 1
ATOM 1316 C C . ARG A 1 192 ? 58.327 57.504 19.167 1.00 14.73 205 ARG A C 1
ATOM 1317 O O . ARG A 1 192 ? 58.506 58.718 19.312 1.00 15.92 205 ARG A O 1
ATOM 1325 N N . GLY A 1 193 ? 58.503 56.618 20.146 1.00 13.91 206 GLY A N 1
ATOM 1326 C CA . GLY A 1 193 ? 58.987 56.981 21.458 1.00 15.56 206 GLY A CA 1
ATOM 1327 C C . GLY A 1 193 ? 57.955 57.576 22.389 1.00 14.48 206 GLY A C 1
ATOM 1328 O O . GLY A 1 193 ? 58.300 57.929 23.525 1.00 17.05 206 GLY A O 1
ATOM 1329 N N . ARG A 1 194 ? 56.702 57.699 21.958 1.00 13.58 207 ARG A N 1
ATOM 1330 C CA . ARG A 1 194 ? 55.707 58.407 22.750 1.00 12.77 207 ARG A CA 1
ATOM 1331 C C . ARG A 1 194 ? 55.091 57.511 23.815 1.00 13.58 207 ARG A C 1
ATOM 1332 O O . ARG A 1 194 ? 54.897 56.309 23.616 1.00 13.36 207 ARG A O 1
ATOM 1340 N N . HIS A 1 195 ? 54.806 58.111 24.963 1.00 13.98 208 HIS A N 1
ATOM 1341 C CA . HIS A 1 195 ? 54.130 57.427 26.057 1.00 14.23 208 HIS A CA 1
ATOM 1342 C C . HIS A 1 195 ? 53.486 58.486 26.934 1.00 14.75 208 HIS A C 1
ATOM 1343 O O . HIS A 1 195 ? 54.120 59.494 27.257 1.00 17.07 208 HIS A O 1
ATOM 1350 N N . TYR A 1 196 ? 52.226 58.269 27.288 1.00 13.28 209 TYR A N 1
ATOM 1351 C CA . TYR A 1 196 ? 51.432 59.282 27.966 1.00 13.72 209 TYR A CA 1
ATOM 1352 C C . TYR A 1 196 ? 50.157 58.608 28.456 1.00 13.88 209 TYR A C 1
ATOM 1353 O O . TYR A 1 196 ? 49.843 57.478 28.067 1.00 14.47 209 TYR A O 1
ATOM 1362 N N . ARG A 1 197 ? 49.413 59.320 29.300 1.00 14.00 210 ARG A N 1
ATOM 1363 C CA . ARG A 1 197 ? 48.226 58.738 29.918 1.00 14.34 210 ARG A CA 1
ATOM 1364 C C . ARG A 1 197 ? 46.990 58.823 29.031 1.00 16.38 210 ARG A C 1
ATOM 1365 O O . ARG A 1 197 ? 46.107 57.960 29.128 1.00 17.19 210 ARG A O 1
ATOM 1373 N N . LYS A 1 198 ? 46.887 59.848 28.189 1.00 13.73 211 LYS A N 1
ATOM 1374 C CA . LYS A 1 198 ? 45.709 60.006 27.347 1.00 15.50 211 LYS A CA 1
ATOM 1375 C C . LYS A 1 198 ? 46.058 60.914 26.181 1.00 13.54 211 LYS A C 1
ATOM 1376 O O . LYS A 1 198 ? 47.005 61.701 26.245 1.00 13.91 211 LYS A O 1
ATOM 1382 N N . SER A 1 199 ? 45.284 60.788 25.109 1.00 13.81 212 SER A N 1
ATOM 1383 C CA . SER A 1 199 ? 45.477 61.625 23.938 1.00 13.56 212 SER A CA 1
ATOM 1384 C C . SER A 1 199 ? 44.204 61.648 23.115 1.00 14.38 212 SER A C 1
ATOM 1385 O O . SER A 1 199 ? 43.509 60.635 23.003 1.00 15.23 212 SER A O 1
ATOM 1388 N N . ALA A 1 200 ? 43.918 62.809 22.534 1.00 12.76 213 ALA A N 1
ATOM 1389 C CA . ALA A 1 200 ? 42.883 62.972 21.525 1.00 14.22 213 ALA A CA 1
ATOM 1390 C C . ALA A 1 200 ? 43.479 63.282 20.154 1.00 12.95 213 ALA A C 1
ATOM 1391 O O . ALA A 1 200 ? 42.765 63.755 19.262 1.00 14.16 213 ALA A O 1
ATOM 1393 N N . ALA A 1 201 ? 44.771 63.012 19.958 1.00 13.46 214 ALA A N 1
ATOM 1394 C CA . ALA A 1 201 ? 45.488 63.463 18.761 1.00 13.34 214 ALA A CA 1
ATOM 1395 C C . ALA A 1 201 ? 45.209 62.537 17.583 1.00 13.57 214 ALA A C 1
ATOM 1396 O O . ALA A 1 201 ? 45.818 61.471 17.456 1.00 14.99 214 ALA A O 1
ATOM 1398 N N . GLY A 1 202 ? 44.311 62.955 16.695 1.00 13.03 215 GLY A N 1
ATOM 1399 C CA . GLY A 1 202 ? 44.008 62.141 15.524 1.00 12.89 215 GLY A CA 1
ATOM 1400 C C . GLY A 1 202 ? 43.158 60.931 15.891 1.00 12.49 215 GLY A C 1
ATOM 1401 O O . GLY A 1 202 ? 42.471 60.903 16.920 1.00 15.68 215 GLY A O 1
ATOM 1402 N N . TYR A 1 203 ? 43.204 59.920 15.022 1.00 12.25 216 TYR A N 1
ATOM 1403 C CA . TYR A 1 203 ? 42.505 58.663 15.282 1.00 13.34 216 TYR A CA 1
ATOM 1404 C C . TYR A 1 203 ? 43.420 57.734 16.065 1.00 12.87 216 TYR A C 1
ATOM 1405 O O . TYR A 1 203 ? 44.620 57.644 15.784 1.00 15.23 216 TYR A O 1
ATOM 1414 N N . ASN A 1 204 ? 42.857 57.037 17.043 1.00 12.62 217 ASN A N 1
ATOM 1415 C CA . ASN A 1 204 ? 43.659 56.170 17.901 1.00 12.73 217 ASN A CA 1
ATOM 1416 C C . ASN A 1 204 ? 44.013 54.910 17.120 1.00 12.99 217 ASN A C 1
ATOM 1417 O O . ASN A 1 204 ? 43.196 54.000 16.974 1.00 15.54 217 ASN A O 1
ATOM 1422 N N . LEU A 1 205 ? 45.242 54.852 16.621 1.00 11.35 218 LEU A N 1
ATOM 1423 C CA . LEU A 1 205 ? 45.692 53.701 15.850 1.00 12.19 218 LEU A CA 1
ATOM 1424 C C . LEU A 1 205 ? 46.100 52.538 16.741 1.00 12.10 218 LEU A C 1
ATOM 1425 O O . LEU A 1 205 ? 46.031 51.381 16.309 1.00 13.06 218 LEU A O 1
ATOM 1430 N N . THR A 1 206 ? 46.531 52.820 17.972 1.00 11.49 219 THR A N 1
ATOM 1431 C CA . THR A 1 206 ? 46.976 51.752 18.859 1.00 12.39 219 THR A CA 1
ATOM 1432 C C . THR A 1 206 ? 45.869 50.729 19.086 1.00 12.57 219 THR A C 1
ATOM 1433 O O . THR A 1 206 ? 46.105 49.517 19.005 1.00 12.92 219 THR A O 1
ATOM 1437 N N . GLY A 1 207 ? 44.646 51.201 19.338 1.00 13.01 220 GLY A N 1
ATOM 1438 C CA . GLY A 1 207 ? 43.542 50.297 19.607 1.00 13.49 220 GLY A CA 1
ATOM 1439 C C . GLY A 1 207 ? 43.156 49.436 18.427 1.00 14.07 220 GLY A C 1
ATOM 1440 O O . GLY A 1 207 ? 42.610 48.342 18.620 1.00 16.06 220 GLY A O 1
ATOM 1441 N N . LEU A 1 208 ? 43.436 49.897 17.207 1.00 13.82 221 LEU A N 1
ATOM 1442 C CA . LEU A 1 208 ? 43.126 49.101 16.026 1.00 14.20 221 LEU A CA 1
ATOM 1443 C C . LEU A 1 208 ? 44.015 47.870 15.946 1.00 13.17 221 LEU A C 1
ATOM 1444 O O . LEU A 1 208 ? 43.576 46.807 15.493 1.00 13.98 221 LEU A O 1
ATOM 1449 N N . PHE A 1 209 ? 45.276 47.993 16.370 1.00 12.79 222 PHE A N 1
ATOM 1450 C CA . PHE A 1 209 ? 46.205 46.882 16.254 1.00 13.68 222 PHE A CA 1
ATOM 1451 C C . PHE A 1 209 ? 46.157 45.936 17.446 1.00 12.67 222 PHE A C 1
ATOM 1452 O O . PHE A 1 209 ? 46.518 44.765 17.301 1.00 13.46 222 PHE A O 1
ATOM 1460 N N . VAL A 1 210 ? 45.710 46.396 18.614 1.00 13.98 223 VAL A N 1
ATOM 1461 C CA . VAL A 1 210 ? 45.452 45.465 19.704 1.00 12.94 223 VAL A CA 1
ATOM 1462 C C . VAL A 1 210 ? 44.280 44.582 19.305 1.00 13.42 223 VAL A C 1
ATOM 1463 O O . VAL A 1 210 ? 43.237 45.077 18.866 1.00 14.99 223 VAL A O 1
ATOM 1467 N N . GLY A 1 211 ? 44.455 43.269 19.407 1.00 12.37 224 GLY A N 1
ATOM 1468 C CA . GLY A 1 211 ? 43.390 42.369 19.015 1.00 13.55 224 GLY A CA 1
ATOM 1469 C C . GLY A 1 211 ? 43.271 42.137 17.529 1.00 12.38 224 GLY A C 1
ATOM 1470 O O . GLY A 1 211 ? 42.231 41.642 17.072 1.00 13.95 224 GLY A O 1
ATOM 1471 N N . SER A 1 212 ? 44.310 42.470 16.756 1.00 12.68 225 SER A N 1
ATOM 1472 C CA . SER A 1 212 ? 44.305 42.263 15.311 1.00 12.99 225 SER A CA 1
ATOM 1473 C C . SER A 1 212 ? 44.849 40.899 14.898 1.00 12.49 225 SER A C 1
ATOM 1474 O O . SER A 1 212 ? 44.703 40.521 13.730 1.00 13.67 225 SER A O 1
ATOM 1477 N N . GLU A 1 213 ? 45.480 40.163 15.816 1.00 12.69 226 GLU A N 1
ATOM 1478 C CA . GLU A 1 213 ? 45.800 38.745 15.630 1.00 12.82 226 GLU A CA 1
ATOM 1479 C C . GLU A 1 213 ? 46.780 38.494 14.487 1.00 12.44 226 GLU A C 1
ATOM 1480 O O . GLU A 1 213 ? 46.811 37.403 13.914 1.00 13.23 226 GLU A O 1
ATOM 1486 N N . GLY A 1 214 ? 47.602 39.480 14.142 1.00 12.02 227 GLY A N 1
ATOM 1487 C CA . GLY A 1 214 ? 48.554 39.282 13.069 1.00 14.47 227 GLY A CA 1
ATOM 1488 C C . GLY A 1 214 ? 47.975 39.410 11.686 1.00 13.04 227 GLY A C 1
ATOM 1489 O O . GLY A 1 214 ? 48.653 39.053 10.716 1.00 14.11 227 GLY A O 1
ATOM 1490 N N . THR A 1 215 ? 46.750 39.927 11.562 1.00 12.39 228 THR A N 1
ATOM 1491 C CA . THR A 1 215 ? 46.113 40.130 10.266 1.00 12.97 228 THR A CA 1
ATOM 1492 C C . THR A 1 215 ? 46.271 41.546 9.722 1.00 12.56 228 THR A C 1
ATOM 1493 O O . THR A 1 215 ? 45.881 41.795 8.579 1.00 13.59 228 THR A O 1
ATOM 1497 N N . LEU A 1 216 ? 46.826 42.478 10.504 1.00 11.66 229 LEU A N 1
ATOM 1498 C CA . LEU A 1 216 ? 47.022 43.850 10.051 1.00 12.43 229 LEU A CA 1
ATOM 1499 C C . LEU A 1 216 ? 48.477 44.289 10.040 1.00 12.65 229 LEU A C 1
ATOM 1500 O O . LEU A 1 216 ? 48.763 45.399 9.581 1.00 13.48 229 LEU A O 1
ATOM 1505 N N . GLY A 1 217 ? 49.391 43.461 10.515 1.00 12.63 230 GLY A N 1
ATOM 1506 C CA . GLY A 1 217 ? 50.778 43.852 10.671 1.00 12.51 230 GLY A CA 1
ATOM 1507 C C . GLY A 1 217 ? 51.428 43.052 11.777 1.00 12.30 230 GLY A C 1
ATOM 1508 O O . GLY A 1 217 ? 50.782 42.298 12.507 1.00 12.98 230 GLY A O 1
ATOM 1509 N N . ILE A 1 218 ? 52.742 43.227 11.883 1.00 11.84 231 ILE A N 1
ATOM 1510 C CA . ILE A 1 218 ? 53.594 42.467 12.791 1.00 12.41 231 ILE A CA 1
ATOM 1511 C C . ILE A 1 218 ? 54.020 43.399 13.917 1.00 11.34 231 ILE A C 1
ATOM 1512 O O . ILE A 1 218 ? 54.735 44.381 13.676 1.00 12.29 231 ILE A O 1
ATOM 1517 N N . ILE A 1 219 ? 53.599 43.097 15.143 1.00 11.90 232 ILE A N 1
ATOM 1518 C CA . ILE A 1 219 ? 53.986 43.905 16.295 1.00 12.05 232 ILE A CA 1
ATOM 1519 C C . ILE A 1 219 ? 55.421 43.549 16.672 1.00 12.37 232 ILE A C 1
ATOM 1520 O O . ILE A 1 219 ? 55.706 42.424 17.087 1.00 13.24 232 ILE A O 1
ATOM 1525 N N . THR A 1 220 ? 56.327 44.515 16.541 1.00 12.34 233 THR A N 1
ATOM 1526 C CA . THR A 1 220 ? 57.727 44.311 16.884 1.00 12.86 233 THR A CA 1
ATOM 1527 C C . THR A 1 220 ? 58.127 44.977 18.199 1.00 13.68 233 THR A C 1
ATOM 1528 O O . THR A 1 220 ? 59.219 44.702 18.708 1.00 14.27 233 THR A O 1
ATOM 1532 N N . SER A 1 221 ? 57.284 45.833 18.765 1.00 12.40 234 SER A N 1
ATOM 1533 C CA . SER A 1 221 ? 57.446 46.220 20.163 1.00 12.43 234 SER A CA 1
ATOM 1534 C C . SER A 1 221 ? 56.104 46.707 20.686 1.00 12.43 234 SER A C 1
ATOM 1535 O O . SER A 1 221 ? 55.232 47.132 19.921 1.00 12.14 234 SER A O 1
ATOM 1538 N N . THR A 1 222 ? 55.948 46.618 22.004 1.00 12.42 235 THR A N 1
ATOM 1539 C CA . THR A 1 222 ? 54.767 47.100 22.702 1.00 12.31 235 THR A CA 1
ATOM 1540 C C . THR A 1 222 ? 55.217 47.987 23.849 1.00 12.23 235 THR A C 1
ATOM 1541 O O . THR A 1 222 ? 56.108 47.606 24.618 1.00 13.02 235 THR A O 1
ATOM 1545 N N . THR A 1 223 ? 54.598 49.158 23.968 1.00 12.42 236 THR A N 1
ATOM 1546 C CA . THR A 1 223 ? 54.807 50.023 25.121 1.00 12.23 236 THR A CA 1
ATOM 1547 C C . THR A 1 223 ? 53.697 49.740 26.120 1.00 11.92 236 THR A C 1
ATOM 1548 O O . THR A 1 223 ? 52.512 49.910 25.806 1.00 13.81 236 THR A O 1
ATOM 1552 N N . LEU A 1 224 ? 54.078 49.303 27.314 1.00 13.09 237 LEU A N 1
ATOM 1553 C CA . LEU A 1 224 ? 53.138 48.805 28.304 1.00 13.55 237 LEU A CA 1
ATOM 1554 C C . LEU A 1 224 ? 53.060 49.736 29.501 1.00 14.54 237 LEU A C 1
ATOM 1555 O O . LEU A 1 224 ? 54.068 50.304 29.933 1.00 14.65 237 LEU A O 1
ATOM 1560 N N . ARG A 1 225 ? 51.852 49.862 30.036 1.00 13.54 238 ARG A N 1
ATOM 1561 C CA . ARG A 1 225 ? 51.617 50.529 31.306 1.00 14.61 238 ARG A CA 1
ATOM 1562 C C . ARG A 1 225 ? 52.025 49.608 32.449 1.00 14.68 238 ARG A C 1
ATOM 1563 O O . ARG A 1 225 ? 51.597 48.450 32.510 1.00 16.52 238 ARG A O 1
ATOM 1571 N N . LEU A 1 226 ? 52.845 50.124 33.356 1.00 15.26 239 LEU A N 1
ATOM 1572 C CA . LEU A 1 226 ? 53.188 49.417 34.578 1.00 16.08 239 LEU A CA 1
ATOM 1573 C C . LEU A 1 226 ? 52.352 49.939 35.740 1.00 15.15 239 LEU A C 1
ATOM 1574 O O . LEU A 1 226 ? 51.824 51.051 35.706 1.00 15.91 239 LEU A O 1
ATOM 1579 N N . HIS A 1 227 ? 52.238 49.109 36.774 1.00 16.65 240 HIS A N 1
ATOM 1580 C CA . HIS A 1 227 ? 51.412 49.422 37.927 1.00 17.94 240 HIS A CA 1
ATOM 1581 C C . HIS A 1 227 ? 52.214 49.280 39.210 1.00 17.53 240 HIS A C 1
ATOM 1582 O O . HIS A 1 227 ? 53.149 48.475 39.285 1.00 17.89 240 HIS A O 1
ATOM 1589 N N . PRO A 1 228 ? 51.869 50.055 40.235 1.00 20.93 241 PRO A N 1
ATOM 1590 C CA . PRO A 1 228 ? 52.530 49.891 41.534 1.00 20.90 241 PRO A CA 1
ATOM 1591 C C . PRO A 1 228 ? 52.158 48.561 42.168 1.00 20.09 241 PRO A C 1
ATOM 1592 O O . PRO A 1 228 ? 51.012 48.112 42.092 1.00 21.17 241 PRO A O 1
ATOM 1596 N N . ALA A 1 229 ? 53.147 47.920 42.781 1.00 21.10 242 ALA A N 1
ATOM 1597 C CA . ALA A 1 229 ? 52.873 46.693 43.509 1.00 23.12 242 ALA A CA 1
ATOM 1598 C C . ALA A 1 229 ? 51.947 47.001 44.682 1.00 21.91 242 ALA A C 1
ATOM 1599 O O . ALA A 1 229 ? 52.053 48.072 45.295 1.00 21.89 242 ALA A O 1
ATOM 1601 N N . PRO A 1 230 ? 51.020 46.105 45.007 1.00 22.71 243 PRO A N 1
ATOM 1602 C CA . PRO A 1 230 ? 50.095 46.375 46.111 1.00 22.75 243 PRO A CA 1
ATOM 1603 C C . PRO A 1 230 ? 50.820 46.411 47.447 1.00 22.83 243 PRO A C 1
ATOM 1604 O O . PRO A 1 230 ? 51.799 45.695 47.670 1.00 23.55 243 PRO A O 1
ATOM 1608 N N . GLU A 1 231 ? 50.319 47.271 48.336 1.00 26.65 244 GLU A N 1
ATOM 1609 C CA . GLU A 1 231 ? 50.882 47.381 49.679 1.00 27.88 244 GLU A CA 1
ATOM 1610 C C . GLU A 1 231 ? 50.807 46.050 50.413 1.00 27.94 244 GLU A C 1
ATOM 1611 O O . GLU A 1 231 ? 51.782 45.613 51.037 1.00 28.17 244 GLU A O 1
ATOM 1617 N N . ALA A 1 232 ? 49.655 45.388 50.345 1.00 25.26 245 ALA A N 1
ATOM 1618 C CA . ALA A 1 232 ? 49.462 44.098 50.987 1.00 29.61 245 ALA A CA 1
ATOM 1619 C C . ALA A 1 232 ? 48.503 43.274 50.142 1.00 24.96 245 ALA A C 1
ATOM 1620 O O . ALA A 1 232 ? 47.686 43.813 49.391 1.00 25.12 245 ALA A O 1
ATOM 1622 N N . THR A 1 233 ? 48.611 41.953 50.277 1.00 24.75 246 THR A N 1
ATOM 1623 C CA . THR A 1 233 ? 47.881 41.020 49.430 1.00 23.33 246 THR A CA 1
ATOM 1624 C C . THR A 1 233 ? 47.322 39.897 50.289 1.00 26.01 246 THR A C 1
ATOM 1625 O O . THR A 1 233 ? 48.027 39.364 51.151 1.00 28.06 246 THR A O 1
ATOM 1629 N N . VAL A 1 234 ? 46.060 39.544 50.051 1.00 23.21 247 VAL A N 1
ATOM 1630 C CA . VAL A 1 234 ? 45.410 38.407 50.692 1.00 22.80 247 VAL A CA 1
ATOM 1631 C C . VAL A 1 234 ? 44.681 37.618 49.617 1.00 21.46 247 VAL A C 1
ATOM 1632 O O . VAL A 1 234 ? 43.910 38.190 48.840 1.00 20.94 247 VAL A O 1
ATOM 1636 N N . ALA A 1 235 ? 44.921 36.312 49.572 1.00 22.48 248 ALA A N 1
ATOM 1637 C CA . ALA A 1 235 ? 44.224 35.423 48.659 1.00 20.74 248 ALA A CA 1
ATOM 1638 C C . ALA A 1 235 ? 43.463 34.373 49.456 1.00 23.36 248 ALA A C 1
ATOM 1639 O O . ALA A 1 235 ? 43.815 34.052 50.596 1.00 25.52 248 ALA A O 1
ATOM 1641 N N . ALA A 1 236 ? 42.412 33.838 48.845 1.00 20.29 249 ALA A N 1
ATOM 1642 C CA . ALA A 1 236 ? 41.575 32.863 49.528 1.00 21.15 249 ALA A CA 1
ATOM 1643 C C . ALA A 1 236 ? 40.738 32.123 48.501 1.00 20.55 249 ALA A C 1
ATOM 1644 O O . ALA A 1 236 ? 40.561 32.582 47.368 1.00 20.26 249 ALA A O 1
ATOM 1646 N N . THR A 1 237 ? 40.221 30.967 48.911 1.00 20.15 250 THR A N 1
ATOM 1647 C CA . THR A 1 237 ? 39.215 30.257 48.138 1.00 19.36 250 THR A CA 1
ATOM 1648 C C . THR A 1 237 ? 37.925 30.165 48.941 1.00 19.52 250 THR A C 1
ATOM 1649 O O . THR A 1 237 ? 37.933 30.219 50.177 1.00 21.30 250 THR A O 1
ATOM 1653 N N . CYS A 1 238 ? 36.813 30.036 48.223 1.00 18.11 251 CYS A N 1
ATOM 1654 C CA . CYS A 1 238 ? 35.492 29.973 48.836 1.00 20.41 251 CYS A CA 1
ATOM 1655 C C . CYS A 1 238 ? 34.670 28.955 48.065 1.00 19.14 251 CYS A C 1
ATOM 1656 O O . CYS A 1 238 ? 34.483 29.100 46.853 1.00 18.62 251 CYS A O 1
ATOM 1659 N N . ALA A 1 239 ? 34.190 27.922 48.758 1.00 18.56 252 ALA A N 1
ATOM 1660 C CA . ALA A 1 239 ? 33.401 26.864 48.143 1.00 18.94 252 ALA A CA 1
ATOM 1661 C C . ALA A 1 239 ? 31.917 27.164 48.300 1.00 17.95 252 ALA A C 1
ATOM 1662 O O . ALA A 1 239 ? 31.482 27.678 49.335 1.00 19.10 252 ALA A O 1
ATOM 1664 N N . PHE A 1 240 ? 31.143 26.831 47.275 1.00 17.60 253 PHE A N 1
ATOM 1665 C CA . PHE A 1 240 ? 29.726 27.145 47.233 1.00 19.37 253 PHE A CA 1
ATOM 1666 C C . PHE A 1 240 ? 28.899 25.886 47.020 1.00 18.27 253 PHE A C 1
ATOM 1667 O O . PHE A 1 240 ? 29.393 24.890 46.479 1.00 18.96 253 PHE A O 1
ATOM 1675 N N . PRO A 1 241 ? 27.628 25.899 47.437 1.00 18.39 254 PRO A N 1
ATOM 1676 C CA . PRO A 1 241 ? 26.775 24.721 47.220 1.00 19.72 254 PRO A CA 1
ATOM 1677 C C . PRO A 1 241 ? 26.358 24.531 45.776 1.00 18.58 254 PRO A C 1
ATOM 1678 O O . PRO A 1 241 ? 25.918 23.432 45.415 1.00 20.10 254 PRO A O 1
ATOM 1682 N N . SER A 1 242 ? 26.460 25.561 44.939 1.00 19.53 255 SER A N 1
ATOM 1683 C CA . SER A 1 242 ? 25.977 25.457 43.571 1.00 19.24 255 SER A CA 1
ATOM 1684 C C . SER A 1 242 ? 26.665 26.506 42.714 1.00 17.69 255 SER A C 1
ATOM 1685 O O . SER A 1 242 ? 27.221 27.485 43.220 1.00 18.84 255 SER A O 1
ATOM 1688 N N . VAL A 1 243 ? 26.609 26.280 41.402 1.00 18.56 256 VAL A N 1
ATOM 1689 C CA . VAL A 1 243 ? 27.087 27.280 40.453 1.00 18.22 256 VAL A CA 1
ATOM 1690 C C . VAL A 1 243 ? 26.303 28.572 40.614 1.00 19.44 256 VAL A C 1
ATOM 1691 O O . VAL A 1 243 ? 26.879 29.668 40.640 1.00 19.77 256 VAL A O 1
ATOM 1695 N N . GLN A 1 244 ? 24.977 28.462 40.740 1.00 19.40 257 GLN A N 1
ATOM 1696 C CA . GLN A 1 244 ? 24.133 29.634 40.947 1.00 19.13 257 GLN A CA 1
ATOM 1697 C C . GLN A 1 244 ? 24.619 30.477 42.122 1.00 20.63 257 GLN A C 1
ATOM 1698 O O . GLN A 1 244 ? 24.710 31.706 42.022 1.00 20.92 257 GLN A O 1
ATOM 1704 N N . ALA A 1 245 ? 24.952 29.830 43.244 1.00 18.64 258 ALA A N 1
ATOM 1705 C CA . ALA A 1 245 ? 25.377 30.575 44.425 1.00 19.34 258 ALA A CA 1
ATOM 1706 C C . ALA A 1 245 ? 26.710 31.278 44.191 1.00 16.97 258 ALA A C 1
ATOM 1707 O O . ALA A 1 245 ? 26.907 32.412 44.642 1.00 18.73 258 ALA A O 1
ATOM 1709 N N . ALA A 1 246 ? 27.642 30.613 43.506 1.00 17.63 259 ALA A N 1
ATOM 1710 C CA . ALA A 1 246 ? 28.945 31.222 43.253 1.00 16.95 259 ALA A CA 1
ATOM 1711 C C . ALA A 1 246 ? 28.829 32.406 42.303 1.00 16.79 259 ALA A C 1
ATOM 1712 O O . ALA A 1 246 ? 29.493 33.432 42.494 1.00 18.23 259 ALA A O 1
ATOM 1714 N N . VAL A 1 247 ? 27.992 32.281 41.276 1.00 17.43 260 VAL A N 1
ATOM 1715 C CA . VAL A 1 247 ? 27.884 33.339 40.277 1.00 17.14 260 VAL A CA 1
ATOM 1716 C C . VAL A 1 247 ? 27.050 34.502 40.802 1.00 18.77 260 VAL A C 1
ATOM 1717 O O . VAL A 1 247 ? 27.357 35.669 40.526 1.00 18.10 260 VAL A O 1
ATOM 1721 N N . ASP A 1 248 ? 26.003 34.218 41.583 1.00 18.17 261 ASP A N 1
ATOM 1722 C CA . ASP A 1 248 ? 25.270 35.299 42.233 1.00 18.08 261 ASP A CA 1
ATOM 1723 C C . ASP A 1 248 ? 26.185 36.087 43.162 1.00 18.32 261 ASP A C 1
ATOM 1724 O O . ASP A 1 248 ? 26.118 37.321 43.213 1.00 19.19 261 ASP A O 1
ATOM 1729 N N . SER A 1 249 ? 27.059 35.389 43.899 1.00 17.55 262 SER A N 1
ATOM 1730 C CA . SER A 1 249 ? 28.023 36.079 44.750 1.00 18.25 262 SER A CA 1
ATOM 1731 C C . SER A 1 249 ? 28.911 36.995 43.924 1.00 17.22 262 SER A C 1
ATOM 1732 O O . SER A 1 249 ? 29.178 38.134 44.318 1.00 18.10 262 SER A O 1
ATOM 1735 N N . THR A 1 250 ? 29.383 36.504 42.777 1.00 18.21 263 THR A N 1
ATOM 1736 C CA . THR A 1 250 ? 30.240 37.307 41.910 1.00 16.51 263 THR A CA 1
ATOM 1737 C C . THR A 1 250 ? 29.527 38.576 41.465 1.00 16.89 263 THR A C 1
ATOM 1738 O O . THR A 1 250 ? 30.061 39.684 41.597 1.00 16.07 263 THR A O 1
ATOM 1742 N N . VAL A 1 251 ? 28.306 38.435 40.954 1.00 17.04 264 VAL A N 1
ATOM 1743 C CA . VAL A 1 251 ? 27.570 39.600 40.477 1.00 16.67 264 VAL A CA 1
ATOM 1744 C C . VAL A 1 251 ? 27.352 40.594 41.610 1.00 18.36 264 VAL A C 1
ATOM 1745 O O . VAL A 1 251 ? 27.508 41.809 41.432 1.00 18.34 264 VAL A O 1
ATOM 1749 N N . GLN A 1 252 ? 27.022 40.092 42.804 1.00 18.68 265 GLN A N 1
ATOM 1750 C CA . GLN A 1 252 ? 26.754 40.983 43.928 1.00 18.61 265 GLN A CA 1
ATOM 1751 C C . GLN A 1 252 ? 28.020 41.676 44.424 1.00 17.95 265 GLN A C 1
ATOM 1752 O O . GLN A 1 252 ? 27.967 42.844 44.828 1.00 19.73 265 GLN A O 1
ATOM 1758 N N . ILE A 1 253 ? 29.162 40.985 44.389 1.00 18.12 266 ILE A N 1
ATOM 1759 C CA . ILE A 1 253 ? 30.432 41.620 44.736 1.00 19.28 266 ILE A CA 1
ATOM 1760 C C . ILE A 1 253 ? 30.726 42.770 43.779 1.00 17.62 266 ILE A C 1
ATOM 1761 O O . ILE A 1 253 ? 31.127 43.864 44.197 1.00 19.39 266 ILE A O 1
ATOM 1766 N N . LEU A 1 254 ? 30.521 42.544 42.479 1.00 18.23 267 LEU A N 1
ATOM 1767 C CA . LEU A 1 254 ? 30.762 43.595 41.495 1.00 18.84 267 LEU A CA 1
ATOM 1768 C C . LEU A 1 254 ? 29.761 44.732 41.647 1.00 19.54 267 LEU A C 1
ATOM 1769 O O . LEU A 1 254 ? 30.129 45.909 41.538 1.00 20.17 267 LEU A O 1
ATOM 1774 N N . GLN A 1 255 ? 28.494 44.406 41.905 1.00 19.09 268 GLN A N 1
ATOM 1775 C CA . GLN A 1 255 ? 27.493 45.458 42.023 1.00 20.79 268 GLN A CA 1
ATOM 1776 C C . GLN A 1 255 ? 27.691 46.270 43.295 1.00 22.16 268 GLN A C 1
ATOM 1777 O O . GLN A 1 255 ? 27.294 47.440 43.351 1.00 24.23 268 GLN A O 1
ATOM 1783 N N . ALA A 1 256 ? 28.316 45.676 44.312 1.00 22.37 269 ALA A N 1
ATOM 1784 C CA . ALA A 1 256 ? 28.690 46.386 45.526 1.00 21.29 269 ALA A CA 1
ATOM 1785 C C . ALA A 1 256 ? 29.986 47.169 45.371 1.00 22.92 269 ALA A C 1
ATOM 1786 O O . ALA A 1 256 ? 30.397 47.848 46.319 1.00 26.84 269 ALA A O 1
ATOM 1788 N N . ALA A 1 257 ? 30.641 47.069 44.213 1.00 22.80 270 ALA A N 1
ATOM 1789 C CA . ALA A 1 257 ? 31.825 47.858 43.880 1.00 25.60 270 ALA A CA 1
ATOM 1790 C C . ALA A 1 257 ? 33.028 47.533 44.760 1.00 23.10 270 ALA A C 1
ATOM 1791 O O . ALA A 1 257 ? 33.884 48.392 44.987 1.00 25.29 270 ALA A O 1
ATOM 1793 N N . VAL A 1 258 ? 33.114 46.306 45.262 1.00 22.80 271 VAL A N 1
ATOM 1794 C CA . VAL A 1 258 ? 34.310 45.883 45.983 1.00 21.72 271 VAL A CA 1
ATOM 1795 C C . VAL A 1 258 ? 35.444 45.805 44.968 1.00 22.10 271 VAL A C 1
ATOM 1796 O O . VAL A 1 258 ? 35.327 45.074 43.975 1.00 23.17 271 VAL A O 1
ATOM 1800 N N . PRO A 1 259 ? 36.544 46.535 45.159 1.00 21.60 272 PRO A N 1
ATOM 1801 C CA . PRO A 1 259 ? 37.624 46.552 44.155 1.00 22.08 272 PRO A CA 1
ATOM 1802 C C . PRO A 1 259 ? 38.519 45.320 44.240 1.00 19.72 272 PRO A C 1
ATOM 1803 O O . PRO A 1 259 ? 39.736 45.414 44.428 1.00 19.69 272 PRO A O 1
ATOM 1807 N N . VAL A 1 260 ? 37.905 44.142 44.091 1.00 19.96 273 VAL A N 1
ATOM 1808 C CA . VAL A 1 260 ? 38.653 42.893 44.164 1.00 20.43 273 VAL A CA 1
ATOM 1809 C C . VAL A 1 260 ? 39.750 42.868 43.109 1.00 20.12 273 VAL A C 1
ATOM 1810 O O . VAL A 1 260 ? 39.579 43.355 41.982 1.00 19.85 273 VAL A O 1
ATOM 1814 N N . ALA A 1 261 ? 40.898 42.308 43.482 1.00 18.49 274 ALA A N 1
ATOM 1815 C CA . ALA A 1 261 ? 42.011 42.210 42.547 1.00 17.23 274 ALA A CA 1
ATOM 1816 C C . ALA A 1 261 ? 41.836 41.032 41.597 1.00 16.27 274 ALA A C 1
ATOM 1817 O O . ALA A 1 261 ? 42.177 41.126 40.412 1.00 18.63 274 ALA A O 1
ATOM 1819 N N . ARG A 1 262 ? 41.300 39.922 42.099 1.00 16.90 275 ARG A N 1
ATOM 1820 C CA . ARG A 1 262 ? 41.120 38.712 41.315 1.00 16.46 275 ARG A CA 1
ATOM 1821 C C . ARG A 1 262 ? 39.840 38.056 41.806 1.00 16.44 275 ARG A C 1
ATOM 1822 O O . ARG A 1 262 ? 39.621 37.967 43.018 1.00 17.16 275 ARG A O 1
ATOM 1830 N N . ILE A 1 263 ? 38.996 37.618 40.876 1.00 15.20 276 ILE A N 1
ATOM 1831 C CA . ILE A 1 263 ? 37.819 36.826 41.221 1.00 15.72 276 ILE A CA 1
ATOM 1832 C C . ILE A 1 263 ? 37.580 35.814 40.108 1.00 14.72 276 ILE A C 1
ATOM 1833 O O . ILE A 1 263 ? 37.106 36.159 39.017 1.00 15.98 276 ILE A O 1
ATOM 1838 N N . GLU A 1 264 ? 37.944 34.563 40.363 1.00 16.18 277 GLU A N 1
ATOM 1839 C CA . GLU A 1 264 ? 37.977 33.523 39.351 1.00 16.20 277 GLU A CA 1
ATOM 1840 C C . GLU A 1 264 ? 37.057 32.383 39.756 1.00 15.99 277 GLU A C 1
ATOM 1841 O O . GLU A 1 264 ? 37.056 31.956 40.917 1.00 18.64 277 GLU A O 1
ATOM 1847 N N . PHE A 1 265 ? 36.280 31.888 38.801 1.00 15.38 278 PHE A N 1
ATOM 1848 C CA . PHE A 1 265 ? 35.335 30.812 39.055 1.00 15.85 278 PHE A CA 1
ATOM 1849 C C . PHE A 1 265 ? 35.874 29.504 38.500 1.00 17.09 278 PHE A C 1
ATOM 1850 O O . PHE A 1 265 ? 36.440 29.466 37.405 1.00 16.95 278 PHE A O 1
ATOM 1858 N N . LEU A 1 266 ? 35.702 28.433 39.274 1.00 17.41 279 LEU A N 1
ATOM 1859 C CA . LEU A 1 266 ? 35.939 27.070 38.822 1.00 17.62 279 LEU A CA 1
ATOM 1860 C C . LEU A 1 266 ? 34.710 26.259 39.191 1.00 18.09 279 LEU A C 1
ATOM 1861 O O . LEU A 1 266 ? 34.275 26.299 40.347 1.00 17.12 279 LEU A O 1
ATOM 1866 N N . ASP A 1 267 ? 34.143 25.529 38.230 1.00 17.32 280 ASP A N 1
ATOM 1867 C CA . ASP A 1 267 ? 33.074 24.620 38.625 1.00 17.32 280 ASP A CA 1
ATOM 1868 C C . ASP A 1 267 ? 33.683 23.393 39.300 1.00 19.73 280 ASP A C 1
ATOM 1869 O O . ASP A 1 267 ? 34.906 23.254 39.405 1.00 18.98 280 ASP A O 1
ATOM 1874 N N . ASP A 1 268 ? 32.823 22.482 39.771 1.00 19.78 281 ASP A N 1
ATOM 1875 C CA . ASP A 1 268 ? 33.331 21.322 40.502 1.00 19.34 281 ASP A CA 1
ATOM 1876 C C . ASP A 1 268 ? 34.248 20.477 39.629 1.00 18.18 281 ASP A C 1
ATOM 1877 O O . ASP A 1 268 ? 35.264 19.958 40.106 1.00 18.79 281 ASP A O 1
ATOM 1882 N N . VAL A 1 269 ? 33.918 20.344 38.341 1.00 18.89 282 VAL A N 1
ATOM 1883 C CA . VAL A 1 269 ? 34.766 19.582 37.429 1.00 18.71 282 VAL A CA 1
ATOM 1884 C C . VAL A 1 269 ? 36.147 20.222 37.326 1.00 19.42 282 VAL A C 1
ATOM 1885 O O . VAL A 1 269 ? 37.175 19.547 37.455 1.00 19.72 282 VAL A O 1
ATOM 1889 N N . MET A 1 270 ? 36.189 21.539 37.085 1.00 18.49 283 MET A N 1
ATOM 1890 C CA . MET A 1 270 ? 37.464 22.250 37.028 1.00 18.25 283 MET A CA 1
ATOM 1891 C C . MET A 1 270 ? 38.232 22.160 38.336 1.00 18.83 283 MET A C 1
ATOM 1892 O O . MET A 1 270 ? 39.461 22.018 38.330 1.00 18.78 283 MET A O 1
ATOM 1897 N N . MET A 1 271 ? 37.534 22.292 39.465 1.00 17.72 284 MET A N 1
ATOM 1898 C CA . MET A 1 271 ? 38.212 22.249 40.755 1.00 18.85 284 MET A CA 1
ATOM 1899 C C . MET A 1 271 ? 38.875 20.897 40.964 1.00 20.89 284 MET A C 1
ATOM 1900 O O . MET A 1 271 ? 40.034 20.815 41.389 1.00 21.20 284 MET A O 1
ATOM 1905 N N . ASP A 1 272 ? 38.143 19.823 40.670 1.00 19.27 285 ASP A N 1
ATOM 1906 C CA . ASP A 1 272 ? 38.711 18.485 40.774 1.00 20.70 285 ASP A CA 1
ATOM 1907 C C . ASP A 1 272 ? 39.899 18.317 39.832 1.00 21.70 285 ASP A C 1
ATOM 1908 O O . ASP A 1 272 ? 40.943 17.784 40.226 1.00 22.03 285 ASP A O 1
ATOM 1913 N N . ALA A 1 273 ? 39.767 18.790 38.588 1.00 20.62 286 ALA A N 1
ATOM 1914 C CA . ALA A 1 273 ? 40.865 18.675 37.632 1.00 20.70 286 ALA A CA 1
ATOM 1915 C C . ALA A 1 273 ? 42.108 19.402 38.129 1.00 20.51 286 ALA A C 1
ATOM 1916 O O . ALA A 1 273 ? 43.223 18.873 38.043 1.00 20.26 286 ALA A O 1
ATOM 1918 N N . CYS A 1 274 ? 41.936 20.617 38.655 1.00 18.86 287 CYS A N 1
ATOM 1919 C CA . CYS A 1 274 ? 43.073 21.358 39.189 1.00 21.37 287 CYS A CA 1
ATOM 1920 C C . CYS A 1 274 ? 43.661 20.668 40.416 1.00 22.85 287 CYS A C 1
ATOM 1921 O O . CYS A 1 274 ? 44.886 20.642 40.589 1.00 21.55 287 CYS A O 1
ATOM 1924 N N . ASN A 1 275 ? 42.806 20.108 41.279 1.00 21.82 288 ASN A N 1
ATOM 1925 C CA . ASN A 1 275 ? 43.296 19.332 42.417 1.00 24.20 288 ASN A CA 1
ATOM 1926 C C . ASN A 1 275 ? 44.219 18.211 41.955 1.00 22.13 288 ASN A C 1
ATOM 1927 O O . ASN A 1 275 ? 45.300 18.005 42.518 1.00 25.57 288 ASN A O 1
ATOM 1932 N N . ARG A 1 276 ? 43.805 17.478 40.920 1.00 24.18 289 ARG A N 1
ATOM 1933 C CA . ARG A 1 276 ? 44.572 16.330 40.453 1.00 23.97 289 ARG A CA 1
ATOM 1934 C C . ARG A 1 276 ? 45.834 16.730 39.706 1.00 26.79 289 ARG A C 1
ATOM 1935 O O . ARG A 1 276 ? 46.774 15.931 39.630 1.00 27.12 289 ARG A O 1
ATOM 1943 N N . HIS A 1 277 ? 45.880 17.944 39.164 1.00 23.63 290 HIS A N 1
ATOM 1944 C CA . HIS A 1 277 ? 46.989 18.373 38.327 1.00 26.00 290 HIS A CA 1
ATOM 1945 C C . HIS A 1 277 ? 48.022 19.203 39.075 1.00 26.54 290 HIS A C 1
ATOM 1946 O O . HIS A 1 277 ? 49.151 19.340 38.591 1.00 34.42 290 HIS A O 1
ATOM 1953 N N . SER A 1 278 ? 47.673 19.745 40.242 1.00 27.48 291 SER A N 1
ATOM 1954 C CA . SER A 1 278 ? 48.548 20.665 40.952 1.00 32.07 291 SER A CA 1
ATOM 1955 C C . SER A 1 278 ? 48.727 20.331 42.425 1.00 33.20 291 SER A C 1
ATOM 1956 O O . SER A 1 278 ? 49.415 21.079 43.130 1.00 36.55 291 SER A O 1
ATOM 1959 N N . LYS A 1 279 ? 48.131 19.245 42.910 1.00 33.54 292 LYS A N 1
ATOM 1960 C CA . LYS A 1 279 ? 48.205 18.871 44.321 1.00 40.15 292 LYS A CA 1
ATOM 1961 C C . LYS A 1 279 ? 47.636 19.949 45.242 1.00 39.65 292 LYS A C 1
ATOM 1962 O O . LYS A 1 279 ? 48.079 20.103 46.384 1.00 41.72 292 LYS A O 1
ATOM 1968 N N . LEU A 1 280 ? 46.672 20.723 44.749 1.00 38.79 293 LEU A N 1
ATOM 1969 C CA . LEU A 1 280 ? 45.766 21.400 45.661 1.00 36.43 293 LEU A CA 1
ATOM 1970 C C . LEU A 1 280 ? 44.815 20.374 46.267 1.00 35.19 293 LEU A C 1
ATOM 1971 O O . LEU A 1 280 ? 44.639 19.268 45.749 1.00 38.03 293 LEU A O 1
ATOM 1976 N N . ASN A 1 281 ? 44.203 20.749 47.383 1.00 34.66 294 ASN A N 1
ATOM 1977 C CA . ASN A 1 281 ? 43.265 19.880 48.080 1.00 36.76 294 ASN A CA 1
ATOM 1978 C C . ASN A 1 281 ? 41.975 20.618 48.389 1.00 34.81 294 ASN A C 1
ATOM 1979 O O . ASN A 1 281 ? 41.361 20.416 49.441 1.00 33.92 294 ASN A O 1
ATOM 1984 N N . CYS A 1 282 ? 41.543 21.490 47.481 1.00 28.88 295 CYS A N 1
ATOM 1985 C CA . CYS A 1 282 ? 40.335 22.255 47.729 1.00 26.08 295 CYS A CA 1
ATOM 1986 C C . CYS A 1 282 ? 39.119 21.335 47.699 1.00 22.43 295 CYS A C 1
ATOM 1987 O O . CYS A 1 282 ? 39.082 20.365 46.938 1.00 22.97 295 CYS A O 1
ATOM 1990 N N . PRO A 1 283 ? 38.117 21.616 48.527 1.00 22.41 296 PRO A N 1
ATOM 1991 C CA . PRO A 1 283 ? 36.860 20.868 48.440 1.00 24.05 296 PRO A CA 1
ATOM 1992 C C . PRO A 1 283 ? 36.324 20.903 47.017 1.00 23.52 296 PRO A C 1
ATOM 1993 O O . PRO A 1 283 ? 36.302 21.954 46.368 1.00 22.81 296 PRO A O 1
ATOM 1997 N N . VAL A 1 284 ? 35.931 19.736 46.512 1.00 22.97 297 VAL A N 1
ATOM 1998 C CA . VAL A 1 284 ? 35.402 19.633 45.154 1.00 21.32 297 VAL A CA 1
ATOM 1999 C C . VAL A 1 284 ? 34.010 20.255 45.135 1.00 24.30 297 VAL A C 1
ATOM 2000 O O . VAL A 1 284 ? 33.040 19.663 45.616 1.00 24.28 297 VAL A O 1
ATOM 2004 N N . ALA A 1 285 ? 33.913 21.447 44.566 1.00 21.15 298 ALA A N 1
ATOM 2005 C CA . ALA A 1 285 ? 32.707 22.258 44.607 1.00 19.34 298 ALA A CA 1
ATOM 2006 C C . ALA A 1 285 ? 32.911 23.431 43.660 1.00 20.23 298 ALA A C 1
ATOM 2007 O O . ALA A 1 285 ? 34.054 23.772 43.340 1.00 18.80 298 ALA A O 1
ATOM 2009 N N . PRO A 1 286 ? 31.832 24.056 43.199 1.00 17.73 299 PRO A N 1
ATOM 2010 C CA . PRO A 1 286 ? 31.991 25.342 42.512 1.00 18.03 299 PRO A CA 1
ATOM 2011 C C . PRO A 1 286 ? 32.625 26.330 43.477 1.00 19.10 299 PRO A C 1
ATOM 2012 O O . PRO A 1 286 ? 32.179 26.481 44.617 1.00 19.04 299 PRO A O 1
ATOM 2016 N N . THR A 1 287 ? 33.694 26.982 43.019 1.00 18.13 300 THR A N 1
ATOM 2017 C CA . THR A 1 287 ? 34.618 27.677 43.901 1.00 17.88 300 THR A CA 1
ATOM 2018 C C . THR A 1 287 ? 35.007 29.009 43.280 1.00 15.82 300 THR A C 1
ATOM 2019 O O . THR A 1 287 ? 35.142 29.119 42.057 1.00 18.16 300 THR A O 1
ATOM 2023 N N . LEU A 1 288 ? 35.179 30.016 44.126 1.00 16.46 301 LEU A N 1
ATOM 2024 C CA . LEU A 1 288 ? 35.827 31.260 43.734 1.00 15.80 301 LEU A CA 1
ATOM 2025 C C . LEU A 1 288 ? 37.232 31.309 44.322 1.00 18.60 301 LEU A C 1
ATOM 2026 O O . LEU A 1 288 ? 37.418 31.072 45.522 1.00 19.18 301 LEU A O 1
ATOM 2031 N N . PHE A 1 289 ? 38.217 31.581 43.466 1.00 18.77 302 PHE A N 1
ATOM 2032 C CA . PHE A 1 289 ? 39.537 32.017 43.904 1.00 17.50 302 PHE A CA 1
ATOM 2033 C C . PHE A 1 289 ? 39.518 33.540 43.946 1.00 17.51 302 PHE A C 1
ATOM 2034 O O . PHE A 1 289 ? 39.163 34.185 42.952 1.00 16.54 302 PHE A O 1
ATOM 2042 N N . LEU A 1 290 ? 39.910 34.113 45.081 1.00 16.93 303 LEU A N 1
ATOM 2043 C CA . LEU A 1 290 ? 39.813 35.548 45.303 1.00 16.73 303 LEU A CA 1
ATOM 2044 C C . LEU A 1 290 ? 41.161 36.108 45.722 1.00 19.00 303 LEU A C 1
ATOM 2045 O O . LEU A 1 290 ? 41.944 35.445 46.402 1.00 18.16 303 LEU A O 1
ATOM 2050 N N . GLU A 1 291 ? 41.426 37.346 45.322 1.00 17.76 304 GLU A N 1
ATOM 2051 C CA . GLU A 1 291 ? 42.585 38.057 45.834 1.00 18.25 304 GLU A CA 1
ATOM 2052 C C . GLU A 1 291 ? 42.206 39.511 46.063 1.00 17.59 304 GLU A C 1
ATOM 2053 O O . GLU A 1 291 ? 41.423 40.086 45.301 1.00 18.07 304 GLU A O 1
ATOM 2059 N N . PHE A 1 292 ? 42.749 40.087 47.134 1.00 19.06 305 PHE A N 1
ATOM 2060 C CA . PHE A 1 292 ? 42.463 41.448 47.553 1.00 19.73 305 PHE A CA 1
ATOM 2061 C C . PHE A 1 292 ? 43.778 42.191 47.723 1.00 19.98 305 PHE A C 1
ATOM 2062 O O . PHE A 1 292 ? 44.749 41.636 48.246 1.00 19.78 305 PHE A O 1
ATOM 2070 N N . HIS A 1 293 ? 43.808 43.441 47.266 1.00 20.81 306 HIS A N 1
ATOM 2071 C CA . HIS A 1 293 ? 44.981 44.298 47.353 1.00 21.00 306 HIS A CA 1
ATOM 2072 C C . HIS A 1 293 ? 44.609 45.567 48.105 1.00 22.39 306 HIS A C 1
ATOM 2073 O O . HIS A 1 293 ? 43.523 46.119 47.905 1.00 23.68 306 HIS A O 1
ATOM 2080 N N . GLY A 1 294 ? 45.514 46.034 48.952 1.00 25.27 307 GLY A N 1
ATOM 2081 C CA . GLY A 1 294 ? 45.323 47.306 49.615 1.00 29.86 307 GLY A CA 1
ATOM 2082 C C . GLY A 1 294 ? 46.163 47.392 50.874 1.00 31.58 307 GLY A C 1
ATOM 2083 O O . GLY A 1 294 ? 47.070 46.590 51.096 1.00 30.98 307 GLY A O 1
ATOM 2084 N N . SER A 1 295 ? 45.845 48.398 51.683 1.00 34.56 308 SER A N 1
ATOM 2085 C CA . SER A 1 295 ? 46.437 48.518 53.004 1.00 36.06 308 SER A CA 1
ATOM 2086 C C . SER A 1 295 ? 45.708 47.598 53.978 1.00 37.40 308 SER A C 1
ATOM 2087 O O . SER A 1 295 ? 44.682 46.996 53.654 1.00 36.60 308 SER A O 1
ATOM 2090 N N . GLN A 1 296 ? 46.249 47.494 55.195 1.00 40.40 309 GLN A N 1
ATOM 2091 C CA . GLN A 1 296 ? 45.603 46.668 56.211 1.00 41.23 309 GLN A CA 1
ATOM 2092 C C . GLN A 1 296 ? 44.180 47.137 56.485 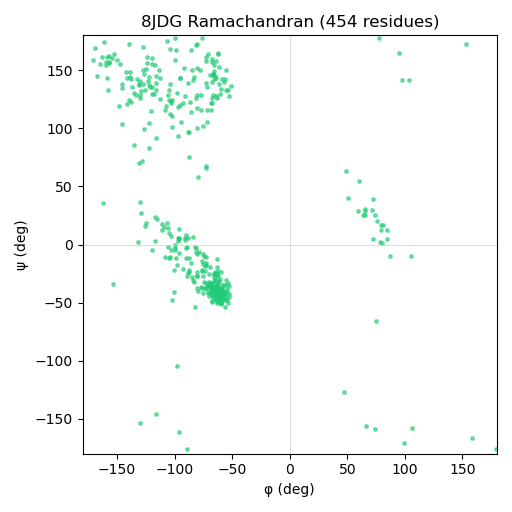1.00 40.56 309 GLN A C 1
ATOM 2093 O O . GLN A 1 296 ? 43.272 46.316 56.662 1.00 41.87 309 GLN A O 1
ATOM 2099 N N . GLN A 1 297 ? 43.961 48.453 56.505 1.00 42.42 310 GLN A N 1
ATOM 2100 C CA . GLN A 1 297 ? 42.621 48.977 56.751 1.00 44.02 310 GLN A CA 1
ATOM 2101 C C . GLN A 1 297 ? 41.676 48.652 55.600 1.00 41.22 310 GLN A C 1
ATOM 2102 O O . GLN A 1 297 ? 40.564 48.160 55.820 1.00 40.72 310 GLN A O 1
ATOM 2108 N N . THR A 1 298 ? 42.099 48.924 54.362 1.00 38.66 311 THR A N 1
ATOM 2109 C CA . THR A 1 298 ? 41.218 48.670 53.227 1.00 37.52 311 THR A CA 1
ATOM 2110 C C . THR A 1 298 ? 41.009 47.178 52.992 1.00 32.41 311 THR A C 1
ATOM 2111 O O . THR A 1 298 ? 39.919 46.771 52.578 1.00 34.59 311 THR A O 1
ATOM 2115 N N . LEU A 1 299 ? 42.022 46.350 53.262 1.00 32.67 312 LEU A N 1
ATOM 2116 C CA . LEU A 1 299 ? 41.845 44.905 53.136 1.00 31.82 312 LEU A CA 1
ATOM 2117 C C . LEU A 1 299 ? 40.766 44.394 54.084 1.00 32.44 312 LEU A C 1
ATOM 2118 O O . LEU A 1 299 ? 39.905 43.599 53.691 1.00 30.24 312 LEU A O 1
ATOM 2123 N N . ALA A 1 300 ? 40.803 44.834 55.345 1.00 35.17 313 ALA A N 1
ATOM 2124 C CA . ALA A 1 300 ? 39.806 44.383 56.312 1.00 33.59 313 ALA A CA 1
ATOM 2125 C C . ALA A 1 300 ? 38.404 44.793 55.885 1.00 33.08 313 ALA A C 1
ATOM 2126 O O . ALA A 1 300 ? 37.442 44.036 56.064 1.00 32.65 313 ALA A O 1
ATOM 2128 N N . GLU A 1 301 ? 38.273 45.988 55.309 1.00 29.47 314 GLU A N 1
ATOM 2129 C CA . GLU A 1 301 ? 36.980 46.460 54.828 1.00 32.90 314 GLU A CA 1
ATOM 2130 C C . GLU A 1 301 ? 36.496 45.631 53.642 1.00 31.85 314 GLU A C 1
ATOM 2131 O O . GLU A 1 301 ? 35.343 45.184 53.614 1.00 29.82 314 GLU A O 1
ATOM 2137 N N . GLN A 1 302 ? 37.368 45.415 52.651 1.00 29.91 315 GLN A N 1
ATOM 2138 C CA . GLN A 1 302 ? 36.991 44.608 51.494 1.00 29.72 315 GLN A CA 1
ATOM 2139 C C . GLN A 1 302 ? 36.615 43.194 51.910 1.00 27.76 315 GLN A C 1
ATOM 2140 O O . GLN A 1 302 ? 35.627 42.636 51.419 1.00 25.12 315 GLN A O 1
ATOM 2146 N N . LEU A 1 303 ? 37.405 42.594 52.802 1.00 30.10 316 LEU A N 1
ATOM 2147 C CA . LEU A 1 303 ? 37.129 41.231 53.243 1.00 28.37 316 LEU A CA 1
ATOM 2148 C C . LEU A 1 303 ? 35.769 41.147 53.919 1.00 30.15 316 LEU A C 1
ATOM 2149 O O . LEU A 1 303 ? 34.963 40.262 53.615 1.00 28.84 316 LEU A O 1
ATOM 2154 N N . GLN A 1 304 ? 35.486 42.083 54.821 1.00 29.30 317 GLN A N 1
ATOM 2155 C CA . GLN A 1 304 ? 34.233 42.042 55.563 1.00 32.52 317 GLN A CA 1
ATOM 2156 C C . GLN A 1 304 ? 33.028 42.238 54.645 1.00 31.62 317 GLN A C 1
ATOM 2157 O O . GLN A 1 304 ? 32.002 41.567 54.810 1.00 30.88 317 GLN A O 1
ATOM 2163 N N . ARG A 1 305 ? 33.142 43.121 53.650 1.00 28.10 318 ARG A N 1
ATOM 2164 C CA . ARG A 1 305 ? 32.038 43.301 52.711 1.00 28.74 318 ARG A CA 1
ATOM 2165 C C . ARG A 1 305 ? 31.897 42.101 51.780 1.00 25.95 318 ARG A C 1
ATOM 2166 O O . ARG A 1 305 ? 30.777 41.712 51.425 1.00 26.40 318 ARG A O 1
ATOM 2174 N N . THR A 1 306 ? 33.017 41.493 51.387 1.00 24.95 319 THR A N 1
ATOM 2175 C CA . THR A 1 306 ? 32.967 40.360 50.469 1.00 23.96 319 THR A CA 1
ATOM 2176 C C . THR A 1 306 ? 32.509 39.084 51.165 1.00 26.46 319 THR A C 1
ATOM 2177 O O . THR A 1 306 ? 31.722 38.316 50.599 1.00 23.67 319 THR A O 1
ATOM 2181 N N . GLU A 1 307 ? 32.994 38.833 52.386 1.00 23.76 320 GLU A N 1
ATOM 2182 C CA . GLU A 1 307 ? 32.529 37.663 53.128 1.00 23.92 320 GLU A CA 1
ATOM 2183 C C . GLU A 1 307 ? 31.038 37.749 53.431 1.00 24.99 320 GLU A C 1
ATOM 2184 O O . GLU A 1 307 ? 30.339 36.730 53.416 1.00 25.03 320 GLU A O 1
ATOM 2190 N N . ALA A 1 308 ? 30.531 38.953 53.704 1.00 25.40 321 ALA A N 1
ATOM 2191 C CA . ALA A 1 308 ? 29.098 39.101 53.940 1.00 25.04 321 ALA A CA 1
ATOM 2192 C C . ALA A 1 308 ? 28.295 38.655 52.726 1.00 26.81 321 ALA A C 1
ATOM 2193 O O . ALA A 1 308 ? 27.275 37.970 52.861 1.00 27.38 321 ALA A O 1
ATOM 2195 N N . ILE A 1 309 ? 28.755 39.021 51.528 1.00 24.89 322 ILE A N 1
ATOM 2196 C CA . ILE A 1 309 ? 28.039 38.660 50.310 1.00 23.63 322 ILE A CA 1
ATOM 2197 C C . ILE A 1 309 ? 28.148 37.164 50.037 1.00 21.68 322 ILE A C 1
ATOM 2198 O O . ILE A 1 309 ? 27.158 36.514 49.680 1.00 21.44 322 ILE A O 1
ATOM 2203 N N . THR A 1 310 ? 29.345 36.590 50.188 1.00 22.15 323 THR A N 1
ATOM 2204 C CA . THR A 1 310 ? 29.483 35.156 49.940 1.00 22.92 323 THR A CA 1
ATOM 2205 C C . THR A 1 310 ? 28.688 34.337 50.953 1.00 22.32 323 THR A C 1
ATOM 2206 O O . THR A 1 310 ? 28.108 33.305 50.597 1.00 22.48 323 THR A O 1
ATOM 2210 N N . GLN A 1 311 ? 28.635 34.790 52.211 1.00 22.67 324 GLN A N 1
ATOM 2211 C CA . GLN A 1 311 ? 27.825 34.101 53.216 1.00 23.71 324 GLN A CA 1
ATOM 2212 C C . GLN A 1 311 ? 26.348 34.092 52.836 1.00 26.71 324 GLN A C 1
ATOM 2213 O O . GLN A 1 311 ? 25.655 33.090 53.049 1.00 25.16 324 GLN A O 1
ATOM 2219 N N . ASP A 1 312 ? 25.847 35.207 52.287 1.00 25.89 325 ASP A N 1
ATOM 2220 C CA . ASP A 1 312 ? 24.454 35.284 51.850 1.00 26.35 325 ASP A CA 1
ATOM 2221 C C . ASP A 1 312 ? 24.107 34.179 50.866 1.00 27.15 325 ASP A C 1
ATOM 2222 O O . ASP A 1 312 ? 22.951 33.745 50.796 1.00 27.62 325 ASP A O 1
ATOM 2227 N N . ASN A 1 313 ? 25.081 33.735 50.076 1.00 21.09 326 ASN A N 1
ATOM 2228 C CA . ASN A 1 313 ? 24.851 32.724 49.058 1.00 23.12 326 ASN A CA 1
ATOM 2229 C C . ASN A 1 313 ? 25.429 31.375 49.458 1.00 21.92 326 ASN A C 1
ATOM 2230 O O . ASN A 1 313 ? 25.648 30.517 48.601 1.00 24.22 326 ASN A O 1
ATOM 2235 N N . GLY A 1 314 ? 25.704 31.185 50.746 1.00 23.25 327 GLY A N 1
ATOM 2236 C CA . GLY A 1 314 ? 26.164 29.902 51.235 1.00 22.22 327 GLY A CA 1
ATOM 2237 C C . GLY A 1 314 ? 27.631 29.616 51.033 1.00 21.69 327 GLY A C 1
ATOM 2238 O O . GLY A 1 314 ? 28.040 28.455 51.122 1.00 21.20 327 GLY A O 1
ATOM 2239 N N . GLY A 1 315 ? 28.443 30.634 50.763 1.00 20.79 328 GLY A N 1
ATOM 2240 C CA . GLY A 1 315 ? 29.865 30.409 50.613 1.00 21.22 328 GLY A CA 1
ATOM 2241 C C . GLY A 1 315 ? 30.505 29.982 51.920 1.00 21.71 328 GLY A C 1
ATOM 2242 O O . GLY A 1 315 ? 30.089 30.383 53.007 1.00 24.46 328 GLY A O 1
ATOM 2243 N N . SER A 1 316 ? 31.528 29.141 51.805 1.00 20.25 329 SER A N 1
ATOM 2244 C CA . SER A 1 316 ? 32.278 28.711 52.973 1.00 19.51 329 SER A CA 1
ATOM 2245 C C . SER A 1 316 ? 33.058 29.881 53.565 1.00 26.07 329 SER A C 1
ATOM 2246 O O . SER A 1 316 ? 33.306 30.898 52.911 1.00 22.83 329 SER A O 1
ATOM 2249 N N . HIS A 1 317 ? 33.436 29.735 54.831 1.00 23.54 330 HIS A N 1
ATOM 2250 C CA . HIS A 1 317 ? 34.419 30.646 55.392 1.00 25.67 330 HIS A CA 1
ATOM 2251 C C . HIS A 1 317 ? 35.675 30.579 54.533 1.00 25.10 330 HIS A C 1
ATOM 2252 O O . HIS A 1 317 ? 36.063 29.508 54.056 1.00 26.27 330 HIS A O 1
ATOM 2259 N N . PHE A 1 318 ? 36.284 31.737 54.296 1.00 23.42 331 PHE A N 1
ATOM 2260 C CA . PHE A 1 318 ? 37.397 31.811 53.358 1.00 22.61 331 PHE A CA 1
ATOM 2261 C C . PHE A 1 318 ? 38.536 30.902 53.803 1.00 25.47 331 PHE A C 1
ATOM 2262 O O . PHE A 1 318 ? 38.907 30.879 54.980 1.00 27.43 331 PHE A O 1
ATOM 2270 N N . SER A 1 319 ? 39.076 30.133 52.858 1.00 24.26 332 SER A N 1
ATOM 2271 C CA . SER A 1 319 ? 40.268 29.324 53.083 1.00 24.74 332 SER A CA 1
ATOM 2272 C C . SER A 1 319 ? 41.469 30.140 52.618 1.00 25.70 332 SER A C 1
ATOM 2273 O O . SER A 1 319 ? 41.698 30.292 51.413 1.00 25.22 332 SER A O 1
ATOM 2276 N N . TRP A 1 320 ? 42.234 30.658 53.572 1.00 25.81 333 TRP A N 1
ATOM 2277 C CA . TRP A 1 320 ? 43.227 31.682 53.286 1.00 25.95 333 TRP A CA 1
ATOM 2278 C C . TRP A 1 320 ? 44.486 31.083 52.673 1.00 27.29 333 TRP A C 1
ATOM 2279 O O . TRP A 1 320 ? 44.861 29.940 52.950 1.00 30.06 333 TRP A O 1
ATOM 2290 N N . ALA A 1 321 ? 45.142 31.883 51.836 1.00 27.48 334 ALA A N 1
ATOM 2291 C CA . ALA A 1 321 ? 46.434 31.533 51.256 1.00 30.26 334 ALA A CA 1
ATOM 2292 C C . ALA A 1 321 ? 47.424 32.664 51.511 1.00 33.46 334 ALA A C 1
ATOM 2293 O O . ALA A 1 321 ? 47.299 33.749 50.938 1.00 38.36 334 ALA A O 1
ATOM 2295 N N . ALA A 1 324 ? 53.426 33.734 50.992 1.00 42.32 337 ALA A N 1
ATOM 2296 C CA . ALA A 1 324 ? 53.486 34.070 49.577 1.00 42.42 337 ALA A CA 1
ATOM 2297 C C . ALA A 1 324 ? 53.490 32.798 48.752 1.00 39.98 337 ALA A C 1
ATOM 2298 O O . ALA A 1 324 ? 53.103 32.791 47.582 1.00 37.65 337 ALA A O 1
ATOM 2300 N N . GLU A 1 325 ? 53.927 31.703 49.364 1.00 39.04 338 GLU A N 1
ATOM 2301 C CA . GLU A 1 325 ? 54.159 30.488 48.592 1.00 39.60 338 GLU A CA 1
ATOM 2302 C C . GLU A 1 325 ? 52.940 29.648 48.401 1.00 36.12 338 GLU A C 1
ATOM 2303 O O . GLU A 1 325 ? 52.822 28.983 47.364 1.00 34.13 338 GLU A O 1
ATOM 2309 N N . LYS A 1 326 ? 52.004 29.732 49.339 1.00 35.45 339 LYS A N 1
ATOM 2310 C CA . LYS A 1 326 ? 50.700 29.143 49.109 1.00 34.69 339 LYS A CA 1
ATOM 2311 C C . LYS A 1 326 ? 49.904 29.961 48.098 1.00 31.10 339 LYS A C 1
ATOM 2312 O O . LYS A 1 326 ? 49.196 29.386 47.265 1.00 27.33 339 LYS A O 1
ATOM 2318 N N . ARG A 1 327 ? 50.002 31.298 48.143 1.00 29.67 340 ARG A N 1
ATOM 2319 C CA . ARG A 1 327 ? 49.299 32.087 47.132 1.00 26.77 340 ARG A CA 1
ATOM 2320 C C . ARG A 1 327 ? 49.850 31.796 45.742 1.00 27.87 340 ARG A C 1
ATOM 2321 O O . ARG A 1 327 ? 49.084 31.666 44.782 1.00 24.22 340 ARG A O 1
ATOM 2329 N N . ASN A 1 328 ? 51.174 31.668 45.619 1.00 29.17 341 ASN A N 1
ATOM 2330 C CA . ASN A 1 328 ? 51.766 31.341 44.326 1.00 27.93 341 ASN A CA 1
ATOM 2331 C C . ASN A 1 328 ? 51.274 29.985 43.843 1.00 25.73 341 ASN A C 1
ATOM 2332 O O . ASN A 1 328 ? 50.990 29.799 42.654 1.00 23.61 341 ASN A O 1
ATOM 2337 N N . GLU A 1 329 ? 51.160 29.032 44.766 1.00 25.46 342 GLU A N 1
ATOM 2338 C CA . GLU A 1 329 ? 50.656 27.704 44.448 1.00 26.55 342 GLU A CA 1
ATOM 2339 C C . GLU A 1 329 ? 49.212 27.767 43.964 1.00 22.28 342 GLU A C 1
ATOM 2340 O O . GLU A 1 329 ? 48.839 27.085 42.999 1.00 22.25 342 GLU A O 1
ATOM 2346 N N . LEU A 1 330 ? 48.389 28.583 44.626 1.00 22.45 343 LEU A N 1
ATOM 2347 C CA . LEU A 1 330 ? 46.993 28.736 44.235 1.00 22.73 343 LEU A CA 1
ATOM 2348 C C . LEU A 1 330 ? 46.878 29.250 42.804 1.00 19.58 343 LEU A C 1
ATOM 2349 O O . LEU A 1 330 ? 46.171 28.668 41.973 1.00 19.71 343 LEU A O 1
ATOM 2354 N N . TRP A 1 331 ? 47.583 30.340 42.495 1.00 19.55 344 TRP A N 1
ATOM 2355 C CA . TRP A 1 331 ? 4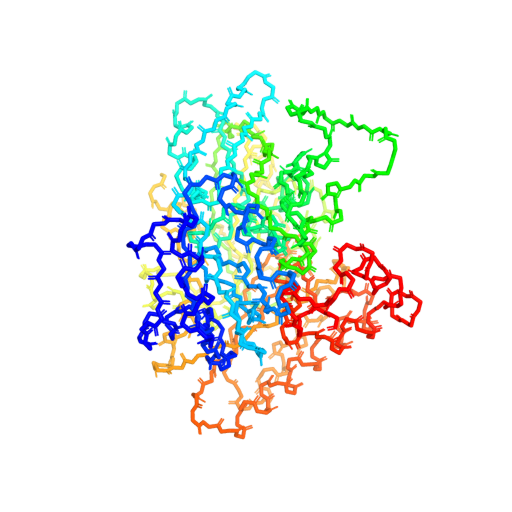7.439 30.960 41.183 1.00 19.32 344 TRP A CA 1
ATOM 2356 C C . TRP A 1 331 ? 48.151 30.175 40.090 1.00 19.12 344 TRP A C 1
ATOM 2357 O O . TRP A 1 331 ? 47.722 30.213 38.934 1.00 19.68 344 TRP A O 1
ATOM 2368 N N . ALA A 1 332 ? 49.205 29.430 40.430 1.00 21.51 345 ALA A N 1
ATOM 2369 C CA . ALA A 1 332 ? 49.813 28.548 39.439 1.00 21.15 345 ALA A CA 1
ATOM 2370 C C . ALA A 1 332 ? 48.834 27.467 38.996 1.00 21.00 345 ALA A C 1
ATOM 2371 O O . ALA A 1 332 ? 48.767 27.127 37.809 1.00 21.02 345 ALA A O 1
ATOM 2373 N N . ALA A 1 333 ? 48.062 26.917 39.938 1.00 20.19 346 ALA A N 1
ATOM 2374 C CA . ALA A 1 333 ? 47.059 25.922 39.576 1.00 19.41 346 ALA A CA 1
ATOM 2375 C C . ALA A 1 333 ? 45.980 26.526 38.688 1.00 17.81 346 ALA A C 1
ATOM 2376 O O . ALA A 1 333 ? 45.557 25.906 37.707 1.00 18.61 346 ALA A O 1
ATOM 2378 N N . ARG A 1 334 ? 45.515 27.734 39.025 1.00 19.26 347 ARG A N 1
ATOM 2379 C CA . ARG A 1 334 ? 44.547 28.419 38.175 1.00 18.08 347 ARG A CA 1
ATOM 2380 C C . ARG A 1 334 ? 45.122 28.665 36.786 1.00 17.23 347 ARG A C 1
ATOM 2381 O O . ARG A 1 334 ? 44.468 28.393 35.774 1.00 18.05 347 ARG A O 1
ATOM 2389 N N . HIS A 1 335 ? 46.360 29.159 36.721 1.00 17.12 348 HIS A N 1
ATOM 2390 C CA . HIS A 1 335 ? 46.971 29.467 35.433 1.00 16.70 348 HIS A CA 1
ATOM 2391 C C . HIS A 1 335 ? 47.133 28.223 34.570 1.00 18.72 348 HIS A C 1
ATOM 2392 O O . HIS A 1 335 ? 47.149 28.320 33.338 1.00 18.56 348 HIS A O 1
ATOM 2399 N N . ASN A 1 336 ? 47.250 27.049 35.190 1.00 18.88 349 ASN A N 1
ATOM 2400 C CA . ASN A 1 336 ? 47.421 25.798 34.466 1.00 19.60 349 ASN A CA 1
ATOM 2401 C C . ASN A 1 336 ? 46.114 25.042 34.260 1.00 18.42 349 ASN A C 1
ATOM 2402 O O . ASN A 1 336 ? 46.144 23.875 33.860 1.00 19.71 349 ASN A O 1
ATOM 2407 N N . ALA A 1 337 ? 44.971 25.699 34.493 1.00 18.08 350 ALA A N 1
ATOM 2408 C CA . ALA A 1 337 ? 43.671 25.043 34.367 1.00 19.01 350 ALA A CA 1
ATOM 2409 C C . ALA A 1 337 ? 43.486 24.389 33.002 1.00 20.09 350 ALA A C 1
ATOM 2410 O O . ALA A 1 337 ? 42.899 23.304 32.902 1.00 19.35 350 ALA A O 1
ATOM 2412 N N . TRP A 1 338 ? 43.967 25.036 31.936 1.00 19.00 351 TRP A N 1
ATOM 2413 C CA . TRP A 1 338 ? 43.873 24.451 30.600 1.00 17.84 351 TRP A CA 1
ATOM 2414 C C . TRP A 1 338 ? 44.489 23.056 30.571 1.00 19.20 351 TRP A C 1
ATOM 2415 O O . TRP A 1 338 ? 43.881 22.103 30.067 1.00 19.91 351 TRP A O 1
ATOM 2426 N N . TYR A 1 339 ? 45.692 22.917 31.129 1.00 18.74 352 TYR A N 1
ATOM 2427 C CA . TYR A 1 339 ? 46.373 21.627 31.123 1.00 19.46 352 TYR A CA 1
ATOM 2428 C C . TYR A 1 339 ? 45.757 20.660 32.123 1.00 21.13 352 TYR A C 1
ATOM 2429 O O . TYR A 1 339 ? 45.754 19.446 31.886 1.00 22.02 352 TYR A O 1
ATOM 2438 N N . ALA A 1 340 ? 45.232 21.175 33.237 1.00 19.94 353 ALA A N 1
ATOM 2439 C CA . ALA A 1 340 ? 44.498 20.328 34.173 1.00 19.75 353 ALA A CA 1
ATOM 2440 C C . ALA A 1 340 ? 43.287 19.702 33.503 1.00 20.33 353 ALA A C 1
ATOM 2441 O O . ALA A 1 340 ? 43.028 18.501 33.663 1.00 22.81 353 ALA A O 1
ATOM 2443 N N . ALA A 1 341 ? 42.523 20.503 32.758 1.00 20.17 354 ALA A N 1
ATOM 2444 C CA . ALA A 1 341 ? 41.433 19.946 31.974 1.00 21.25 354 ALA A CA 1
ATOM 2445 C C . ALA A 1 341 ? 41.955 18.865 31.040 1.00 26.04 354 ALA A C 1
ATOM 2446 O O . ALA A 1 341 ? 41.450 17.736 31.041 1.00 27.93 354 ALA A O 1
ATOM 2448 N N . LEU A 1 342 ? 42.970 19.193 30.228 1.00 24.98 355 LEU A N 1
ATOM 2449 C CA . LEU A 1 342 ? 43.518 18.239 29.263 1.00 23.46 355 LEU A CA 1
ATOM 2450 C C . LEU A 1 342 ? 43.925 16.927 29.917 1.00 26.95 355 LEU A C 1
ATOM 2451 O O . LEU A 1 342 ? 43.815 15.863 29.296 1.00 31.33 355 LEU A O 1
ATOM 2456 N N . ALA A 1 343 ? 44.384 16.982 31.166 1.00 25.00 356 ALA A N 1
ATOM 2457 C CA . ALA A 1 343 ? 44.859 15.789 31.853 1.00 27.08 356 ALA A CA 1
ATOM 2458 C C . ALA A 1 343 ? 43.728 14.850 32.248 1.00 30.85 356 ALA A C 1
ATOM 2459 O O . ALA A 1 343 ? 43.993 13.688 32.576 1.00 32.49 356 ALA A O 1
ATOM 2461 N N . LEU A 1 344 ? 42.479 15.323 32.233 1.00 28.94 357 LEU A N 1
ATOM 2462 C CA . LEU A 1 344 ? 41.356 14.446 32.549 1.00 33.48 357 LEU A CA 1
ATOM 2463 C C . LEU A 1 344 ? 41.262 13.300 31.558 1.00 37.12 357 LEU A C 1
ATOM 2464 O O . LEU A 1 344 ? 40.832 12.197 31.915 1.00 41.24 357 LEU A O 1
ATOM 2469 N N . SER A 1 345 ? 41.663 13.545 30.315 1.00 37.53 358 SER A N 1
ATOM 2470 C CA . SER A 1 345 ? 41.547 12.575 29.230 1.00 41.00 358 SER A CA 1
ATOM 2471 C C . SER A 1 345 ? 42.874 12.601 28.494 1.00 39.78 358 SER A C 1
ATOM 2472 O O . SER A 1 345 ? 43.038 13.327 27.508 1.00 38.90 358 SER A O 1
ATOM 2475 N N . PRO A 1 346 ? 43.859 11.831 28.958 1.00 40.73 359 PRO A N 1
ATOM 2476 C CA . PRO A 1 346 ? 45.190 11.901 28.343 1.00 43.17 359 PRO A CA 1
ATOM 2477 C C . PRO A 1 346 ? 45.130 11.623 26.848 1.00 42.97 359 PRO A C 1
ATOM 2478 O O . PRO A 1 346 ? 44.351 10.792 26.379 1.00 43.54 359 PRO A O 1
ATOM 2482 N N . GLY A 1 347 ? 45.953 12.355 26.097 1.00 42.17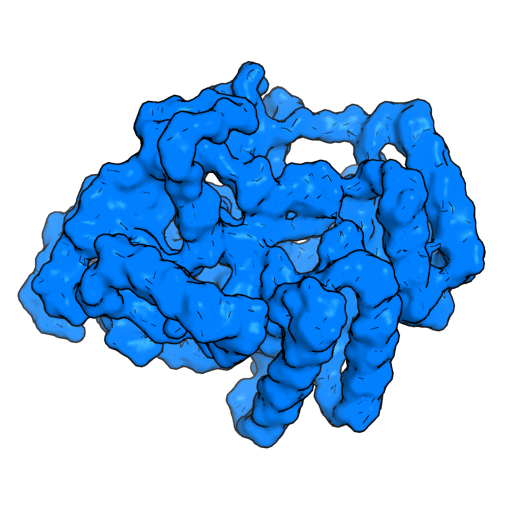 360 GLY A N 1
ATOM 2483 C CA . GLY A 1 347 ? 45.923 12.308 24.654 1.00 41.22 360 GLY A CA 1
ATOM 2484 C C . GLY A 1 347 ? 44.936 13.255 24.005 1.00 40.07 360 GLY A C 1
ATOM 2485 O O . GLY A 1 347 ? 44.972 13.417 22.779 1.00 39.51 360 GLY A O 1
ATOM 2486 N N . SER A 1 348 ? 44.063 13.890 24.781 1.00 38.44 361 SER A N 1
ATOM 2487 C CA . SER A 1 348 ? 43.054 14.766 24.212 1.00 37.20 361 SER A CA 1
ATOM 2488 C C . SER A 1 348 ? 43.644 16.131 23.885 1.00 33.89 361 SER A C 1
ATOM 2489 O O . SER A 1 348 ? 44.611 16.583 24.504 1.00 34.14 361 SER A O 1
ATOM 2492 N N . LYS A 1 349 ? 43.052 16.781 22.892 1.00 36.48 362 LYS A N 1
ATOM 2493 C CA . LYS A 1 349 ? 43.188 18.214 22.691 1.00 31.65 362 LYS A CA 1
ATOM 2494 C C . LYS A 1 349 ? 41.882 18.888 23.097 1.00 30.46 362 LYS A C 1
ATOM 2495 O O . LYS A 1 349 ? 40.897 18.227 23.435 1.00 31.46 362 LYS A O 1
ATOM 2501 N N . ALA A 1 350 ? 41.872 20.218 23.077 1.00 27.10 363 ALA A N 1
ATOM 2502 C CA . ALA A 1 350 ? 40.721 20.940 23.594 1.00 26.04 363 ALA A CA 1
ATOM 2503 C C . ALA A 1 350 ? 40.371 22.123 22.707 1.00 23.55 363 ALA A C 1
ATOM 2504 O O . ALA A 1 350 ? 41.234 22.735 22.069 1.00 24.94 363 ALA A O 1
ATOM 2506 N N . TYR A 1 351 ? 39.081 22.421 22.673 1.00 25.68 364 TYR A N 1
ATOM 2507 C CA . TYR A 1 351 ? 38.565 23.697 22.220 1.00 25.55 364 TYR A CA 1
ATOM 2508 C C . TYR A 1 351 ? 37.929 24.390 23.414 1.00 24.15 364 TYR A C 1
ATOM 2509 O O . TYR A 1 351 ? 37.439 23.737 24.339 1.00 24.51 364 TYR A O 1
ATOM 2518 N N . SER A 1 352 ? 37.947 25.717 23.402 1.00 22.44 365 SER A N 1
ATOM 2519 C CA . SER A 1 352 ? 37.393 26.489 24.501 1.00 22.49 365 SER A CA 1
ATOM 2520 C C . SER A 1 352 ? 36.458 27.560 23.968 1.00 20.13 365 SER A C 1
ATOM 2521 O O . SER A 1 352 ? 36.755 28.217 22.966 1.00 22.31 365 SER A O 1
ATOM 2524 N N . THR A 1 353 ? 35.326 27.719 24.639 1.00 17.20 366 THR A N 1
ATOM 2525 C CA . THR A 1 353 ? 34.522 28.916 24.481 1.00 18.95 366 THR A CA 1
ATOM 2526 C C . THR A 1 353 ? 35.103 30.034 25.347 1.00 16.85 366 THR A C 1
ATOM 2527 O O . THR A 1 353 ? 36.005 29.816 26.158 1.00 16.99 366 THR A O 1
ATOM 2531 N N . ASP A 1 354 ? 34.569 31.246 25.177 1.00 14.91 367 ASP A N 1
ATOM 2532 C CA . ASP A 1 354 ? 35.163 32.422 25.802 1.00 15.48 367 ASP A CA 1
ATOM 2533 C C . ASP A 1 354 ? 34.165 33.572 25.822 1.00 15.35 367 ASP A C 1
ATOM 2534 O O . ASP A 1 354 ? 34.553 34.731 25.657 1.00 15.99 367 ASP A O 1
ATOM 2539 N N . VAL A 1 355 ? 32.879 33.285 26.017 1.00 14.78 368 VAL A N 1
ATOM 2540 C CA . VAL A 1 355 ? 31.894 34.354 25.909 1.00 15.31 368 VAL A CA 1
ATOM 2541 C C . VAL A 1 355 ? 32.066 35.363 27.040 1.00 14.12 368 VAL A C 1
ATOM 2542 O O . VAL A 1 355 ? 32.614 35.072 28.111 1.00 14.31 368 VAL A O 1
ATOM 2546 N N . CYS A 1 356 ? 31.578 36.575 26.792 1.00 13.65 369 CYS A N 1
ATOM 2547 C CA . CYS A 1 356 ? 31.552 37.616 27.807 1.00 14.68 369 CYS A CA 1
ATOM 2548 C C . CYS A 1 356 ? 30.218 38.333 27.659 1.00 14.95 369 CYS A C 1
ATOM 2549 O O . CYS A 1 356 ? 29.878 38.792 26.565 1.00 15.80 369 CYS A O 1
ATOM 2552 N N . VAL A 1 357 ? 29.449 38.390 28.737 1.00 14.60 370 VAL A N 1
ATOM 2553 C CA . VAL A 1 357 ? 28.075 38.888 28.686 1.00 14.53 370 VAL A CA 1
ATOM 2554 C C . VAL A 1 357 ? 27.946 40.024 29.689 1.00 14.48 370 VAL A C 1
ATOM 2555 O O . VAL A 1 357 ? 28.767 40.148 30.611 1.00 14.53 370 VAL A O 1
ATOM 2559 N N . PRO A 1 358 ? 26.921 40.868 29.550 1.00 14.86 371 PRO A N 1
ATOM 2560 C CA . PRO A 1 358 ? 26.601 41.808 30.632 1.00 15.08 371 PRO A CA 1
ATOM 2561 C C . PRO A 1 358 ? 26.484 41.051 31.946 1.00 15.56 371 PRO A C 1
ATOM 2562 O O . PRO A 1 358 ? 25.891 39.969 32.003 1.00 16.38 371 PRO A O 1
ATOM 2566 N N . ILE A 1 359 ? 27.068 41.617 33.005 1.00 16.05 372 ILE A N 1
ATOM 2567 C CA . ILE A 1 359 ? 27.265 40.853 34.239 1.00 17.61 372 ILE A CA 1
ATOM 2568 C C . ILE A 1 359 ? 25.947 40.333 34.803 1.00 19.15 372 ILE A C 1
ATOM 2569 O O . ILE A 1 359 ? 25.898 39.230 35.363 1.00 18.87 372 ILE A O 1
ATOM 2574 N N . SER A 1 360 ? 24.863 41.097 34.666 1.00 17.27 373 SER A N 1
ATOM 2575 C CA . SER A 1 360 ? 23.600 40.634 35.238 1.00 19.65 373 SER A CA 1
ATOM 2576 C C . SER A 1 360 ? 23.095 39.367 34.561 1.00 19.55 373 SER A C 1
ATOM 2577 O O . SER A 1 360 ? 22.314 38.624 35.171 1.00 21.19 373 SER A O 1
ATOM 2580 N N . ARG A 1 361 ? 23.511 39.105 33.321 1.00 18.85 374 ARG A N 1
ATOM 2581 C CA . ARG A 1 361 ? 23.130 37.892 32.607 1.00 18.26 374 ARG A CA 1
ATOM 2582 C C . ARG A 1 361 ? 24.101 36.745 32.834 1.00 18.73 374 ARG A C 1
ATOM 2583 O O . ARG A 1 361 ? 23.866 35.645 32.321 1.00 19.56 374 ARG A O 1
ATOM 2591 N N . LEU A 1 362 ? 25.186 36.972 33.570 1.00 16.93 375 LEU A N 1
ATOM 2592 C CA . LEU A 1 362 ? 26.144 35.896 33.803 1.00 17.59 375 LEU A CA 1
ATOM 2593 C C . LEU A 1 362 ? 25.549 34.712 34.558 1.00 18.35 375 LEU A C 1
ATOM 2594 O O . LEU A 1 362 ? 25.848 33.566 34.176 1.00 18.51 375 LEU A O 1
ATOM 2599 N N . PRO A 1 363 ? 24.738 34.895 35.611 1.00 18.93 376 PRO A N 1
ATOM 2600 C CA . PRO A 1 363 ? 24.138 33.715 36.264 1.00 19.59 376 PRO A CA 1
ATOM 2601 C C . PRO A 1 363 ? 23.336 32.835 35.320 1.00 18.56 376 PRO A C 1
ATOM 2602 O O . PRO A 1 363 ? 23.528 31.610 35.315 1.00 21.24 376 PRO A O 1
ATOM 2606 N N . GLU A 1 364 ? 22.453 33.425 34.507 1.00 18.93 377 GLU A N 1
ATOM 2607 C CA . GLU A 1 364 ? 21.667 32.633 33.560 1.00 21.72 377 GLU A CA 1
ATOM 2608 C C . GLU A 1 364 ? 22.555 31.773 32.676 1.00 20.90 377 GLU A C 1
ATOM 2609 O O . GLU A 1 364 ? 22.328 30.568 32.534 1.00 22.07 377 GLU A O 1
ATOM 2615 N N . ILE A 1 365 ? 23.571 32.380 32.061 1.00 19.47 378 ILE A N 1
ATOM 2616 C CA . ILE A 1 365 ? 24.326 31.662 31.040 1.00 19.71 378 ILE A CA 1
ATOM 2617 C C . ILE A 1 365 ? 25.296 30.638 31.642 1.00 17.97 378 ILE A C 1
ATOM 2618 O O . ILE A 1 365 ? 25.474 29.555 31.078 1.00 19.71 378 ILE A O 1
ATOM 2623 N N . LEU A 1 366 ? 25.941 30.940 32.778 1.00 19.91 379 LEU A N 1
ATOM 2624 C CA . LEU A 1 366 ? 26.717 29.896 33.460 1.00 19.06 379 LEU A CA 1
ATOM 2625 C C . LEU A 1 366 ? 25.867 28.719 33.910 1.00 20.41 379 LEU A C 1
ATOM 2626 O O . LEU A 1 366 ? 26.244 27.562 33.690 1.00 21.89 379 LEU A O 1
ATOM 2631 N N . VAL A 1 367 ? 24.741 28.981 34.571 1.00 18.98 380 VAL A N 1
ATOM 2632 C CA . VAL A 1 367 ? 23.908 27.869 35.020 1.00 18.16 380 VAL A CA 1
ATOM 2633 C C . VAL A 1 367 ? 23.401 27.071 33.824 1.00 19.90 380 VAL A C 1
ATOM 2634 O O . VAL A 1 367 ? 23.406 25.835 33.835 1.00 21.29 380 VAL A O 1
ATOM 2638 N N . GLU A 1 368 ? 22.992 27.767 32.759 1.00 18.18 381 GLU A N 1
ATOM 2639 C CA . GLU A 1 368 ? 22.555 27.083 31.546 1.00 21.15 381 GLU A CA 1
ATOM 2640 C C . GLU A 1 368 ? 23.681 26.252 30.942 1.00 22.17 381 GLU A C 1
ATOM 2641 O O . GLU A 1 368 ? 23.455 25.124 30.487 1.00 22.22 381 GLU A O 1
ATOM 2647 N N . THR A 1 369 ? 24.904 26.791 30.925 1.00 20.18 382 THR A N 1
ATOM 2648 C CA . THR A 1 369 ? 26.031 26.045 30.372 1.00 21.17 382 THR A CA 1
ATOM 2649 C C . THR A 1 369 ? 26.290 24.778 31.171 1.00 19.78 382 THR A C 1
ATOM 2650 O O . THR A 1 369 ? 26.521 23.706 30.598 1.00 20.45 382 THR A O 1
ATOM 2654 N N . LYS A 1 370 ? 26.260 24.887 32.500 1.00 21.06 383 LYS A N 1
ATOM 2655 C CA . LYS A 1 370 ? 26.420 23.711 33.345 1.00 22.57 383 LYS A CA 1
ATOM 2656 C C . LYS A 1 370 ? 25.331 22.682 33.063 1.00 22.97 383 LYS A C 1
ATOM 2657 O O . LYS A 1 370 ? 25.614 21.482 32.950 1.00 22.67 383 LYS A O 1
ATOM 2663 N N . GLU A 1 371 ? 24.081 23.134 32.920 1.00 21.14 384 GLU A N 1
ATOM 2664 C CA . GLU A 1 371 ? 22.991 22.210 32.615 1.00 22.31 384 GLU A CA 1
ATOM 2665 C C . GLU A 1 371 ? 23.170 21.576 31.241 1.00 23.75 384 GLU A C 1
ATOM 2666 O O . GLU A 1 371 ? 22.887 20.385 31.057 1.00 24.93 384 GLU A O 1
ATOM 2672 N N . GLU A 1 372 ? 23.634 22.353 30.260 1.00 23.17 385 GLU A N 1
ATOM 2673 C CA . GLU A 1 372 ? 23.800 21.814 28.914 1.00 23.73 385 GLU A CA 1
ATOM 2674 C C . GLU A 1 372 ? 24.952 20.819 28.847 1.00 23.86 385 GLU A C 1
ATOM 2675 O O . GLU A 1 372 ? 24.873 19.823 28.118 1.00 25.21 385 GLU A O 1
ATOM 2681 N N . ILE A 1 373 ? 26.032 21.072 29.591 1.00 21.73 386 ILE A N 1
ATOM 2682 C CA . ILE A 1 373 ? 27.122 20.102 29.664 1.00 25.42 386 ILE A CA 1
ATOM 2683 C C . ILE A 1 373 ? 26.610 18.786 30.230 1.00 27.06 386 ILE A C 1
ATOM 2684 O O . ILE A 1 373 ? 26.915 17.703 29.716 1.00 28.58 386 ILE A O 1
ATOM 2689 N N . LYS A 1 374 ? 25.811 18.868 31.297 1.00 26.77 387 LYS A N 1
ATOM 2690 C CA . LYS A 1 374 ? 25.325 17.665 31.966 1.00 25.62 387 LYS A CA 1
ATOM 2691 C C . LYS A 1 374 ? 24.417 16.855 31.051 1.00 30.58 387 LYS A C 1
ATOM 2692 O O . LYS A 1 374 ? 24.461 15.619 31.055 1.00 35.15 387 LYS A O 1
ATOM 2698 N N . ALA A 1 375 ? 23.601 17.533 30.245 1.00 28.82 388 ALA A N 1
ATOM 2699 C CA . ALA A 1 375 ? 22.676 16.859 29.343 1.00 30.72 388 ALA A CA 1
ATOM 2700 C C . ALA A 1 375 ? 23.357 16.248 28.124 1.00 33.54 388 ALA A C 1
ATOM 2701 O O . ALA A 1 375 ? 22.704 15.505 27.384 1.00 31.57 388 ALA A O 1
ATOM 2703 N N . SER A 1 376 ? 24.633 16.542 27.891 1.00 35.62 389 SER A N 1
ATOM 2704 C CA . SER A 1 376 ? 25.375 15.980 26.773 1.00 34.60 389 SER A CA 1
ATOM 2705 C C . SER A 1 376 ? 26.323 14.892 27.267 1.00 33.22 389 SER A C 1
ATOM 2706 O O . SER A 1 376 ? 26.560 14.733 28.466 1.00 37.60 389 SER A O 1
ATOM 2709 N N . LYS A 1 377 ? 26.871 14.132 26.321 1.00 39.19 390 LYS A N 1
ATOM 2710 C CA . LYS A 1 377 ? 27.916 13.172 26.650 1.00 42.95 390 LYS A CA 1
ATOM 2711 C C . LYS A 1 377 ? 29.291 13.821 26.704 1.00 42.70 390 LYS A C 1
ATOM 2712 O O . LYS A 1 377 ? 30.294 13.110 26.831 1.00 43.36 390 LYS A O 1
ATOM 2718 N N . LEU A 1 378 ? 29.364 15.145 26.585 1.00 44.66 391 LEU A N 1
ATOM 2719 C CA . LEU A 1 378 ? 30.646 15.821 26.464 1.00 39.20 391 LEU A CA 1
ATOM 2720 C C . LEU A 1 378 ? 31.274 16.071 27.826 1.00 33.92 391 LEU A C 1
ATOM 2721 O O . LEU A 1 378 ? 30.588 16.384 28.803 1.00 38.08 391 LEU A O 1
ATOM 2726 N N . THR A 1 379 ? 32.593 15.916 27.879 1.00 33.47 392 THR A N 1
ATOM 2727 C CA . THR A 1 379 ? 33.371 16.343 29.028 1.00 32.48 392 THR A CA 1
ATOM 2728 C C . THR A 1 379 ? 33.613 17.841 28.912 1.00 31.69 392 THR A C 1
ATOM 2729 O O . THR A 1 379 ? 34.046 18.329 27.863 1.00 29.25 392 THR A O 1
ATOM 2733 N N . GLY A 1 380 ? 33.311 18.572 29.978 1.00 26.33 393 GLY A N 1
ATOM 2734 C CA . GLY A 1 380 ? 33.577 19.994 29.991 1.00 25.67 393 GLY A CA 1
ATOM 2735 C C . GLY A 1 380 ? 33.966 20.489 31.365 1.00 26.17 393 GLY A C 1
ATOM 2736 O O . GLY A 1 380 ? 33.378 20.082 32.370 1.00 25.34 393 GLY A O 1
ATOM 2737 N N . ALA A 1 381 ? 34.968 21.359 31.423 1.00 20.56 394 ALA A N 1
ATOM 2738 C CA . ALA A 1 381 ? 35.360 22.026 32.651 1.00 20.27 394 ALA A CA 1
ATOM 2739 C C . ALA A 1 381 ? 35.125 23.516 32.468 1.00 19.60 394 ALA A C 1
ATOM 2740 O O . ALA A 1 381 ? 35.406 24.068 31.399 1.00 21.86 394 ALA A O 1
ATOM 2742 N N . ILE A 1 382 ? 34.603 24.169 33.499 1.00 17.47 395 ILE A N 1
ATOM 2743 C CA . ILE A 1 382 ? 34.255 25.585 33.426 1.00 18.35 395 ILE A CA 1
ATOM 2744 C C . ILE A 1 382 ? 35.185 26.370 34.336 1.00 19.10 395 ILE A C 1
ATOM 2745 O O . ILE A 1 382 ? 35.286 26.080 35.534 1.00 19.44 395 ILE A O 1
ATOM 2750 N N . VAL A 1 383 ? 35.853 27.373 33.772 1.00 18.59 396 VAL A N 1
ATOM 2751 C CA . VAL A 1 383 ? 36.718 28.264 34.529 1.00 17.24 396 VAL A CA 1
ATOM 2752 C C . VAL A 1 383 ? 36.528 29.654 33.945 1.00 16.45 396 VAL A C 1
ATOM 2753 O O . VAL A 1 383 ? 36.236 29.805 32.756 1.00 18.45 396 VAL A O 1
ATOM 2757 N N . GLY A 1 384 ? 36.658 30.679 34.778 1.00 15.04 397 GLY A N 1
ATOM 2758 C CA . GLY A 1 384 ? 36.397 31.978 34.192 1.00 19.88 397 GLY A CA 1
ATOM 2759 C C . GLY A 1 384 ? 36.778 33.230 34.943 1.00 16.61 397 GLY A C 1
ATOM 2760 O O . GLY A 1 384 ? 36.694 33.309 36.173 1.00 15.50 397 GLY A O 1
ATOM 2761 N N . HIS A 1 385 ? 37.188 34.232 34.160 1.00 14.84 398 HIS A N 1
ATOM 2762 C CA . HIS A 1 385 ? 37.345 35.609 34.608 1.00 14.74 398 HIS A CA 1
ATOM 2763 C C . HIS A 1 385 ? 35.967 36.234 34.802 1.00 14.00 398 HIS A C 1
ATOM 2764 O O . HIS A 1 385 ? 35.579 37.165 34.081 1.00 15.40 398 HIS A O 1
ATOM 2771 N N . VAL A 1 386 ? 35.220 35.719 35.784 1.00 16.06 399 VAL A N 1
ATOM 2772 C CA . VAL A 1 386 ? 33.826 36.105 35.975 1.00 16.06 399 VAL A CA 1
ATOM 2773 C C . VAL A 1 386 ? 33.678 37.538 36.464 1.00 14.69 399 VAL A C 1
ATOM 2774 O O . VAL A 1 386 ? 32.596 38.121 36.335 1.00 15.66 399 VAL A O 1
ATOM 2778 N N . GLY A 1 387 ? 34.734 38.126 37.028 1.00 15.37 400 GLY A N 1
ATOM 2779 C CA . GLY A 1 387 ? 34.700 39.542 37.351 1.00 15.86 400 GLY A CA 1
ATOM 2780 C C . GLY A 1 387 ? 34.478 40.427 36.143 1.00 16.46 400 GLY A C 1
ATOM 2781 O O . GLY A 1 387 ? 33.995 41.555 36.292 1.00 18.28 400 GLY A O 1
ATOM 2782 N N . ASP A 1 388 ? 34.813 39.936 34.951 1.00 15.22 401 ASP A N 1
ATOM 2783 C CA . ASP A 1 388 ? 34.555 40.630 33.696 1.00 15.48 401 ASP A CA 1
ATOM 2784 C C . ASP A 1 388 ? 33.278 40.164 33.011 1.00 15.36 401 ASP A C 1
ATOM 2785 O O . ASP A 1 388 ? 32.983 40.629 31.905 1.00 15.41 401 ASP A O 1
ATOM 2790 N N . GLY A 1 389 ? 32.516 39.260 33.627 1.00 14.73 402 GLY A N 1
ATOM 2791 C CA . GLY A 1 389 ? 31.385 38.655 32.944 1.00 15.87 402 GLY A CA 1
ATOM 2792 C C . GLY A 1 389 ? 31.780 37.640 31.893 1.00 13.69 402 GLY A C 1
ATOM 2793 O O . GLY A 1 389 ? 31.010 37.378 30.966 1.00 15.10 402 GLY A O 1
ATOM 2794 N N . ASN A 1 390 ? 32.954 37.040 32.040 1.00 13.88 403 ASN A N 1
ATOM 2795 C CA . ASN A 1 390 ? 33.605 36.217 31.034 1.00 14.86 403 ASN A CA 1
ATOM 2796 C C . ASN A 1 390 ? 33.845 34.842 31.642 1.00 14.21 403 ASN A C 1
ATOM 2797 O O . ASN A 1 390 ? 34.120 34.726 32.840 1.00 15.70 403 ASN A O 1
ATOM 2802 N N . PHE A 1 391 ? 33.726 33.800 30.829 1.00 14.10 404 PHE A N 1
ATOM 2803 C CA . PHE A 1 391 ? 34.104 32.472 31.294 1.00 14.44 404 PHE A CA 1
ATOM 2804 C C . PHE A 1 391 ? 34.424 31.601 30.096 1.00 16.21 404 PHE A C 1
ATOM 2805 O O . PHE A 1 391 ? 34.043 31.903 28.961 1.00 15.99 404 PHE A O 1
ATOM 2813 N N . ALA A 1 392 ? 35.121 30.506 30.369 1.00 16.04 405 ALA A N 1
ATOM 2814 C CA . ALA A 1 392 ? 35.498 29.546 29.353 1.00 16.14 405 ALA A CA 1
ATOM 2815 C C . ALA A 1 392 ? 34.949 28.175 29.713 1.00 17.85 405 ALA A C 1
ATOM 2816 O O . ALA A 1 392 ? 34.993 27.760 30.877 1.00 18.48 405 ALA A O 1
ATOM 2818 N N . CYS A 1 393 ? 34.417 27.489 28.710 1.00 17.15 406 CYS A N 1
ATOM 2819 C CA . CYS A 1 393 ? 34.100 26.069 28.794 1.00 17.64 406 CYS A CA 1
ATOM 2820 C C . CYS A 1 393 ? 35.181 25.343 28.012 1.00 19.08 406 CYS A C 1
ATOM 2821 O O . CYS A 1 393 ? 35.254 25.473 26.787 1.00 20.15 406 CYS A O 1
ATOM 2824 N N . ILE A 1 394 ? 36.021 24.588 28.710 1.00 18.64 407 ILE A N 1
ATOM 2825 C CA . ILE A 1 394 ? 37.097 23.839 28.071 1.00 20.10 407 ILE A CA 1
ATOM 2826 C C . ILE A 1 394 ? 36.568 22.442 27.762 1.00 21.95 407 ILE A C 1
ATOM 2827 O O . ILE A 1 394 ? 36.139 21.725 28.672 1.00 21.45 407 ILE A O 1
ATOM 2832 N N . LEU A 1 395 ? 36.592 22.062 26.480 1.00 21.90 408 LEU A N 1
ATOM 2833 C CA . LEU A 1 395 ? 35.851 20.920 25.944 1.00 24.68 408 LEU A CA 1
ATOM 2834 C C . LEU A 1 395 ? 36.844 19.949 25.338 1.00 27.31 408 LEU A C 1
ATOM 2835 O O . LEU A 1 395 ? 37.507 20.259 24.343 1.00 25.57 408 LEU A O 1
ATOM 2840 N N . LEU A 1 396 ? 36.955 18.774 25.909 1.00 32.63 409 LEU A N 1
ATOM 2841 C CA . LEU A 1 396 ? 38.172 18.034 25.697 1.00 33.54 409 LEU A CA 1
ATOM 2842 C C . LEU A 1 396 ? 37.856 16.939 24.710 1.00 35.53 409 LEU A C 1
ATOM 2843 O O . LEU A 1 396 ? 36.849 16.251 24.872 1.00 39.06 409 LEU A O 1
ATOM 2848 N N . VAL A 1 397 ? 38.695 16.769 23.701 1.00 33.51 410 VAL A N 1
ATOM 2849 C CA . VAL A 1 397 ? 38.296 15.888 22.620 1.00 39.60 410 VAL A CA 1
ATOM 2850 C C . VAL A 1 397 ? 39.384 14.904 22.228 1.00 37.41 410 VAL A C 1
ATOM 2851 O O . VAL A 1 397 ? 40.580 15.206 22.249 1.00 36.09 410 VAL A O 1
ATOM 2855 N N . ASP A 1 398 ? 38.942 13.700 21.905 1.00 41.39 411 ASP A N 1
ATOM 2856 C CA . ASP A 1 398 ? 39.780 12.710 21.274 1.00 44.02 411 ASP A CA 1
ATOM 2857 C C . ASP A 1 398 ? 40.094 13.212 19.874 1.00 44.98 411 ASP A C 1
ATOM 2858 O O . ASP A 1 398 ? 39.168 13.467 19.093 1.00 42.99 411 ASP A O 1
ATOM 2863 N N . PRO A 1 399 ? 41.367 13.380 19.520 1.00 45.19 412 PRO A N 1
ATOM 2864 C CA . PRO A 1 399 ? 41.700 13.909 18.188 1.00 47.38 412 PRO A CA 1
ATOM 2865 C C . PRO A 1 399 ? 41.259 13.021 17.033 1.00 49.16 412 PRO A C 1
ATOM 2866 O O . PRO A 1 399 ? 41.154 13.516 15.904 1.00 50.28 412 PRO A O 1
ATOM 2870 N N . ASP A 1 400 ? 40.997 11.737 17.269 1.00 48.54 413 ASP A N 1
ATOM 2871 C CA . ASP A 1 400 ? 40.586 10.827 16.206 1.00 51.21 413 ASP A CA 1
ATOM 2872 C C . ASP A 1 400 ? 39.081 10.582 16.164 1.00 50.51 413 ASP A C 1
ATOM 2873 O O . ASP A 1 400 ? 38.613 9.870 15.272 1.00 50.92 413 ASP A O 1
ATOM 2878 N N . ASP A 1 401 ? 38.314 11.149 17.093 1.00 47.54 414 ASP A N 1
ATOM 2879 C CA . ASP A 1 401 ? 36.868 10.921 17.180 1.00 46.29 414 ASP A CA 1
ATOM 2880 C C . ASP A 1 401 ? 36.180 12.084 16.478 1.00 48.77 414 ASP A C 1
ATOM 2881 O O . ASP A 1 401 ? 35.918 13.127 17.078 1.00 46.95 414 ASP A O 1
ATOM 2886 N N . ALA A 1 402 ? 35.892 11.891 15.194 1.00 49.20 415 ALA A N 1
ATOM 2887 C CA . ALA A 1 402 ? 35.323 12.971 14.412 1.00 47.07 415 ALA A CA 1
ATOM 2888 C C . ALA A 1 402 ? 33.932 13.385 14.884 1.00 47.75 415 ALA A C 1
ATOM 2889 O O . ALA A 1 402 ? 33.570 14.540 14.702 1.00 47.25 415 ALA A O 1
ATOM 2891 N N . GLU A 1 403 ? 33.155 12.465 15.460 1.00 47.07 416 GLU A N 1
ATOM 2892 C CA . GLU A 1 403 ? 31.758 12.717 15.662 1.00 47.19 416 GLU A CA 1
ATOM 2893 C C . GLU A 1 403 ? 31.666 13.594 16.904 1.00 44.71 416 GLU A C 1
ATOM 2894 O O . GLU A 1 403 ? 30.828 14.523 16.982 1.00 42.64 416 GLU A O 1
ATOM 2900 N N . GLU A 1 404 ? 32.497 13.273 17.909 1.00 43.55 417 GLU A N 1
ATOM 2901 C CA . GLU A 1 404 ? 32.599 14.054 19.175 1.00 43.11 417 GLU A CA 1
ATOM 2902 C C . GLU A 1 404 ? 32.987 15.510 18.920 1.00 42.73 417 GLU A C 1
ATOM 2903 O O . GLU A 1 404 ? 32.465 16.435 19.545 1.00 38.96 417 GLU A O 1
ATOM 2909 N N . GLN A 1 405 ? 33.923 15.727 17.993 1.00 41.24 418 GLN A N 1
ATOM 2910 C CA . GLN A 1 405 ? 34.343 17.097 17.744 1.00 43.77 418 GLN A CA 1
ATOM 2911 C C . GLN A 1 405 ? 33.234 17.916 17.138 1.00 42.37 418 GLN A C 1
ATOM 2912 O O . GLN A 1 405 ? 33.122 19.096 17.458 1.00 39.81 418 GLN A O 1
ATOM 2918 N N . ARG A 1 406 ? 32.428 17.310 16.262 1.00 42.02 419 ARG A N 1
ATOM 2919 C CA . ARG A 1 406 ? 31.275 18.011 15.718 1.00 41.57 419 ARG A CA 1
ATOM 2920 C C . ARG A 1 406 ? 30.288 18.370 16.819 1.00 38.96 419 ARG A C 1
ATOM 2921 O O . ARG A 1 406 ? 29.666 19.438 16.783 1.00 36.61 419 ARG A O 1
ATOM 2929 N N . ARG A 1 407 ? 30.120 17.484 17.800 1.00 37.12 420 ARG A N 1
ATOM 2930 C CA . ARG A 1 407 ? 29.269 17.812 18.935 1.00 37.95 420 ARG A CA 1
ATOM 2931 C C . ARG A 1 407 ? 29.892 18.922 19.771 1.00 34.46 420 ARG A C 1
ATOM 2932 O O . ARG A 1 407 ? 29.184 19.807 20.264 1.00 31.10 420 ARG A O 1
ATOM 2940 N N . VAL A 1 408 ? 31.219 18.903 19.925 1.00 33.19 421 VAL A N 1
ATOM 2941 C CA . VAL A 1 408 ? 31.899 19.975 20.648 1.00 33.15 421 VAL A CA 1
ATOM 2942 C C . VAL A 1 408 ? 31.808 21.288 19.883 1.00 32.26 421 VAL A C 1
ATOM 2943 O O . VAL A 1 408 ? 31.545 22.344 20.470 1.00 28.00 421 VAL A O 1
ATOM 2947 N N . LYS A 1 409 ? 32.015 21.247 18.565 1.00 31.82 422 LYS A N 1
ATOM 2948 C CA . LYS A 1 409 ? 31.831 22.447 17.755 1.00 32.50 422 LYS A CA 1
ATOM 2949 C C . LYS A 1 409 ? 30.401 22.965 17.848 1.00 30.59 422 LYS A C 1
ATOM 2950 O O . LYS A 1 409 ? 30.179 24.173 17.993 1.00 29.06 422 LYS A O 1
ATOM 2956 N N . ALA A 1 410 ? 29.416 22.064 17.773 1.00 29.85 423 ALA A N 1
ATOM 2957 C CA . ALA A 1 410 ? 28.020 22.481 17.854 1.00 28.33 423 ALA A CA 1
ATOM 2958 C C . ALA A 1 410 ? 27.698 23.074 19.219 1.00 25.58 423 ALA A C 1
ATOM 2959 O O . ALA A 1 410 ? 27.013 24.101 19.310 1.00 23.79 423 ALA A O 1
ATOM 2961 N N . PHE A 1 411 ? 28.175 22.439 20.290 1.00 25.10 424 PHE A N 1
ATOM 2962 C CA . PHE A 1 411 ? 28.022 23.015 21.622 1.00 23.68 424 PHE A CA 1
ATOM 2963 C C . PHE A 1 411 ? 28.655 24.401 21.676 1.00 21.21 424 PHE A C 1
ATOM 2964 O O . PHE A 1 411 ? 28.072 25.344 22.223 1.00 21.09 424 PHE A O 1
ATOM 2972 N N . ALA A 1 412 ? 29.841 24.545 21.076 1.00 23.42 425 ALA A N 1
ATOM 2973 C CA . ALA A 1 412 ? 30.584 25.800 21.169 1.00 23.80 425 ALA A CA 1
ATOM 2974 C C . ALA A 1 412 ? 29.870 26.935 20.441 1.00 21.38 425 ALA A C 1
ATOM 2975 O O . ALA A 1 412 ? 29.743 28.040 20.984 1.00 20.68 425 ALA A O 1
ATOM 2977 N N . GLU A 1 413 ? 29.398 26.691 19.210 1.00 22.27 426 GLU A N 1
ATOM 2978 C CA . GLU A 1 413 ? 28.605 27.712 18.523 1.00 22.49 426 GLU A CA 1
ATOM 2979 C C . GLU A 1 413 ? 27.331 28.058 19.282 1.00 23.42 426 GLU A C 1
ATOM 2980 O O . GLU A 1 413 ? 26.978 29.238 19.389 1.00 24.43 426 GLU A O 1
ATOM 2986 N N . ASN A 1 414 ? 26.601 27.051 19.775 1.00 21.78 427 ASN A N 1
ATOM 2987 C CA . ASN A 1 414 ? 25.336 27.326 20.449 1.00 21.12 427 ASN A CA 1
ATOM 2988 C C . ASN A 1 414 ? 25.550 28.199 21.677 1.00 20.43 427 ASN A C 1
ATOM 2989 O O . ASN A 1 414 ? 24.763 29.116 21.943 1.00 20.43 427 ASN A O 1
ATOM 2994 N N . LEU A 1 415 ? 26.616 27.935 22.435 1.00 19.03 428 LEU A N 1
ATOM 2995 C CA . LEU A 1 415 ? 26.927 28.791 23.572 1.00 18.89 428 LEU A CA 1
ATOM 2996 C C . LEU A 1 415 ? 27.292 30.196 23.107 1.00 16.98 428 LEU A C 1
ATOM 2997 O O . LEU A 1 415 ? 26.831 31.185 23.687 1.00 17.17 428 LEU A O 1
ATOM 3002 N N . GLY A 1 416 ? 28.100 30.299 22.050 1.00 16.99 429 GLY A N 1
ATOM 3003 C CA . GLY A 1 416 ? 28.409 31.608 21.495 1.00 17.50 429 GLY A CA 1
ATOM 3004 C C . GLY A 1 416 ? 27.167 32.367 21.070 1.00 17.51 429 GLY A C 1
ATOM 3005 O O . GLY A 1 416 ? 27.030 33.559 21.353 1.00 16.64 429 GLY A O 1
ATOM 3006 N N . ARG A 1 417 ? 26.239 31.689 20.387 1.00 18.01 430 ARG A N 1
ATOM 3007 C CA . ARG A 1 417 ? 25.016 32.363 19.963 1.00 17.91 430 ARG A CA 1
ATOM 3008 C C . ARG A 1 417 ? 24.136 32.754 21.141 1.00 17.15 430 ARG A C 1
ATOM 3009 O O . ARG A 1 417 ? 23.474 33.795 21.092 1.00 17.66 430 ARG A O 1
ATOM 3017 N N . ARG A 1 418 ? 24.115 31.943 22.202 1.00 17.40 431 ARG A N 1
ATOM 3018 C CA . ARG A 1 418 ? 23.374 32.321 23.402 1.00 17.57 431 ARG A CA 1
ATOM 3019 C C . ARG A 1 418 ? 23.940 33.597 24.020 1.00 16.42 431 ARG A C 1
ATOM 3020 O O . ARG A 1 418 ? 23.184 34.485 24.431 1.00 16.79 431 ARG A O 1
ATOM 3028 N N . ALA A 1 419 ? 25.270 33.718 24.074 1.00 16.27 432 ALA A N 1
ATOM 3029 C CA . ALA A 1 419 ? 25.866 34.947 24.588 1.00 14.80 432 ALA A CA 1
ATOM 3030 C C . ALA A 1 419 ? 25.517 36.138 23.707 1.00 14.33 432 ALA A C 1
ATOM 3031 O O . ALA A 1 419 ? 25.241 37.231 24.213 1.00 15.22 432 ALA A O 1
ATOM 3033 N N . LEU A 1 420 ? 25.506 35.943 22.387 1.00 14.63 433 LEU A N 1
ATOM 3034 C CA . LEU A 1 420 ? 25.110 37.029 21.498 1.00 15.35 433 LEU A CA 1
ATOM 3035 C C . LEU A 1 420 ? 23.660 37.432 21.741 1.00 15.45 433 LEU A C 1
ATOM 3036 O O . LEU A 1 420 ? 23.323 38.621 21.707 1.00 15.46 433 LEU A O 1
ATOM 3041 N N . ALA A 1 421 ? 22.788 36.454 22.012 1.00 16.20 434 ALA A N 1
ATOM 3042 C CA . ALA A 1 421 ? 21.386 36.774 22.270 1.00 17.07 434 ALA A CA 1
ATOM 3043 C C . ALA A 1 421 ? 21.226 37.609 23.532 1.00 17.55 434 ALA A C 1
ATOM 3044 O O . ALA A 1 421 ? 20.249 38.355 23.665 1.00 19.86 434 ALA A O 1
ATOM 3046 N N . LEU A 1 422 ? 22.180 37.517 24.458 1.00 15.75 435 LEU A N 1
ATOM 3047 C CA . LEU A 1 422 ? 22.143 38.258 25.709 1.00 17.34 435 LEU A CA 1
ATOM 3048 C C . LEU A 1 422 ? 22.826 39.616 25.607 1.00 16.39 435 LEU A C 1
ATOM 3049 O O . LEU A 1 422 ? 22.996 40.289 26.627 1.00 18.62 435 LEU A O 1
ATOM 3054 N N . GLY A 1 423 ? 23.212 40.036 24.404 1.00 15.90 436 GLY A N 1
ATOM 3055 C CA . GLY A 1 423 ? 23.893 41.303 24.223 1.00 16.01 436 GLY A CA 1
ATOM 3056 C C . GLY A 1 423 ? 25.385 41.262 24.452 1.00 14.21 436 GLY A C 1
ATOM 3057 O O . GLY A 1 423 ? 26.011 42.327 24.554 1.00 14.51 436 GLY A O 1
ATOM 3058 N N . GLY A 1 424 ? 25.975 40.076 24.541 1.00 13.74 437 GLY A N 1
ATOM 3059 C CA . GLY A 1 424 ? 27.386 39.924 24.811 1.00 14.10 437 GLY A CA 1
ATOM 3060 C C . GLY A 1 424 ? 28.223 39.739 23.563 1.00 12.94 437 GLY A C 1
ATOM 3061 O O . GLY A 1 424 ? 27.815 40.063 22.441 1.00 14.00 437 GLY A O 1
ATOM 3062 N N . THR A 1 425 ? 29.425 39.215 23.773 1.00 13.20 438 THR A N 1
ATOM 3063 C CA . THR A 1 425 ? 30.408 38.991 22.729 1.00 13.39 438 THR A CA 1
ATOM 3064 C C . THR A 1 425 ? 30.837 37.528 22.746 1.00 14.01 438 THR A C 1
ATOM 3065 O O . THR A 1 425 ? 30.807 36.867 23.789 1.00 14.50 438 THR A O 1
ATOM 3069 N N . CYS A 1 426 ? 31.226 37.024 21.574 1.00 12.90 439 CYS A N 1
ATOM 3070 C CA . CYS A 1 426 ? 31.632 35.630 21.452 1.00 13.70 439 CYS A CA 1
ATOM 3071 C C . CYS A 1 426 ? 33.023 35.361 22.013 1.00 14.07 439 CYS A C 1
ATOM 3072 O O . CYS A 1 426 ? 33.380 34.193 22.207 1.00 15.04 439 CYS A O 1
ATOM 3075 N N . THR A 1 427 ? 33.818 36.399 22.264 1.00 13.44 440 THR A N 1
ATOM 3076 C CA . THR A 1 427 ? 35.154 36.248 22.839 1.00 13.11 440 THR A CA 1
ATOM 3077 C C . THR A 1 427 ? 35.540 37.431 23.706 1.00 13.56 440 THR A C 1
ATOM 3078 O O . THR A 1 427 ? 35.615 38.568 23.229 1.00 13.27 440 THR A O 1
ATOM 3082 N N . GLY A 1 428 ? 35.793 37.149 24.985 1.00 14.40 441 GLY A N 1
ATOM 3083 C CA . GLY A 1 428 ? 36.275 38.176 25.884 1.00 13.90 441 GLY A CA 1
ATOM 3084 C C . GLY A 1 428 ? 37.759 38.439 25.764 1.00 13.99 441 GLY A C 1
ATOM 3085 O O . GLY A 1 428 ? 38.202 39.554 26.044 1.00 14.16 441 GLY A O 1
ATOM 3086 N N . GLU A 1 429 ? 38.545 37.441 25.344 1.00 12.96 442 GLU A N 1
ATOM 3087 C CA . GLU A 1 429 ? 40.002 37.581 25.368 1.00 13.70 442 GLU A CA 1
ATOM 3088 C C . GLU A 1 429 ? 40.773 36.733 24.354 1.00 12.71 442 GLU A C 1
ATOM 3089 O O . GLU A 1 429 ? 41.820 37.175 23.872 1.00 13.52 442 GLU A O 1
ATOM 3095 N N . HIS A 1 430 ? 40.293 35.524 24.028 1.00 13.91 443 HIS A N 1
ATOM 3096 C CA . HIS A 1 430 ? 41.085 34.602 23.210 1.00 14.03 443 HIS A CA 1
ATOM 3097 C C . HIS A 1 430 ? 41.214 35.069 21.767 1.00 13.25 443 HIS A C 1
ATOM 3098 O O . HIS A 1 430 ? 42.224 34.781 21.112 1.00 13.83 443 HIS A O 1
ATOM 3105 N N . GLY A 1 431 ? 40.196 35.738 21.245 1.00 13.24 444 GLY A N 1
ATOM 3106 C CA . GLY A 1 431 ? 40.164 36.145 19.855 1.00 13.09 444 GLY A CA 1
ATOM 3107 C C . GLY A 1 431 ? 39.332 35.216 18.991 1.00 13.48 444 GLY A C 1
ATOM 3108 O O . GLY A 1 431 ? 38.630 34.315 19.465 1.00 13.89 444 GLY A O 1
ATOM 3109 N N . ILE A 1 432 ? 39.435 35.449 17.685 1.00 13.29 445 ILE A N 1
ATOM 3110 C CA . ILE A 1 432 ? 38.582 34.805 16.678 1.00 14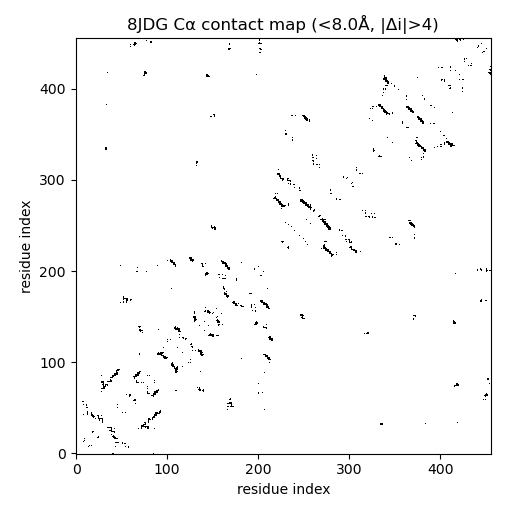.32 445 ILE A CA 1
ATOM 3111 C C . ILE A 1 432 ? 39.310 33.679 15.959 1.00 14.29 445 ILE A C 1
ATOM 3112 O O . ILE A 1 432 ? 38.755 32.593 15.769 1.00 14.47 445 ILE A O 1
ATOM 3117 N N . GLY A 1 433 ? 40.538 33.950 15.512 1.00 13.65 446 GLY A N 1
ATOM 3118 C CA . GLY A 1 433 ? 41.324 32.979 14.767 1.00 13.85 446 GLY A CA 1
ATOM 3119 C C . GLY A 1 433 ? 40.521 32.316 13.674 1.00 15.06 446 GLY A C 1
ATOM 3120 O O . GLY A 1 433 ? 39.888 32.975 12.836 1.00 15.16 446 GLY A O 1
ATOM 3121 N N . LEU A 1 434 ? 40.533 30.983 13.698 1.00 15.85 447 LEU A N 1
ATOM 3122 C CA . LEU A 1 434 ? 39.781 30.158 12.766 1.00 17.01 447 LEU A CA 1
ATOM 3123 C C . LEU A 1 434 ? 38.410 29.767 13.294 1.00 17.40 447 LEU A C 1
ATOM 3124 O O . LEU A 1 434 ? 37.534 29.415 12.495 1.00 23.16 447 LEU A O 1
ATOM 3129 N N . GLY A 1 435 ? 38.200 29.807 14.605 1.00 16.20 448 GLY A N 1
ATOM 3130 C CA . GLY A 1 435 ? 37.033 29.174 15.190 1.00 17.81 448 GLY A CA 1
ATOM 3131 C C . GLY A 1 435 ? 35.773 30.006 15.313 1.00 17.36 448 GLY A C 1
ATOM 3132 O O . GLY A 1 435 ? 34.670 29.453 15.312 1.00 18.72 448 GLY A O 1
ATOM 3133 N N . LYS A 1 436 ? 35.897 31.329 15.426 1.00 15.64 449 LYS A N 1
ATOM 3134 C CA . LYS A 1 436 ? 34.737 32.168 15.708 1.00 16.52 449 LYS A CA 1
ATOM 3135 C C . LYS A 1 436 ? 34.396 33.118 14.563 1.00 14.92 449 LYS A C 1
ATOM 3136 O O . LYS A 1 436 ? 33.712 34.121 14.788 1.00 16.61 449 LYS A O 1
ATOM 3142 N N . ARG A 1 437 ? 34.821 32.811 13.334 1.00 15.07 450 ARG A N 1
ATOM 3143 C CA . ARG A 1 437 ? 34.598 33.743 12.229 1.00 16.46 450 ARG A CA 1
ATOM 3144 C C . ARG A 1 437 ? 33.116 33.934 11.932 1.00 15.85 450 ARG A C 1
ATOM 3145 O O . ARG A 1 437 ? 32.678 35.055 11.645 1.00 16.61 450 ARG A O 1
ATOM 3153 N N . GLN A 1 438 ? 32.325 32.860 11.993 1.00 16.26 451 GLN A N 1
ATOM 3154 C CA . GLN A 1 438 ? 30.894 33.001 11.744 1.00 17.26 451 GLN A CA 1
ATOM 3155 C C . GLN A 1 438 ? 30.209 33.743 12.885 1.00 15.07 451 GLN A C 1
ATOM 3156 O O . GLN A 1 438 ? 29.341 34.593 12.649 1.00 16.09 451 GLN A O 1
ATOM 3162 N N . LEU A 1 439 ? 30.590 33.439 14.128 1.00 14.78 452 LEU A N 1
ATOM 3163 C CA . LEU A 1 439 ? 30.043 34.170 15.264 1.00 15.46 452 LEU A CA 1
ATOM 3164 C C . LEU A 1 439 ? 30.329 35.664 15.154 1.00 15.16 452 LEU A C 1
ATOM 3165 O O . LEU A 1 439 ? 29.455 36.485 15.447 1.00 15.22 452 LEU A O 1
ATOM 3170 N N . LEU A 1 440 ? 31.539 36.037 14.717 1.00 14.38 453 LEU A N 1
ATOM 3171 C CA . LEU A 1 440 ? 31.857 37.457 14.587 1.00 13.95 453 LEU A CA 1
ATOM 3172 C C . LEU A 1 440 ? 30.926 38.134 13.587 1.00 15.10 453 LEU A C 1
ATOM 3173 O O . LEU A 1 440 ? 30.445 39.251 13.828 1.00 14.37 453 LEU A O 1
ATOM 3178 N N . GLN A 1 441 ? 30.660 37.473 12.455 1.00 14.41 454 GLN A N 1
ATOM 3179 C CA . GLN A 1 441 ? 29.731 38.026 11.474 1.00 14.28 454 GLN A CA 1
ATOM 3180 C C . GLN A 1 441 ? 28.364 38.290 12.091 1.00 15.02 454 GLN A C 1
ATOM 3181 O O . GLN A 1 441 ? 27.751 39.333 11.836 1.00 15.45 454 GLN A O 1
ATOM 3187 N N . GLU A 1 442 ? 27.872 37.359 12.909 1.00 14.79 455 GLU A N 1
ATOM 3188 C CA . GLU A 1 442 ? 26.589 37.563 13.572 1.00 15.97 455 GLU A CA 1
ATOM 3189 C C . GLU A 1 442 ? 26.676 38.681 14.604 1.00 15.75 455 GLU A C 1
ATOM 3190 O O . GLU A 1 442 ? 25.729 39.459 14.769 1.00 17.69 455 GLU A O 1
ATOM 3196 N N . GLU A 1 443 ? 27.817 38.784 15.289 1.00 14.24 456 GLU A N 1
ATOM 3197 C CA . GLU A 1 443 ? 27.971 39.730 16.389 1.00 13.71 456 GLU A CA 1
ATOM 3198 C C . GLU A 1 443 ? 27.909 41.175 15.910 1.00 13.58 456 GLU A C 1
ATOM 3199 O O . GLU A 1 443 ? 27.260 42.010 16.548 1.00 13.85 456 GLU A O 1
ATOM 3205 N N . VAL A 1 444 ? 28.571 41.499 14.800 1.00 13.16 457 VAL A N 1
ATOM 3206 C CA . VAL A 1 444 ? 28.665 42.890 14.362 1.00 14.81 457 VAL A CA 1
ATOM 3207 C C . VAL A 1 444 ? 27.840 43.208 13.120 1.00 15.45 457 VAL A C 1
ATOM 3208 O O . VAL A 1 444 ? 27.677 44.396 12.795 1.00 16.69 457 VAL A O 1
ATOM 3212 N N . GLY A 1 445 ? 27.302 42.206 12.430 1.00 15.07 458 GLY A N 1
ATOM 3213 C CA . GLY A 1 445 ? 26.399 42.455 11.331 1.00 17.18 458 GLY A CA 1
ATOM 3214 C C . GLY A 1 445 ? 27.112 42.874 10.061 1.00 16.55 458 GLY A C 1
ATOM 3215 O O . GLY A 1 445 ? 28.338 43.024 10.025 1.00 14.94 458 GLY A O 1
ATOM 3216 N N . PRO A 1 446 ? 26.345 43.081 8.987 1.00 16.35 459 PRO A N 1
ATOM 3217 C CA . PRO A 1 446 ? 26.980 43.330 7.681 1.00 16.29 459 PRO A CA 1
ATOM 3218 C C . PRO A 1 446 ? 27.785 44.617 7.612 1.00 15.08 459 PRO A C 1
ATOM 3219 O O . PRO A 1 446 ? 28.825 44.650 6.942 1.00 14.78 459 PRO A O 1
ATOM 3223 N N . VAL A 1 447 ? 27.335 45.690 8.270 1.00 14.54 460 VAL A N 1
ATOM 3224 C CA . VAL A 1 447 ? 28.095 46.936 8.200 1.00 14.58 460 VAL A CA 1
ATOM 3225 C C . VAL A 1 447 ? 29.358 46.840 9.049 1.00 12.86 460 VAL A C 1
ATOM 3226 O O . VAL A 1 447 ? 30.416 47.348 8.667 1.00 13.84 460 VAL A O 1
ATOM 3230 N N . GLY A 1 448 ? 29.269 46.175 10.202 1.00 13.81 461 GLY A N 1
ATOM 3231 C CA . GLY A 1 448 ? 30.463 45.926 10.994 1.00 14.13 461 GLY A CA 1
ATOM 3232 C C . GLY A 1 448 ? 31.486 45.074 10.265 1.00 13.93 461 GLY A C 1
ATOM 3233 O O . GLY A 1 448 ? 32.681 45.378 10.280 1.00 13.61 461 GLY A O 1
ATOM 3234 N N . VAL A 1 449 ? 31.030 44.006 9.599 1.00 14.35 462 VAL A N 1
ATOM 3235 C CA . VAL A 1 449 ? 31.947 43.149 8.848 1.00 14.57 462 VAL A CA 1
ATOM 3236 C C . VAL A 1 449 ? 32.597 43.925 7.714 1.00 12.75 462 VAL A C 1
ATOM 3237 O O . VAL A 1 449 ? 33.819 43.868 7.522 1.00 13.73 462 VAL A O 1
ATOM 3241 N N . GLU A 1 450 ? 31.793 44.645 6.928 1.00 13.80 463 GLU A N 1
ATOM 3242 C CA . GLU A 1 450 ? 32.389 45.378 5.817 1.00 13.66 463 GLU A CA 1
ATOM 3243 C C . GLU A 1 450 ? 33.375 46.424 6.313 1.00 12.48 463 GLU A C 1
ATOM 3244 O O . GLU A 1 450 ? 34.445 46.599 5.726 1.00 14.23 463 GLU A O 1
ATOM 3250 N N . THR A 1 451 ? 33.052 47.096 7.420 1.00 13.30 464 THR A N 1
ATOM 3251 C CA . THR A 1 451 ? 33.964 48.103 7.957 1.00 14.33 464 THR A CA 1
ATOM 3252 C C . THR A 1 451 ? 35.281 47.477 8.411 1.00 13.76 464 THR A C 1
ATOM 3253 O O . THR A 1 451 ? 36.363 47.987 8.081 1.00 14.70 464 THR A O 1
ATOM 3257 N N . MET A 1 452 ? 35.216 46.360 9.153 1.00 13.19 465 MET A N 1
ATOM 3258 C CA . MET A 1 452 ? 36.473 45.693 9.503 1.00 13.72 465 MET A CA 1
ATOM 3259 C C . MET A 1 452 ? 37.242 45.233 8.269 1.00 14.02 465 MET A C 1
ATOM 3260 O O . MET A 1 452 ? 38.475 45.329 8.229 1.00 15.00 465 MET A O 1
ATOM 3265 N N . ARG A 1 453 ? 36.539 44.726 7.262 1.00 13.10 466 ARG A N 1
ATOM 3266 C CA . ARG A 1 453 ? 37.219 44.261 6.068 1.00 14.50 466 ARG A CA 1
ATOM 3267 C C . ARG A 1 453 ? 37.857 45.409 5.303 1.00 15.66 466 ARG A C 1
ATOM 3268 O O . ARG A 1 453 ? 38.939 45.251 4.729 1.00 15.08 466 ARG A O 1
ATOM 3276 N N . GLN A 1 454 ? 37.209 46.572 5.274 1.00 15.57 467 GLN A N 1
ATOM 3277 C CA . GLN A 1 454 ? 37.817 47.695 4.573 1.00 16.63 467 GLN A CA 1
ATOM 3278 C C . GLN A 1 454 ? 39.099 48.124 5.266 1.00 16.35 467 GLN A C 1
ATOM 3279 O O . GLN A 1 454 ? 40.079 48.485 4.601 1.00 18.36 467 GLN A O 1
ATOM 3285 N N . LEU A 1 455 ? 39.135 48.015 6.591 1.00 17.16 468 LEU A N 1
ATOM 3286 C CA . LEU A 1 455 ? 40.334 48.392 7.323 1.00 18.72 468 LEU A CA 1
ATOM 3287 C C . LEU A 1 455 ? 41.437 47.370 7.050 1.00 18.70 468 LEU A C 1
ATOM 3288 O O . LEU A 1 455 ? 42.603 47.730 6.855 1.00 19.03 468 LEU A O 1
ATOM 3293 N N . LYS A 1 456 ? 41.070 46.085 7.039 1.00 15.61 469 LYS A N 1
ATOM 3294 C CA . LYS A 1 456 ? 41.984 45.018 6.646 1.00 15.62 469 LYS A CA 1
ATOM 3295 C C . LYS A 1 456 ? 42.550 45.254 5.248 1.00 15.14 469 LYS A C 1
ATOM 3296 O O . LYS A 1 456 ? 43.757 45.090 5.020 1.00 15.91 469 LYS A O 1
ATOM 3302 N N . ASN A 1 457 ? 41.696 45.668 4.305 1.00 14.26 470 ASN A N 1
ATOM 3303 C CA . ASN A 1 457 ? 42.139 45.850 2.924 1.00 14.70 470 ASN A CA 1
ATOM 3304 C C . ASN A 1 457 ? 43.088 47.032 2.759 1.00 15.62 470 ASN A C 1
ATOM 3305 O O . ASN A 1 457 ? 43.961 47.006 1.890 1.00 15.88 470 ASN A O 1
ATOM 3310 N N . THR A 1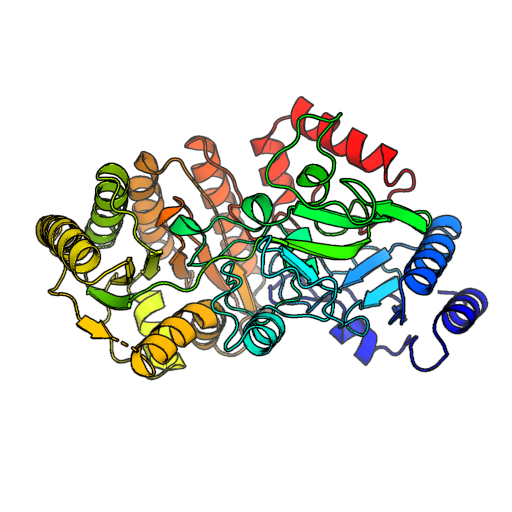 458 ? 42.905 48.110 3.518 1.00 17.63 471 THR A N 1
ATOM 3311 C CA . THR A 1 458 ? 43.836 49.215 3.296 1.00 18.99 471 THR A CA 1
ATOM 3312 C C . THR A 1 458 ? 45.217 48.904 3.838 1.00 18.44 471 THR A C 1
ATOM 3313 O O . THR A 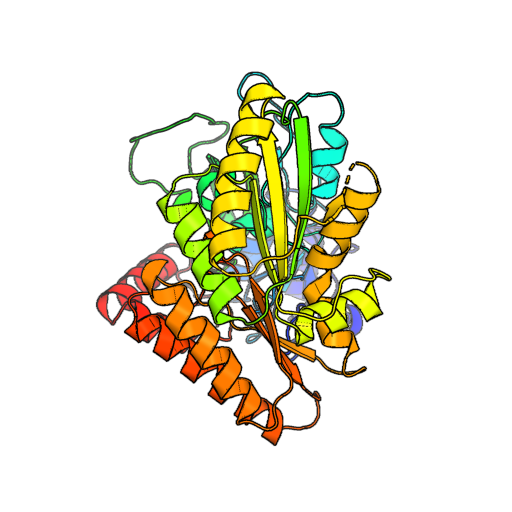1 458 ? 46.212 49.344 3.259 1.00 19.49 471 THR A O 1
ATOM 3317 N N . LEU A 1 459 ? 45.292 48.145 4.927 1.00 17.81 472 LEU A N 1
ATOM 3318 C CA . LEU A 1 459 ? 46.583 47.788 5.500 1.00 20.10 472 LEU A CA 1
ATOM 3319 C C . LEU A 1 459 ? 47.207 46.582 4.811 1.00 18.82 472 LEU A C 1
ATOM 3320 O O . LEU A 1 459 ? 48.435 46.504 4.710 1.00 18.19 472 LEU A O 1
ATOM 3325 N N . ASP A 1 460 ? 46.391 45.648 4.324 1.00 16.42 473 ASP A N 1
ATOM 3326 C CA . ASP A 1 460 ? 46.866 44.421 3.683 1.00 15.15 473 ASP A CA 1
ATOM 3327 C C . ASP A 1 460 ? 46.132 44.247 2.358 1.00 15.77 473 ASP A C 1
ATOM 3328 O O . ASP A 1 460 ? 45.297 43.344 2.209 1.00 14.87 473 ASP A O 1
ATOM 3333 N N . PRO A 1 461 ? 46.417 45.097 1.367 1.00 15.06 474 PRO A N 1
ATOM 3334 C CA . PRO A 1 461 ? 45.678 44.996 0.095 1.00 15.36 474 PRO A CA 1
ATOM 3335 C C . PRO A 1 461 ? 45.717 43.616 -0.532 1.00 16.35 474 PRO A C 1
ATOM 3336 O O . PRO A 1 461 ? 44.691 43.137 -1.027 1.00 16.40 474 PRO A O 1
ATOM 3340 N N . ARG A 1 462 ? 46.865 42.946 -0.503 1.00 16.00 475 ARG A N 1
ATOM 3341 C CA . ARG A 1 462 ? 46.985 41.656 -1.170 1.00 16.08 475 ARG A CA 1
ATOM 3342 C C . ARG A 1 462 ? 46.445 40.497 -0.339 1.00 14.87 475 ARG A C 1
ATOM 3343 O O . ARG A 1 462 ? 46.433 39.362 -0.828 1.00 16.87 475 ARG A O 1
ATOM 3351 N N . GLY A 1 463 ? 45.982 40.752 0.883 1.00 14.72 476 GLY A N 1
ATOM 3352 C CA . GLY A 1 463 ? 45.442 39.691 1.713 1.00 15.42 476 GLY A CA 1
ATOM 3353 C C . GLY A 1 463 ? 46.449 38.645 2.140 1.00 14.91 476 GLY A C 1
ATOM 3354 O O . GLY A 1 463 ? 46.078 37.483 2.336 1.00 17.62 476 GLY A O 1
ATOM 3355 N N . LEU A 1 464 ? 47.715 39.029 2.302 1.00 14.53 477 LEU A N 1
ATOM 3356 C CA . LEU A 1 464 ? 48.794 38.104 2.629 1.00 14.25 477 LEU A CA 1
ATOM 3357 C C . LEU A 1 464 ? 49.163 38.096 4.105 1.00 14.69 477 LEU A C 1
ATOM 3358 O O . LEU A 1 464 ? 49.998 37.282 4.515 1.00 14.74 477 LEU A O 1
ATOM 3363 N N . MET A 1 465 ? 48.568 38.967 4.913 1.00 13.13 478 MET A N 1
ATOM 3364 C CA . MET A 1 465 ? 48.892 39.084 6.334 1.00 14.06 478 MET A CA 1
ATOM 3365 C C . MET A 1 465 ? 48.014 38.117 7.119 1.00 13.93 478 MET A C 1
ATOM 3366 O O . MET A 1 465 ? 46.869 38.430 7.452 1.00 13.81 478 MET A O 1
ATOM 3371 N N . ASN A 1 466 ? 48.559 36.942 7.425 1.00 13.51 479 ASN A N 1
ATOM 3372 C CA . ASN A 1 466 ? 47.848 35.882 8.134 1.00 13.71 479 ASN A CA 1
ATOM 3373 C C . ASN A 1 466 ? 46.465 35.592 7.548 1.00 14.96 479 ASN A C 1
ATOM 3374 O O . ASN A 1 466 ? 45.446 35.764 8.234 1.00 14.50 479 ASN A O 1
ATOM 3379 N N . PRO A 1 467 ? 46.388 35.136 6.298 1.00 15.22 480 PRO A N 1
ATOM 3380 C CA . PRO A 1 467 ? 45.078 34.955 5.658 1.00 16.73 480 PRO A CA 1
ATOM 3381 C C . PRO A 1 467 ? 44.253 33.862 6.321 1.00 15.26 480 PRO A C 1
ATOM 3382 O O . PRO A 1 467 ? 44.776 32.942 6.957 1.00 15.69 480 PRO A O 1
ATOM 3386 N N . GLY A 1 468 ? 42.937 33.990 6.179 1.00 15.29 481 GLY A N 1
ATOM 3387 C CA . GLY A 1 468 ? 42.009 33.013 6.704 1.00 16.19 481 GLY A CA 1
ATOM 3388 C C . GLY A 1 468 ? 41.631 33.182 8.158 1.00 16.35 481 GLY A C 1
ATOM 3389 O O . GLY A 1 468 ? 40.907 32.332 8.693 1.00 19.15 481 GLY A O 1
ATOM 3390 N N . LYS A 1 469 ? 42.079 34.250 8.816 1.00 14.71 482 LYS A N 1
ATOM 3391 C CA . LYS A 1 469 ? 41.838 34.448 10.236 1.00 14.89 482 LYS A CA 1
ATOM 3392 C C . LYS A 1 469 ? 40.983 35.688 10.450 1.00 13.40 482 LYS A C 1
ATOM 3393 O O . LYS A 1 469 ? 41.116 36.680 9.727 1.00 14.39 482 LYS A O 1
ATOM 3399 N N . VAL A 1 470 ? 40.120 35.621 11.467 1.00 14.24 483 VAL A N 1
ATOM 3400 C CA . VAL A 1 470 ? 39.295 36.738 11.938 1.00 14.46 483 VAL A CA 1
ATOM 3401 C C . VAL A 1 470 ? 38.130 37.015 10.996 1.00 15.27 483 VAL A C 1
ATOM 3402 O O . VAL A 1 470 ? 36.962 36.845 11.372 1.00 15.70 483 VAL A O 1
ATOM 3406 N N . LEU A 1 471 ? 38.442 37.457 9.783 1.00 15.12 484 LEU A N 1
ATOM 3407 C CA . LEU A 1 471 ? 37.435 37.786 8.780 1.00 16.02 484 LEU A CA 1
ATOM 3408 C C . LEU A 1 471 ? 37.387 36.696 7.718 1.00 20.20 484 LEU A C 1
ATOM 3409 O O . LEU A 1 471 ? 38.341 35.934 7.566 1.00 19.71 484 LEU A O 1
#

Foldseek 3Di:
DDPVLQVQLCVLANPVFKDQDPVVQQVQQAAQFLDDRAGARMEGEHQDLQSVLSNLQSCQVVVFFEQEDFPRHFHFRLRHPPPHGYYYYHQNQFDKDPDDLVQQKTKGFQNHFQVNVQVVCPPSQKGAPFDALDRTGPQQLQQQQFGHQQCLQVNTSLQWWFWWWWQFNNRDIDTQVDPPDGDNDDPPPDRRSNVRRNNSQLGTHTGMTMTGMDGDFPDKKKWKKFAAALLLLLQLLLVLVVVVLSWRGWKWWALLLVVLLCVVQVDDDPRHTMIITMHGHDPVSVVVSCVVSVVSSVVSPIDDIGIAVVRVVSVVNSVSCSLVSLCVVPPQWGKHKWKKAADSVCLSVLVVVLVVVCVVDPWDWIKMDRSSRRIIMIITIDNSVPVVSVVVVLVSLVVSLVVRLVRVIHRHPRSHWFQRCQVSVCVNQDDVRVVVSVVSSCVRSVSCSRSHNTND

Solvent-accessible surface area: 18974 Å² total; per-residue (Å²): 86,68,142,119,18,15,86,35,0,61,82,20,7,28,68,117,45,14,23,63,53,75,61,42,56,95,114,16,0,71,5,58,3,40,30,175,52,28,54,0,50,0,0,0,40,0,64,66,36,84,26,0,27,105,0,0,37,39,0,17,84,116,30,16,15,0,2,21,16,17,53,13,41,33,20,6,0,19,17,0,5,46,113,16,1,0,0,0,11,10,36,82,6,74,106,38,60,93,62,52,55,168,72,62,2,0,15,0,44,1,18,2,19,51,148,44,0,36,76,99,2,177,150,44,46,15,39,0,0,0,1,35,39,39,82,10,1,0,4,24,6,0,17,47,18,10,5,1,2,2,8,42,96,26,12,39,0,128,99,3,13,22,5,2,22,0,0,10,0,55,8,131,73,40,33,11,22,22,168,46,141,60,88,168,184,59,105,90,68,203,116,63,11,23,58,2,5,30,9,22,5,9,14,3,0,10,0,12,0,12,0,16,1,32,76,53,42,144,21,48,37,1,0,7,0,20,7,101,46,15,78,11,0,1,35,0,0,12,73,0,36,115,55,82,10,72,3,0,12,2,1,2,0,0,48,49,0,0,30,1,0,21,179,79,35,181,8,142,17,89,86,17,14,2,0,0,0,1,0,4,15,30,134,149,58,5,60,85,13,27,130,133,0,56,56,24,1,89,120,28,45,6,47,151,14,61,129,37,94,138,78,67,87,82,0,9,49,1,22,39,56,1,34,86,1,0,31,57,62,41,124,67,16,100,0,4,2,5,1,1,28,5,62,59,68,82,0,16,78,0,0,33,58,3,34,106,94,16,155,91,33,186,15,57,4,0,0,6,2,18,1,9,47,0,4,1,12,0,5,0,7,1,68,56,135,55,72,135,42,54,184,87,0,66,50,24,5,28,100,13,2,101,86,0,35,81,13,64,16,37,2,27,31,23,45,6,11,0,44,5,6,87,104,5,15,87,87,57,54,19,119,122,20,32,110,66,75,121,100,76,20,60,98,28,1,94,129,30,16,0,4,14,22,6,23,48

B-factor: mean 22.3, std 8.92, range [10.96, 65.24]

InterPro domains:
  IPR004113 FAD-binding oxidoreductase/transferase, type 4, C-terminal [PF02913] (243-483)
  IPR006094 FAD linked oxidase, N-terminal [PF01565] (66-202)
  IPR016164 FAD-linked oxidase-like, C-terminal [SSF55103] (246-484)
  IPR016166 FAD-binding domain, PCMH-type [PS51387] (62-242)
  IPR016167 FAD-binding, type PCMH, subdomain 1 [G3DSA:3.30.43.10] (6-119)
  IPR016169 FAD-binding, type PCMH, subdomain 2 [G3DSA:3.30.465.10] (121-243)
  IPR016171 Vanillyl-alcohol oxidase, C-terminal subdomain 2 [G3DSA:1.10.45.10] (444-484)
  IPR036318 FAD-binding, type PCMH-like superfamily [SSF56176] (28-243)

Radius of gyration: 22.02 Å; Cα contacts (8 Å, |Δi|>4): 1029; chains: 1; bounding box: 50×53×62 Å

Sequence (456 aa):
LSQDFVEALKAVVGSPHVSTASAVREQHGHDESMHRCQPPDAVVWPQNVDQVSRVASLCYNQGVPIIPFGTGTGVEGGVCAVQGGVCINLTHMDQITELNTEDFSVVVEPGVTRKALNTHLRDSGLWFPVDPGADASLCGMAATGASGTNAVRYGTMRDNVINLEVVLPDGRLLHTAGRGRHYRKSAAGYNLTGLFVGSEGTLGIITSTTLRLHPAPEATVAATCAFPSVQAAVDSTVQILQAAVPVARIEFLDDVMMDACNRHSKLNCPVAPTLFLEFHGSQQTLAEQLQRTEAITQDNGGSHFSWAAEKRNELWAARHNAWYAALALSPGSKAYSTDVCVPISRLPEILVETKEEIKASKLTGAIVGHVGDGNFACILLVDPDDAEEQRRVKAFAENLGRRALALGGTCTGEHGIGLGKRQLLQEEVGPVGVETMRQLKNTLDPRGLMNPGKVL

Organism: Mus musculus (NCBI:txid10090)